Protein AF-A0A3M0XLS9-F1 (afdb_monomer_lite)

Sequence (620 aa):
MNSKSGDIHDFLNKINYTSFYQKHLSTFKPNGKQVSCYCPFHDDHHPSLSINTKNGLWKCFAGCGEGNAIQFYQKLYNLGFKEAVKRISEEEGIDNPFEKRRNGNRKKNKKASYLTTEEIEAIHQALVNNNAVLKHFQDRYGLTLNTIKKYRLGYKDGKYAIPIEVSPDKWQIKLHKGYQTKGAKATIYPPDIIRDDLPFIIITEGEFKALLLIQYGFYAVTGTAGALTWKQVWNSLFNGLNVIIAYDNDEAGRRGSKKVADILKGRAKSVKVIRWPSYMNNRDRKDVTDFFITLGNTKEDFQRLIDDAKEIGYETKKIDGIEFIEPHDYIVEEQCIKHVTLVKDNVVEKVISYSPVIITSRAIDIDTGEEDIEIAFRRDWKWKKLWVTRRTLCDSRKIIELSDQGLFVNSSNSKMMIDYLFAFESSNIPIIKKTYITKGLGWKTLNDKKIFLLHRDESLCNSENAINFIPEVGFERYVKALKREGSYEKWKSVIEEAIKYPLANFAFYASFSAPLLNILKAPNFIIDFWGTTSLGKTTILELAASVWGNPHKESGGLVFSWDSTKVYLERMANFFCDIPIFPDDSQVVDDKTLTKILYMVANGVGRGRGSTTGIRHTAT

Secondary structure (DSSP, 8-state):
--HHHHHHHHHHHTS-HHHHHHHH-TT----SSEEEE--TTS--SS--EEEETTT--EEETTTTEEE-HHHHHHHHHT--HHHHHHHHHHHHT---TTS----S---------PBPHHHHHHHHHHHHT-HHHHHHHHHHH---HHHHHHTT-EEETTEEEEEEEEETTEEEEEETTS-B-TTPPP-EESGGG--TT-S-EEEESSHHHHHHHHHTT--EEEETT-TT---GGGGGGGTTSEEEEE--SSHHHHHHHHHHHHHHTTTSSEEEE----GGG-BTTB-SHHIIIIIT---HHHHHHHHHTPPB----EEEETTEEEEPPTTEEE-SS-EEEEEEETTEEEEEEEESS-EEEEEEEEETTT--EEEEEEEEETTEEEEEEEEHHHHT-TTGGGGGGGGT----TTTHHHHHHHHHHHHHHHTTTSEEEEEESS-EEEEETTEEEEE-S--TTSTTSTT-EEE-PPTT-HHHHHHSS--S-HHHHHHHHHHHTTSHHHHHHHHHHHHHHHHHHHTPPP-------STTSSHHHHHHHHHTTTS---GGGT-SEEES-S-HHHHHHHHHHTTTS--EEE-GGGS-HHHHHHHHHHHHHT-----SSS-PPP----

pLDDT: mean 84.41, std 13.83, range [25.98, 97.25]

Radius of gyration: 35.94 Å; chains: 1; bounding box: 84×57×99 Å

Structure (mmCIF, N/CA/C/O backbone):
data_AF-A0A3M0XLS9-F1
#
_entry.id   AF-A0A3M0XLS9-F1
#
loop_
_atom_site.group_PDB
_atom_site.id
_atom_site.type_symbol
_atom_site.label_atom_id
_atom_site.label_alt_id
_atom_site.label_comp_id
_atom_site.label_asym_id
_atom_site.label_entity_id
_atom_site.label_seq_id
_atom_site.pdbx_PDB_ins_code
_atom_site.Cartn_x
_atom_site.Cartn_y
_atom_site.Cartn_z
_atom_site.occupancy
_atom_site.B_iso_or_equiv
_atom_site.auth_seq_id
_atom_site.auth_comp_id
_atom_site.auth_asym_id
_atom_site.auth_atom_id
_atom_site.pdbx_PDB_model_num
ATOM 1 N N . MET A 1 1 ? -0.571 33.179 -24.015 1.00 25.98 1 MET A N 1
ATOM 2 C CA . MET A 1 1 ? -1.180 32.994 -25.357 1.00 25.98 1 MET A CA 1
ATOM 3 C C . MET A 1 1 ? -1.634 31.533 -25.493 1.00 25.98 1 MET A C 1
ATOM 5 O O . MET A 1 1 ? -0.820 30.676 -25.795 1.00 25.98 1 MET A O 1
ATOM 9 N N . ASN A 1 2 ? -2.800 31.127 -24.978 1.00 32.38 2 ASN A N 1
ATOM 10 C CA . ASN A 1 2 ? -4.180 31.298 -25.492 1.00 32.38 2 ASN A CA 1
ATOM 11 C C . ASN A 1 2 ? -4.542 30.595 -26.822 1.00 32.38 2 ASN A C 1
ATOM 13 O O . ASN A 1 2 ? -5.581 30.904 -27.387 1.00 32.38 2 ASN A O 1
ATOM 17 N N . SER A 1 3 ? -3.775 29.611 -27.315 1.00 35.91 3 SER A N 1
ATOM 18 C CA . SER A 1 3 ? -4.160 28.950 -28.581 1.00 35.91 3 SER A CA 1
ATOM 19 C C . SER A 1 3 ? -5.327 27.952 -28.454 1.00 35.91 3 SER A C 1
ATOM 21 O O . SER A 1 3 ? -6.125 27.849 -29.369 1.00 35.91 3 SER A O 1
ATOM 23 N N . LYS A 1 4 ? -5.480 27.229 -27.330 1.00 48.31 4 LYS A N 1
ATOM 24 C CA . LYS A 1 4 ? -6.510 26.167 -27.214 1.00 48.31 4 LYS A CA 1
ATOM 25 C C . LYS A 1 4 ? -7.928 26.667 -26.909 1.00 48.31 4 LYS A C 1
ATOM 27 O O . LYS A 1 4 ? -8.882 25.955 -27.200 1.00 48.31 4 LYS A O 1
ATOM 32 N N . SER A 1 5 ? -8.074 27.842 -26.295 1.00 53.59 5 SER A N 1
ATOM 33 C CA . SER A 1 5 ? -9.388 28.426 -25.993 1.00 53.59 5 SER A CA 1
ATOM 34 C C . SER A 1 5 ? -10.021 29.098 -27.216 1.00 53.59 5 SER A C 1
ATOM 36 O O . SER A 1 5 ? -11.239 29.046 -27.352 1.00 53.59 5 SER A O 1
ATOM 38 N N . GLY A 1 6 ? -9.208 29.656 -28.123 1.00 57.38 6 GLY A N 1
ATOM 39 C CA . GLY A 1 6 ? -9.675 30.250 -29.382 1.00 57.38 6 GLY A CA 1
ATOM 40 C C . GLY A 1 6 ? -10.273 29.220 -30.345 1.00 57.38 6 GLY A C 1
ATOM 41 O O . GLY A 1 6 ? -11.392 29.402 -30.808 1.00 57.38 6 GLY A O 1
ATOM 42 N N . ASP A 1 7 ? -9.596 28.085 -30.550 1.00 76.38 7 ASP A N 1
ATOM 43 C CA . ASP A 1 7 ? -10.040 27.059 -31.510 1.00 76.38 7 ASP A CA 1
ATOM 44 C C . ASP A 1 7 ? -11.396 26.424 -31.135 1.00 76.38 7 ASP A C 1
ATOM 46 O O . ASP A 1 7 ? -12.200 26.088 -32.002 1.00 76.38 7 ASP A O 1
ATOM 50 N N . ILE A 1 8 ? -11.677 26.275 -29.834 1.00 83.38 8 ILE A N 1
ATOM 51 C CA . ILE A 1 8 ? -12.959 25.739 -29.345 1.00 83.38 8 ILE A CA 1
ATOM 52 C C . ILE A 1 8 ? -14.067 26.786 -29.404 1.00 83.38 8 ILE A C 1
ATOM 54 O O . ILE A 1 8 ? -15.210 26.450 -29.706 1.00 83.38 8 ILE A O 1
ATOM 58 N N . HIS A 1 9 ? -13.737 28.048 -29.142 1.00 82.69 9 HIS A N 1
ATOM 59 C CA . HIS A 1 9 ? -14.679 29.147 -29.304 1.00 82.69 9 HIS A CA 1
ATOM 60 C C . HIS A 1 9 ? -15.115 29.285 -30.773 1.00 82.69 9 HIS A C 1
ATOM 62 O O . HIS A 1 9 ? -16.307 29.382 -31.057 1.00 82.69 9 HIS A O 1
ATOM 68 N N . ASP A 1 10 ? -14.172 29.184 -31.712 1.00 83.00 10 ASP A N 1
ATOM 69 C CA . ASP A 1 10 ? -14.459 29.209 -33.149 1.00 83.00 10 ASP A CA 1
ATOM 70 C C . ASP A 1 10 ? -15.248 27.982 -33.613 1.00 83.00 10 ASP A C 1
ATOM 72 O O . ASP A 1 10 ? -16.127 28.104 -34.464 1.00 83.00 10 ASP A O 1
ATOM 76 N N . PHE A 1 11 ? -14.977 26.805 -33.044 1.00 88.44 11 PHE A N 1
ATOM 77 C CA . PHE A 1 11 ? -15.762 25.596 -33.298 1.00 88.44 11 PHE A CA 1
ATOM 78 C C . PHE A 1 11 ? -17.218 25.753 -32.849 1.00 88.44 11 PHE A C 1
ATOM 80 O O . PHE A 1 11 ? -18.131 25.500 -33.631 1.00 88.44 11 PHE A O 1
ATOM 87 N N . LEU A 1 12 ? -17.442 26.228 -31.620 1.00 88.50 12 LEU A N 1
ATOM 88 C CA . LEU A 1 12 ? -18.781 26.476 -31.085 1.00 88.50 12 LEU A CA 1
ATOM 89 C C . LEU A 1 12 ? -19.544 27.507 -31.934 1.00 88.50 12 LEU A C 1
ATOM 91 O O . LEU A 1 12 ? -20.715 27.307 -32.233 1.00 88.50 12 LEU A O 1
ATOM 95 N N . ASN A 1 13 ? -18.881 28.564 -32.411 1.00 88.31 13 ASN A N 1
ATOM 96 C CA . ASN A 1 13 ? -19.520 29.576 -33.263 1.00 88.31 13 ASN A CA 1
ATOM 97 C C . ASN A 1 13 ? -19.951 29.065 -34.647 1.00 88.31 13 ASN A C 1
ATOM 99 O O . ASN A 1 13 ? -20.744 29.731 -35.310 1.00 88.31 13 ASN A O 1
ATOM 103 N N . LYS A 1 14 ? -19.441 27.912 -35.097 1.00 89.69 14 LYS A N 1
ATOM 104 C CA . LYS A 1 14 ? -19.836 27.291 -36.370 1.00 89.69 14 LYS A CA 1
ATOM 105 C C . LYS A 1 14 ? -21.037 26.351 -36.241 1.00 89.69 14 LYS A C 1
ATOM 107 O O . LYS A 1 14 ? -21.583 25.955 -37.265 1.00 89.69 14 LYS A O 1
ATOM 112 N N . ILE A 1 15 ? -21.447 25.987 -35.024 1.00 90.69 15 ILE A N 1
ATOM 113 C CA . ILE A 1 15 ? -22.598 25.104 -34.803 1.00 90.69 15 ILE A CA 1
ATOM 114 C C . ILE A 1 15 ? -23.889 25.893 -35.034 1.00 90.69 15 ILE A C 1
ATOM 116 O O . ILE A 1 15 ? -24.114 26.937 -34.418 1.00 90.69 15 ILE A O 1
ATOM 120 N N . ASN A 1 16 ? -24.784 25.362 -35.867 1.00 91.19 16 ASN A N 1
ATOM 121 C CA . ASN A 1 16 ? -26.150 25.865 -35.938 1.00 91.19 16 ASN A CA 1
ATOM 122 C C . ASN A 1 16 ? -26.961 25.261 -34.785 1.00 91.19 16 ASN A C 1
ATOM 124 O O . ASN A 1 16 ? -27.507 24.164 -34.882 1.00 91.19 16 ASN A O 1
ATOM 128 N N . TYR A 1 17 ? -27.028 25.983 -33.666 1.00 92.81 17 TYR A N 1
ATOM 129 C CA . TYR A 1 17 ? -27.638 25.467 -32.439 1.00 92.81 17 TYR A CA 1
ATOM 130 C C . TYR A 1 17 ? -29.111 25.090 -32.594 1.00 92.81 17 TYR A C 1
ATOM 132 O O . TYR A 1 17 ? -29.559 24.140 -31.958 1.00 92.81 17 TYR A O 1
ATOM 140 N N . THR A 1 18 ? -29.864 25.783 -33.449 1.00 89.00 18 THR A N 1
ATOM 141 C CA . THR A 1 18 ? -31.268 25.442 -33.696 1.00 89.00 18 THR A CA 1
ATOM 142 C C . THR A 1 18 ? -31.389 24.053 -34.315 1.00 89.00 18 THR A C 1
ATOM 144 O O . THR A 1 18 ? -32.120 23.224 -33.780 1.00 89.00 18 THR A O 1
ATOM 147 N N . SER A 1 19 ? -30.645 23.766 -35.390 1.00 88.44 19 SER A N 1
ATOM 148 C CA . SER A 1 19 ? -30.673 22.437 -36.017 1.00 88.44 19 SER A CA 1
ATOM 149 C C . SER A 1 19 ? -30.045 21.368 -35.130 1.00 88.44 19 SER A C 1
ATOM 151 O O . SER A 1 19 ? -30.578 20.267 -35.041 1.00 88.44 19 SER A O 1
ATOM 153 N N . PHE A 1 20 ? -28.953 21.700 -34.441 1.00 93.38 20 PHE A N 1
ATOM 154 C CA . PHE A 1 20 ? -28.258 20.793 -33.535 1.00 93.38 20 PHE A CA 1
ATOM 155 C C . PHE A 1 20 ? -29.184 20.298 -32.414 1.00 93.38 20 PHE A C 1
ATOM 157 O O . PHE A 1 20 ? -29.422 19.101 -32.286 1.00 93.38 20 PHE A O 1
ATOM 164 N N . TYR A 1 21 ? -29.787 21.201 -31.633 1.00 91.75 21 TYR A N 1
ATOM 165 C CA . TYR A 1 21 ? -30.656 20.791 -30.527 1.00 91.75 21 TYR A CA 1
ATOM 166 C C . TYR A 1 21 ? -31.953 20.134 -31.012 1.00 91.75 21 TYR A C 1
ATOM 168 O O . TYR A 1 21 ? -32.417 19.191 -30.376 1.00 91.75 21 TYR A O 1
ATOM 176 N N . GLN A 1 22 ? -32.499 20.551 -32.159 1.00 89.81 22 GLN A N 1
ATOM 177 C CA . GLN A 1 22 ? -33.693 19.931 -32.740 1.00 89.81 22 GLN A CA 1
ATOM 178 C C . GLN A 1 22 ? -33.477 18.461 -33.140 1.00 89.81 22 GLN A C 1
ATOM 180 O O . GLN A 1 22 ? -34.405 17.665 -33.022 1.00 89.81 22 GLN A O 1
ATOM 185 N N . LYS A 1 23 ? -32.266 18.076 -33.570 1.00 88.81 23 LYS A N 1
ATOM 186 C CA . LYS A 1 23 ? -31.926 16.671 -33.870 1.00 88.81 23 LYS A CA 1
ATOM 187 C C . LYS A 1 23 ? -31.918 15.785 -32.620 1.00 88.81 23 LYS A C 1
ATOM 189 O O . LYS A 1 23 ? -32.262 14.611 -32.706 1.00 88.81 23 LYS A O 1
ATOM 194 N N . HIS A 1 24 ? -31.517 16.334 -31.474 1.00 89.12 24 HIS A N 1
ATOM 195 C CA . HIS A 1 24 ? -31.292 15.563 -30.245 1.00 89.12 24 HIS A CA 1
ATOM 196 C C . HIS A 1 24 ? -32.444 15.644 -29.236 1.00 89.12 24 HIS A C 1
ATOM 198 O O . HIS A 1 24 ? -32.484 14.862 -28.288 1.00 89.12 24 HIS A O 1
ATOM 204 N N . LEU A 1 25 ? -33.376 16.580 -29.420 1.00 87.94 25 LEU A N 1
ATOM 205 C CA . LEU A 1 25 ? -34.495 16.822 -28.515 1.00 87.94 25 LEU A CA 1
ATOM 206 C C . LEU A 1 25 ? -35.807 16.837 -29.298 1.00 87.94 25 LEU A C 1
ATOM 208 O O . LEU A 1 25 ? -36.140 17.810 -29.969 1.00 87.94 25 LEU A O 1
ATOM 212 N N . SER A 1 26 ? -36.601 15.779 -29.148 1.00 79.06 26 SER A N 1
ATOM 213 C CA . SER A 1 26 ? -37.892 15.624 -29.835 1.00 79.06 26 SER A CA 1
ATOM 214 C C . SER A 1 26 ? -38.919 16.711 -29.488 1.00 79.06 26 SER A C 1
ATOM 216 O O . SER A 1 26 ? -39.822 16.984 -30.276 1.00 79.06 26 SER A O 1
ATOM 218 N N . THR A 1 27 ? -38.785 17.359 -28.326 1.00 83.88 27 THR A N 1
ATOM 219 C CA . THR A 1 27 ? -39.699 18.416 -27.857 1.00 83.88 27 THR A CA 1
ATOM 220 C C . THR A 1 27 ? -39.173 19.831 -28.086 1.00 83.88 27 THR A C 1
ATOM 222 O O . THR A 1 27 ? -39.814 20.807 -27.692 1.00 83.88 27 THR A O 1
ATOM 225 N N . PHE A 1 28 ? -38.031 19.967 -28.759 1.00 86.81 28 PHE A N 1
ATOM 226 C CA . PHE A 1 28 ? -37.465 21.260 -29.107 1.00 86.81 28 PHE A CA 1
ATOM 227 C C . PHE A 1 28 ? -38.264 21.912 -30.244 1.00 86.81 28 PHE A C 1
ATOM 229 O O . PHE A 1 28 ? -38.250 21.451 -31.386 1.00 86.81 28 PHE A O 1
ATOM 236 N N . LYS A 1 29 ? -38.956 23.013 -29.932 1.00 82.44 29 LYS A N 1
ATOM 237 C CA . LYS A 1 29 ? -39.680 23.842 -30.907 1.00 82.44 29 LYS A CA 1
ATOM 238 C C . LYS A 1 29 ? -39.105 25.260 -30.890 1.00 82.44 29 LYS A C 1
ATOM 240 O O . LYS A 1 29 ? -39.319 25.975 -29.910 1.00 82.44 29 LYS A O 1
ATOM 245 N N . PRO A 1 30 ? -38.370 25.687 -31.929 1.00 78.31 30 PRO A N 1
ATOM 246 C CA . PRO A 1 30 ? -37.741 26.999 -31.924 1.00 78.31 30 PRO A CA 1
ATOM 247 C C . PRO A 1 30 ? -38.790 28.117 -31.977 1.00 78.31 30 PRO A C 1
ATOM 249 O O . PRO A 1 30 ? -39.475 28.284 -32.980 1.00 78.31 30 PRO A O 1
ATOM 252 N N . ASN A 1 31 ? -38.898 28.896 -30.897 1.00 74.62 31 ASN A N 1
ATOM 253 C CA . ASN A 1 31 ? -39.743 30.088 -30.814 1.00 74.62 31 ASN A CA 1
ATOM 254 C C . ASN A 1 31 ? -38.941 31.258 -30.217 1.00 74.62 31 ASN A C 1
ATOM 256 O O . ASN A 1 31 ? -39.038 31.574 -29.034 1.00 74.62 31 ASN A O 1
ATOM 260 N N . GLY A 1 32 ? -38.081 31.867 -31.037 1.00 76.25 32 GLY A N 1
ATOM 261 C CA . GLY A 1 32 ? -37.220 32.980 -30.632 1.00 76.25 32 GLY A CA 1
ATOM 262 C C . GLY A 1 32 ? -35.831 32.566 -30.128 1.00 76.25 32 GLY A C 1
ATOM 263 O O . GLY A 1 32 ? -35.316 31.492 -30.438 1.00 76.25 32 GLY A O 1
ATOM 264 N N . LYS A 1 33 ? -35.179 33.473 -29.387 1.00 82.12 33 LYS A N 1
ATOM 265 C CA . LYS A 1 33 ? -33.772 33.335 -28.949 1.00 82.12 33 LYS A CA 1
ATOM 266 C C . LYS A 1 33 ? -33.575 32.333 -27.807 1.00 82.12 33 LYS A C 1
ATOM 268 O O . LYS A 1 33 ? -32.443 31.939 -27.535 1.00 82.12 33 LYS A O 1
ATOM 273 N N . GLN A 1 34 ? -34.653 31.963 -27.126 1.00 90.38 34 GLN A N 1
ATOM 274 C CA . GLN A 1 34 ? -34.636 31.062 -25.985 1.00 90.38 34 GLN A CA 1
ATOM 275 C C . GLN A 1 34 ? -35.765 30.051 -26.150 1.00 90.38 34 GLN A C 1
ATOM 277 O O . GLN A 1 34 ? -36.904 30.428 -26.409 1.00 90.38 34 GLN A O 1
ATOM 282 N N . VAL A 1 35 ? -35.431 28.771 -26.039 1.00 91.75 35 VAL A N 1
ATOM 283 C CA . VAL A 1 35 ? -36.352 27.655 -26.247 1.00 91.75 35 VAL A CA 1
ATOM 284 C C . VAL A 1 35 ? -36.426 26.858 -24.959 1.00 91.75 35 VAL A C 1
ATOM 286 O O . VAL A 1 35 ? -35.392 26.456 -24.429 1.00 91.75 35 VAL A O 1
ATOM 289 N N . SER A 1 36 ? -37.641 26.635 -24.466 1.00 91.12 36 SER A N 1
ATOM 290 C CA . SER A 1 36 ? -37.900 25.770 -23.315 1.00 91.12 36 SER A CA 1
ATOM 291 C C . SER A 1 36 ? -38.469 24.435 -23.792 1.00 91.12 36 SER A C 1
ATOM 293 O O . SER A 1 36 ? -39.392 24.414 -24.605 1.00 91.12 36 SER A O 1
ATOM 295 N N . CYS A 1 37 ? -37.915 23.327 -23.306 1.00 91.19 37 CYS A N 1
ATOM 296 C CA . CYS A 1 37 ? -38.306 21.963 -23.673 1.00 91.19 37 CYS A CA 1
ATOM 297 C C . CYS A 1 37 ? -38.085 20.990 -22.503 1.00 91.19 37 CYS A C 1
ATOM 299 O O . CYS A 1 37 ? -37.580 21.388 -21.449 1.00 91.19 37 CYS A O 1
ATOM 301 N N . TYR A 1 38 ? -38.495 19.731 -22.667 1.00 92.50 38 TYR A N 1
ATOM 302 C CA . TYR A 1 38 ? -38.271 18.707 -21.646 1.00 92.50 38 TYR A CA 1
ATOM 303 C C . TYR A 1 38 ? -36.798 18.304 -21.593 1.00 92.50 38 TYR A C 1
ATOM 305 O O . TYR A 1 38 ? -36.152 18.104 -22.626 1.00 92.50 38 TYR A O 1
ATOM 313 N N . CYS A 1 39 ? -36.258 18.195 -20.382 1.00 91.88 39 CYS A N 1
ATOM 314 C CA . CYS A 1 39 ? -34.884 17.776 -20.175 1.00 91.88 39 CYS A CA 1
ATOM 315 C C . CYS A 1 39 ? -34.742 16.264 -20.413 1.00 91.88 39 CYS A C 1
ATOM 317 O O . CYS A 1 39 ? -35.469 15.491 -19.804 1.00 91.88 39 CYS A O 1
ATOM 319 N N . PRO A 1 40 ? -33.769 15.806 -21.220 1.00 91.19 40 PRO A N 1
ATOM 320 C CA . PRO A 1 40 ? -33.531 14.377 -21.432 1.00 91.19 40 PRO A CA 1
ATOM 321 C C . PRO A 1 40 ? -32.718 13.729 -20.295 1.00 91.19 40 PRO A C 1
ATOM 323 O O . PRO A 1 40 ? -32.377 12.553 -20.375 1.00 91.19 40 PRO A O 1
ATOM 326 N N . PHE A 1 41 ? -32.324 14.497 -19.271 1.00 92.06 41 PHE A N 1
ATOM 327 C CA . PHE A 1 41 ? -31.432 14.040 -18.197 1.00 92.06 41 PHE A CA 1
ATOM 328 C C . PHE A 1 41 ? -32.170 13.595 -16.928 1.00 92.06 41 PHE A C 1
ATOM 330 O O . PHE A 1 41 ? -31.521 13.153 -15.979 1.00 92.06 41 PHE A O 1
ATOM 337 N N . HIS A 1 42 ? -33.496 13.712 -16.909 1.00 89.31 42 HIS A N 1
ATOM 338 C CA . HIS A 1 42 ? -34.397 13.188 -15.887 1.00 89.31 42 HIS A CA 1
ATOM 339 C C . HIS A 1 42 ? -35.772 12.935 -16.514 1.00 89.31 42 HIS A C 1
ATOM 341 O O . HIS A 1 42 ? -36.008 13.312 -17.660 1.00 89.31 42 HIS A O 1
ATOM 347 N N . ASP A 1 43 ? -36.668 12.288 -15.773 1.00 88.00 43 ASP A N 1
ATOM 348 C CA . ASP A 1 43 ? -38.058 12.116 -16.202 1.00 88.00 43 ASP A CA 1
ATOM 349 C C . ASP A 1 43 ? -38.813 13.443 -16.030 1.00 88.00 43 ASP A C 1
ATOM 351 O O . ASP A 1 43 ? -39.196 13.821 -14.920 1.00 88.00 43 ASP A O 1
ATOM 355 N N . ASP A 1 44 ? -38.891 14.220 -17.113 1.00 88.31 44 ASP A N 1
ATOM 356 C CA . ASP A 1 44 ? -39.344 15.609 -17.085 1.00 88.31 44 ASP A CA 1
ATOM 357 C C . ASP A 1 44 ? -40.779 15.767 -17.598 1.00 88.31 44 ASP A C 1
ATOM 359 O O . ASP A 1 44 ? -41.061 15.585 -18.783 1.00 88.31 44 ASP A O 1
ATOM 363 N N . HIS A 1 45 ? -41.692 16.172 -16.713 1.00 86.50 45 HIS A N 1
ATOM 364 C CA . HIS A 1 45 ? -43.104 16.400 -17.048 1.00 86.50 45 HIS A CA 1
ATOM 365 C C . HIS A 1 45 ? -43.453 17.884 -17.266 1.00 86.50 45 HIS A C 1
ATOM 367 O O . HIS A 1 45 ? -44.540 18.203 -17.755 1.00 86.50 45 HIS A O 1
ATOM 373 N N . HIS A 1 46 ? -42.525 18.804 -16.975 1.00 87.62 46 HIS A N 1
ATOM 374 C CA . HIS A 1 46 ? -42.669 20.244 -17.223 1.00 87.62 46 HIS A CA 1
ATOM 375 C C . HIS A 1 46 ? -41.429 20.783 -17.942 1.00 87.62 46 HIS A C 1
ATOM 377 O O . HIS A 1 46 ? -40.341 20.451 -17.508 1.00 87.62 46 HIS A O 1
ATOM 383 N N . PRO A 1 47 ? -41.531 21.623 -18.994 1.00 89.06 47 PRO A N 1
ATOM 384 C CA . PRO A 1 47 ? -40.357 22.073 -19.750 1.00 89.06 47 PRO A CA 1
ATOM 385 C C . PRO A 1 47 ? -39.318 22.803 -18.879 1.00 89.06 47 PRO A C 1
ATOM 387 O O . PRO A 1 47 ? -39.418 24.010 -18.653 1.00 89.06 47 PRO A O 1
ATOM 390 N N . SER A 1 48 ? -38.322 22.070 -18.380 1.00 91.50 48 SER A N 1
ATOM 391 C CA . SER A 1 48 ? -37.337 22.570 -17.413 1.00 91.50 48 SER A CA 1
ATOM 392 C C . SER A 1 48 ? -35.983 22.894 -18.049 1.00 91.50 48 SER A C 1
ATOM 394 O O . SER A 1 48 ? -35.154 23.573 -17.434 1.00 91.50 48 SER A O 1
ATOM 396 N N . LEU A 1 49 ? -35.755 22.446 -19.289 1.00 94.75 49 LEU A N 1
ATOM 397 C CA . LEU A 1 49 ? -34.541 22.706 -20.053 1.00 94.75 49 LEU A CA 1
ATOM 398 C C . LEU A 1 49 ? -34.713 23.961 -20.908 1.00 94.75 49 LEU A C 1
ATOM 400 O O . LEU A 1 49 ? -35.509 23.981 -21.845 1.00 94.75 49 LEU A O 1
ATOM 404 N N . SER A 1 50 ? -33.920 24.990 -20.620 1.00 94.31 50 SER A N 1
ATOM 405 C CA . SER A 1 50 ? -33.846 26.209 -21.421 1.00 94.31 50 SER A CA 1
ATOM 406 C C . SER A 1 50 ? -32.567 26.236 -22.248 1.00 94.31 50 SER A C 1
ATOM 408 O O . SER A 1 50 ? -31.475 26.037 -21.716 1.00 94.31 50 SER A O 1
ATOM 410 N N . ILE A 1 51 ? -32.703 26.493 -23.547 1.00 95.25 51 ILE A N 1
ATOM 411 C CA . ILE A 1 51 ? -31.613 26.551 -24.523 1.00 95.25 51 ILE A CA 1
ATOM 412 C C . ILE A 1 51 ? -31.630 27.912 -25.208 1.00 95.25 51 ILE A C 1
ATOM 414 O O . ILE A 1 51 ? -32.657 28.351 -25.725 1.00 95.25 51 ILE A O 1
ATOM 418 N N . ASN A 1 52 ? -30.479 28.571 -25.259 1.00 93.69 52 ASN A N 1
ATOM 419 C CA . ASN A 1 52 ? -30.298 29.798 -26.018 1.00 93.69 52 ASN A CA 1
ATOM 420 C C . ASN A 1 52 ? -29.793 29.468 -27.429 1.00 93.69 52 ASN A C 1
ATOM 422 O O . ASN A 1 52 ? -28.663 29.018 -27.615 1.00 93.69 52 ASN A O 1
ATOM 426 N N . THR A 1 53 ? -30.621 29.717 -28.440 1.00 90.06 53 THR A N 1
ATOM 427 C CA . THR A 1 53 ? -30.331 29.367 -29.842 1.00 90.06 53 THR A CA 1
ATOM 428 C C . THR A 1 53 ? -29.269 30.258 -30.484 1.00 90.06 53 THR A C 1
ATOM 430 O O . THR A 1 53 ? -28.748 29.918 -31.542 1.00 90.06 53 THR A O 1
ATOM 433 N N . LYS A 1 54 ? -28.900 31.378 -29.845 1.00 88.25 54 LYS A N 1
ATOM 434 C CA . LYS A 1 54 ? -27.862 32.294 -30.336 1.00 88.25 54 LYS A CA 1
ATOM 435 C C . LYS A 1 54 ? -26.454 31.874 -29.913 1.00 88.25 54 LYS A C 1
ATOM 437 O O . LYS A 1 54 ? -25.528 32.028 -30.698 1.00 88.25 54 LYS A O 1
ATOM 442 N N . ASN A 1 55 ? -26.272 31.410 -28.677 1.00 88.50 55 ASN A N 1
ATOM 443 C CA . ASN A 1 55 ? -24.946 31.076 -28.132 1.00 88.50 55 ASN A CA 1
ATOM 444 C C . ASN A 1 55 ? -24.793 29.602 -27.722 1.00 88.50 55 ASN A C 1
ATOM 446 O O . ASN A 1 55 ? -23.723 29.210 -27.260 1.00 88.50 55 ASN A O 1
ATOM 450 N N . GLY A 1 56 ? -25.846 28.797 -27.875 1.00 90.25 56 GLY A N 1
ATOM 451 C CA . GLY A 1 56 ? -25.819 27.356 -27.655 1.00 90.25 56 GLY A CA 1
ATOM 452 C C . GLY A 1 56 ? -25.739 26.925 -26.199 1.00 90.25 56 GLY A C 1
ATOM 453 O O . GLY A 1 56 ? -25.529 25.738 -25.941 1.00 90.25 56 GLY A O 1
ATOM 454 N N . LEU A 1 57 ? -25.877 27.858 -25.255 1.00 95.19 57 LEU A N 1
ATOM 455 C CA . LEU A 1 57 ? -25.896 27.544 -23.833 1.00 95.19 57 LEU A CA 1
ATOM 456 C C . LEU A 1 57 ? -27.225 26.898 -23.451 1.00 95.19 57 LEU A C 1
ATOM 458 O O . LEU A 1 57 ? -28.289 27.333 -23.895 1.00 95.19 57 LEU A O 1
ATOM 462 N N . TRP A 1 58 ? -27.153 25.894 -22.586 1.00 95.62 58 TRP A N 1
ATOM 463 C CA . TRP A 1 58 ? -28.311 25.227 -22.012 1.00 95.62 58 TRP A CA 1
ATOM 464 C C . TRP A 1 58 ? -28.251 25.268 -20.488 1.00 95.62 58 TRP A C 1
ATOM 466 O O . TRP A 1 58 ? -27.172 25.269 -19.888 1.00 95.62 58 TRP A O 1
ATOM 476 N N . LYS A 1 59 ? -29.423 25.271 -19.859 1.00 94.69 59 LYS A N 1
ATOM 477 C CA . LYS A 1 59 ? -29.585 25.144 -18.412 1.00 94.69 59 LYS A CA 1
ATOM 478 C C . LYS A 1 59 ? -30.860 24.383 -18.098 1.00 94.69 59 LYS A C 1
ATOM 480 O O . LYS A 1 59 ? -31.926 24.727 -18.603 1.00 94.69 59 LYS A O 1
ATOM 485 N N . CYS A 1 60 ? -30.748 23.371 -17.248 1.00 95.06 60 CYS A N 1
ATOM 486 C CA . CYS A 1 60 ? -31.898 22.694 -16.666 1.00 95.06 60 CYS A CA 1
ATOM 487 C C . CYS A 1 60 ? -32.214 23.307 -15.297 1.00 95.06 60 CYS A C 1
ATOM 489 O O . CYS A 1 60 ? -31.404 23.225 -14.370 1.00 95.06 60 CYS A O 1
ATOM 491 N N . PHE A 1 61 ? -33.398 23.902 -15.157 1.00 91.19 61 PHE A N 1
ATOM 492 C CA . PHE A 1 61 ? -33.842 24.539 -13.913 1.00 91.19 61 PHE A CA 1
ATOM 493 C C . PHE A 1 61 ? -34.273 23.538 -12.829 1.00 91.19 61 PHE A C 1
ATOM 495 O O . PHE A 1 61 ? -34.403 23.930 -11.675 1.00 91.19 61 PHE A O 1
ATOM 502 N N . ALA A 1 62 ? -34.402 22.249 -13.165 1.00 86.06 62 ALA A N 1
ATOM 503 C CA . ALA A 1 62 ? -34.617 21.164 -12.203 1.00 86.06 62 ALA A CA 1
ATOM 504 C C . ALA A 1 62 ? -33.313 20.644 -11.553 1.00 86.06 62 ALA A C 1
ATOM 506 O O . ALA A 1 62 ? -33.353 19.745 -10.719 1.00 86.06 62 ALA A O 1
ATOM 507 N N . GLY A 1 63 ? -32.146 21.200 -11.913 1.00 87.25 63 GLY A N 1
ATOM 508 C CA . GLY A 1 63 ? -30.868 20.894 -11.256 1.00 87.25 63 GLY A CA 1
ATOM 509 C C . GLY A 1 63 ? -29.966 19.893 -11.984 1.00 87.25 63 GLY A C 1
ATOM 510 O O . GLY A 1 63 ? -28.904 19.547 -11.471 1.00 87.25 63 GLY A O 1
ATOM 511 N N . CYS A 1 64 ? -30.304 19.466 -13.208 1.00 87.56 64 CYS A N 1
ATOM 512 C CA . CYS A 1 64 ? -29.435 18.578 -13.993 1.00 87.56 64 CYS A CA 1
ATOM 513 C C . CYS A 1 64 ? -28.151 19.264 -14.492 1.00 87.56 64 CYS A C 1
ATOM 515 O O . CYS A 1 64 ? -27.250 18.581 -14.976 1.00 87.56 64 CYS A O 1
ATOM 517 N N . GLY A 1 65 ? -28.041 20.586 -14.392 1.00 92.50 65 GLY A N 1
ATOM 518 C CA . GLY A 1 65 ? -26.828 21.337 -14.715 1.00 92.50 65 GLY A CA 1
ATOM 519 C C . GLY A 1 65 ? -27.007 22.340 -15.849 1.00 92.50 65 GLY A C 1
ATOM 520 O O . GLY A 1 65 ? -28.121 22.626 -16.290 1.00 92.50 65 GLY A O 1
ATOM 521 N N . GLU A 1 66 ? -25.881 22.887 -16.288 1.00 95.25 66 GLU A N 1
ATOM 522 C CA . GLU A 1 66 ? -25.775 23.912 -17.323 1.00 95.25 66 GLU A CA 1
ATOM 523 C C . GLU A 1 66 ? -24.459 23.750 -18.093 1.00 95.25 66 GLU A C 1
ATOM 525 O O . GLU A 1 66 ? -23.507 23.142 -17.593 1.00 95.25 66 GLU A O 1
ATOM 530 N N . GLY A 1 67 ? -24.400 24.273 -19.317 1.00 93.19 67 GLY A N 1
ATOM 531 C CA . GLY A 1 67 ? -23.187 24.213 -20.128 1.00 93.19 67 GLY A CA 1
ATOM 532 C C . GLY A 1 67 ? -23.370 24.668 -21.571 1.00 93.19 67 GLY A C 1
ATOM 533 O O . GLY A 1 67 ? -24.417 25.183 -21.958 1.00 93.19 67 GLY A O 1
ATOM 534 N N . ASN A 1 68 ? -22.332 24.473 -22.382 1.00 94.44 68 ASN A N 1
ATOM 535 C CA . ASN A 1 68 ? -22.380 24.671 -23.833 1.00 94.44 68 ASN A CA 1
ATOM 536 C C . ASN A 1 68 ? -22.833 23.398 -24.576 1.00 94.44 68 ASN A C 1
ATOM 538 O O . ASN A 1 68 ? -22.990 22.331 -23.976 1.00 94.44 68 ASN A O 1
ATOM 542 N N . ALA A 1 69 ? -23.008 23.501 -25.896 1.00 92.81 69 ALA A N 1
ATOM 543 C CA . ALA A 1 69 ? -23.452 22.396 -26.749 1.00 92.81 69 ALA A CA 1
ATOM 544 C C . ALA A 1 69 ? -22.555 21.145 -26.680 1.00 92.81 69 ALA A C 1
ATOM 546 O O . ALA A 1 69 ? -23.065 20.027 -26.715 1.00 92.81 69 ALA A O 1
ATOM 547 N N . ILE A 1 70 ? -21.236 21.301 -26.501 1.00 94.62 70 ILE A N 1
ATOM 548 C CA . ILE A 1 70 ? -20.333 20.152 -26.326 1.00 94.62 70 ILE A CA 1
ATOM 549 C C . ILE A 1 70 ? -20.651 19.441 -25.010 1.00 94.62 70 ILE A C 1
ATOM 551 O O . ILE A 1 70 ? -20.813 18.225 -24.991 1.00 94.62 70 ILE A O 1
ATOM 555 N N . GLN A 1 71 ? -20.788 20.189 -23.913 1.00 94.56 71 GLN A N 1
ATOM 556 C CA . GLN A 1 71 ? -21.116 19.625 -22.600 1.00 94.56 71 GLN A CA 1
ATOM 557 C C . GLN A 1 71 ? -22.505 18.973 -22.582 1.00 94.56 71 GLN A C 1
ATOM 559 O O . GLN A 1 71 ? -22.681 17.945 -21.931 1.00 94.56 71 GLN A O 1
ATOM 564 N N . PHE A 1 72 ? -23.470 19.527 -23.326 1.00 94.69 72 PHE A N 1
ATOM 565 C CA . PHE A 1 72 ? -24.774 18.898 -23.543 1.00 94.69 72 PHE A CA 1
ATOM 566 C C . PHE A 1 72 ? -24.623 17.524 -24.203 1.00 94.69 72 PHE A C 1
ATOM 568 O O . PHE A 1 72 ? -25.101 16.524 -23.674 1.00 94.69 72 PHE A O 1
ATOM 575 N N . TYR A 1 73 ? -23.904 17.468 -25.325 1.00 93.62 73 TYR A N 1
ATOM 576 C CA . TYR A 1 73 ? -23.705 16.254 -26.116 1.00 93.62 73 TYR A CA 1
ATOM 577 C C . TYR A 1 73 ? -22.910 15.187 -25.353 1.00 93.62 73 TYR A C 1
ATOM 579 O O . TYR A 1 73 ? -23.253 14.006 -25.375 1.00 93.62 73 TYR A O 1
ATOM 587 N N . GLN A 1 74 ? -21.879 15.605 -24.608 1.00 94.62 74 GLN A N 1
ATOM 588 C CA . GLN A 1 74 ? -21.133 14.733 -23.700 1.00 94.62 74 GLN A CA 1
ATOM 589 C C . GLN A 1 74 ? -22.048 14.077 -22.671 1.00 94.62 74 GLN A C 1
ATOM 591 O O . GLN A 1 74 ? -21.896 12.890 -22.393 1.00 94.62 74 GLN A O 1
ATOM 596 N N . LYS A 1 75 ? -22.983 14.849 -22.110 1.00 92.25 75 LYS A N 1
ATOM 597 C CA . LYS A 1 75 ? -23.913 14.361 -21.097 1.00 92.25 75 LYS A CA 1
ATOM 598 C C . LYS A 1 75 ? -24.996 13.462 -21.692 1.00 92.25 75 LYS A C 1
ATOM 600 O O . LYS A 1 75 ? -25.321 12.451 -21.084 1.00 92.25 75 LYS A O 1
ATOM 605 N N . LEU A 1 76 ? -25.504 13.793 -22.877 1.00 93.00 76 LEU A N 1
ATOM 606 C CA . LEU A 1 76 ? -26.541 13.020 -23.562 1.00 93.00 76 LEU A CA 1
ATOM 607 C C . LEU A 1 76 ? -26.051 11.638 -24.013 1.00 93.00 76 LEU A C 1
ATOM 609 O O . LEU A 1 76 ? -26.772 10.659 -23.864 1.00 93.00 76 LEU A O 1
ATOM 613 N N . TYR A 1 77 ? -24.817 11.551 -24.516 1.00 90.12 77 TYR A N 1
ATOM 614 C CA . TYR A 1 77 ? -24.256 10.316 -25.078 1.00 90.12 77 TYR A CA 1
ATOM 615 C C . TYR A 1 77 ? -23.184 9.650 -24.202 1.00 90.12 77 TYR A C 1
ATOM 617 O O . TYR A 1 77 ? -22.570 8.672 -24.625 1.00 90.12 77 TYR A O 1
ATOM 625 N N . ASN A 1 78 ? -22.944 10.172 -22.995 1.00 89.31 78 ASN A N 1
ATOM 626 C CA . ASN A 1 78 ? -21.901 9.719 -22.067 1.00 89.31 78 ASN A CA 1
ATOM 627 C C . ASN A 1 78 ? -20.498 9.643 -22.716 1.00 89.31 78 ASN A C 1
ATOM 629 O O . ASN A 1 78 ? -19.822 8.614 -22.685 1.00 89.31 78 ASN A O 1
ATOM 633 N N . LEU A 1 79 ? -20.067 10.745 -23.343 1.00 88.75 79 LEU A N 1
ATOM 634 C CA . LEU A 1 79 ? -18.823 10.821 -24.119 1.00 88.75 79 LEU A CA 1
ATOM 635 C C . LEU A 1 79 ? -17.750 11.701 -23.462 1.00 88.75 79 LEU A C 1
ATOM 637 O O . LEU A 1 79 ? -18.014 12.750 -22.865 1.00 88.75 79 LEU A O 1
ATOM 641 N N . GLY A 1 80 ? -16.487 11.318 -23.668 1.00 87.56 80 GLY A N 1
ATOM 642 C CA . GLY A 1 80 ? -15.338 12.174 -23.375 1.00 87.56 80 GLY A CA 1
ATOM 643 C C . GLY A 1 80 ? -15.265 13.388 -24.313 1.00 87.56 80 GLY A C 1
ATOM 644 O O . GLY A 1 80 ? -15.713 13.339 -25.454 1.00 87.56 80 GLY A O 1
ATOM 645 N N . PHE A 1 81 ? -14.643 14.479 -23.856 1.00 88.44 81 PHE A N 1
ATOM 646 C CA . PHE A 1 81 ? -14.652 15.781 -24.544 1.00 88.44 81 PHE A CA 1
ATOM 647 C C . PHE A 1 81 ? -14.172 15.737 -26.005 1.00 88.44 81 PHE A C 1
ATOM 649 O O . PHE A 1 81 ? -14.823 16.286 -26.887 1.00 88.44 81 PHE A O 1
ATOM 656 N N . LYS A 1 82 ? -13.057 15.049 -26.287 1.00 88.88 82 LYS A N 1
ATOM 657 C CA . LYS A 1 82 ? -12.519 14.944 -27.657 1.00 88.88 82 LYS A CA 1
ATOM 658 C C . LYS A 1 82 ? -13.415 14.129 -28.589 1.00 88.88 82 LYS A C 1
ATOM 660 O O . LYS A 1 82 ? -13.513 14.458 -29.765 1.00 88.88 82 LYS A O 1
ATOM 665 N N . GLU A 1 83 ? -14.043 13.082 -28.059 1.00 87.38 83 GLU A N 1
ATOM 666 C CA . GLU A 1 83 ? -14.947 12.222 -28.824 1.00 87.38 83 GLU A CA 1
ATOM 667 C C . GLU A 1 83 ? -16.253 12.960 -29.137 1.00 87.38 83 GLU A C 1
ATOM 669 O O . GLU A 1 83 ? -16.710 12.933 -30.274 1.00 87.38 83 GLU A O 1
ATOM 674 N N . ALA A 1 84 ? -16.791 13.717 -28.175 1.00 89.06 84 ALA A N 1
ATOM 675 C CA . ALA A 1 84 ? -17.946 14.582 -28.408 1.00 89.06 84 ALA A CA 1
ATOM 676 C C . ALA A 1 84 ? -17.663 15.640 -29.486 1.00 89.06 84 ALA A C 1
ATOM 678 O O . ALA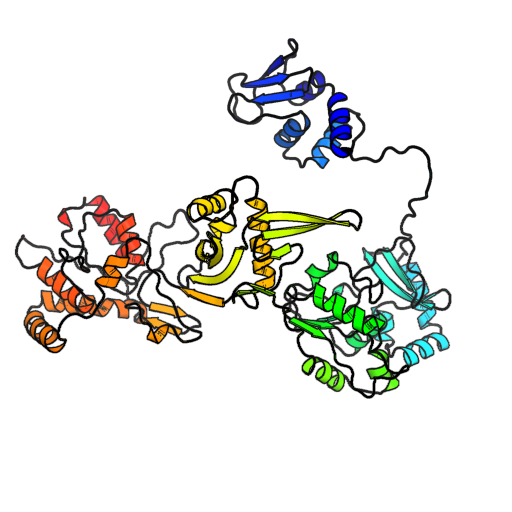 A 1 84 ? -18.451 15.792 -30.410 1.00 89.06 84 ALA A O 1
ATOM 679 N N . VAL A 1 85 ? -16.512 16.321 -29.435 1.00 91.50 85 VAL A N 1
ATOM 680 C CA . VAL A 1 85 ? -16.137 17.308 -30.467 1.00 91.50 85 VAL A CA 1
ATOM 681 C C . VAL A 1 85 ? -15.973 16.665 -31.846 1.00 91.50 85 VAL A C 1
ATOM 683 O O . VAL A 1 85 ? -16.374 17.261 -32.842 1.00 91.50 85 VAL A O 1
ATOM 686 N N . LYS A 1 86 ? -15.430 15.443 -31.917 1.00 90.44 86 LYS A N 1
ATOM 687 C CA . LYS A 1 86 ? -15.310 14.699 -33.175 1.00 90.44 86 LYS A CA 1
ATOM 688 C C . LYS A 1 86 ? -16.679 14.353 -33.771 1.00 90.44 86 LYS A C 1
ATOM 690 O O . LYS A 1 86 ? -16.892 14.622 -34.945 1.00 90.44 86 LYS A O 1
ATOM 695 N N . ARG A 1 87 ? -17.610 13.823 -32.975 1.00 89.25 87 ARG A N 1
ATOM 696 C CA . ARG A 1 87 ? -18.947 13.462 -33.475 1.00 89.25 87 ARG A CA 1
ATOM 697 C C . ARG A 1 87 ? -19.776 14.677 -33.869 1.00 89.25 87 ARG A C 1
ATOM 699 O O . ARG A 1 87 ? -20.365 14.671 -34.939 1.00 89.25 87 ARG A O 1
ATOM 706 N N . ILE A 1 88 ? -19.736 15.748 -33.074 1.00 90.56 88 ILE A N 1
ATOM 707 C CA . ILE A 1 88 ? -20.390 17.018 -33.432 1.00 90.56 88 ILE A CA 1
ATOM 708 C C . ILE A 1 88 ? -19.808 17.566 -34.745 1.00 90.56 88 ILE A C 1
ATOM 710 O O . ILE A 1 88 ? -20.550 18.038 -35.597 1.00 90.56 88 ILE A O 1
ATOM 714 N N . SER A 1 89 ? -18.486 17.482 -34.931 1.00 90.38 89 SER A N 1
ATOM 715 C CA . SER A 1 89 ? -17.818 17.881 -36.177 1.00 90.38 89 SER A CA 1
ATOM 716 C C . SER A 1 89 ? -18.317 17.091 -37.391 1.00 90.38 89 SER A C 1
ATOM 718 O O . SER A 1 89 ? -18.591 17.691 -38.429 1.00 90.38 89 SER A O 1
ATOM 720 N N . GLU A 1 90 ? -18.475 15.774 -37.256 1.00 88.25 90 GLU A N 1
ATOM 721 C CA . GLU A 1 90 ? -18.974 14.889 -38.315 1.00 88.25 90 GLU A CA 1
ATOM 722 C C . GLU A 1 90 ? -20.472 15.116 -38.606 1.00 88.25 90 GLU A C 1
ATOM 724 O O . GLU A 1 90 ? -20.861 15.184 -39.770 1.00 88.25 90 GLU A O 1
ATOM 729 N N . GLU A 1 91 ? -21.304 15.290 -37.574 1.00 86.25 91 GLU A N 1
ATOM 730 C CA . GLU A 1 91 ? -22.763 15.464 -37.694 1.00 86.25 91 GLU A CA 1
ATOM 731 C C . GLU A 1 91 ? -23.186 16.850 -38.203 1.00 86.25 91 GLU A C 1
ATOM 733 O O . GLU A 1 91 ? -24.197 16.976 -38.903 1.00 86.25 91 GLU A O 1
ATOM 738 N N . GLU A 1 92 ? -22.429 17.889 -37.849 1.00 85.94 92 GLU A N 1
ATOM 739 C CA . GLU A 1 92 ? -22.680 19.270 -38.274 1.00 85.94 92 GLU A CA 1
ATOM 740 C C . GLU A 1 92 ? -21.823 19.673 -39.487 1.00 85.94 92 GLU A C 1
ATOM 742 O O . GLU A 1 92 ? -22.007 20.757 -40.037 1.00 85.94 92 GLU A O 1
ATOM 747 N N . GLY A 1 93 ? -20.897 18.812 -39.932 1.00 84.38 93 GLY A N 1
ATOM 748 C CA . GLY A 1 93 ? -20.034 19.064 -41.091 1.00 84.38 93 GLY A CA 1
ATOM 749 C C . GLY A 1 93 ? -19.048 20.223 -40.894 1.00 84.38 93 GLY A C 1
ATOM 750 O O . GLY A 1 93 ? -18.714 20.920 -41.853 1.00 84.38 93 GLY A O 1
ATOM 751 N N . ILE A 1 94 ? -18.595 20.460 -39.659 1.00 86.62 94 ILE A N 1
ATOM 752 C CA . ILE A 1 94 ? -17.715 21.582 -39.285 1.00 86.62 94 ILE A CA 1
ATOM 753 C C . ILE A 1 94 ? -16.306 21.096 -38.928 1.00 86.62 94 ILE A C 1
ATOM 755 O O . ILE A 1 94 ? -16.148 20.017 -38.373 1.00 86.62 94 ILE A O 1
ATOM 759 N N . ASP A 1 95 ? -15.273 21.900 -39.209 1.00 84.50 95 ASP A N 1
ATOM 760 C CA . ASP A 1 95 ? -13.866 21.550 -38.934 1.00 84.50 95 ASP A CA 1
ATOM 761 C C . ASP A 1 95 ? -13.646 21.100 -37.479 1.00 84.50 95 ASP A C 1
ATOM 763 O O . ASP A 1 95 ? -13.878 21.878 -36.551 1.00 84.50 95 ASP A O 1
ATOM 767 N N . ASN A 1 96 ? -13.099 19.901 -37.268 1.00 84.00 96 ASN A N 1
ATOM 768 C CA . ASN A 1 96 ? -12.693 19.464 -35.937 1.00 84.00 96 ASN A CA 1
ATOM 769 C C . ASN A 1 96 ? -11.453 20.263 -35.473 1.00 84.00 96 ASN A C 1
ATOM 771 O O . ASN A 1 96 ? -10.390 20.137 -36.086 1.00 84.00 96 ASN A O 1
ATOM 775 N N . PRO A 1 97 ? -11.514 21.027 -34.364 1.00 79.06 97 PRO A N 1
ATOM 776 C CA . PRO A 1 97 ? -10.388 21.825 -33.866 1.00 79.06 97 PRO A CA 1
ATOM 777 C C . PRO A 1 97 ? -9.214 20.962 -33.378 1.00 79.06 97 PRO A C 1
ATOM 779 O O . PRO A 1 97 ? -8.104 21.456 -33.180 1.00 79.06 97 PRO A O 1
ATOM 782 N N . PHE A 1 98 ? -9.431 19.657 -33.190 1.00 75.19 98 PHE A N 1
ATOM 783 C CA . PHE A 1 98 ? -8.389 18.686 -32.868 1.00 75.19 98 PHE A CA 1
ATOM 784 C C . PHE A 1 98 ? -7.819 17.969 -34.097 1.00 75.19 98 PHE A C 1
ATOM 786 O O . PHE A 1 98 ? -6.800 17.281 -33.967 1.00 75.19 98 PHE A O 1
ATOM 793 N N . GLU A 1 99 ? -8.406 18.150 -35.283 1.00 68.06 99 GLU A N 1
ATOM 794 C CA . GLU A 1 99 ? -7.807 17.721 -36.543 1.00 68.06 99 GLU A CA 1
ATOM 795 C C . GLU A 1 99 ? -6.910 18.821 -37.119 1.00 68.06 99 GLU A C 1
ATOM 797 O O . GLU A 1 99 ? -7.267 19.992 -37.231 1.00 68.06 99 GLU A O 1
ATOM 802 N N . LYS A 1 100 ? -5.682 18.454 -37.498 1.00 50.78 100 LYS A N 1
ATOM 803 C CA . LYS A 1 100 ? -4.738 19.416 -38.076 1.00 50.78 100 LYS A CA 1
ATOM 804 C C . LYS A 1 100 ? -5.204 19.826 -39.476 1.00 50.78 100 LYS A C 1
ATOM 806 O O . LYS A 1 100 ? -5.133 19.008 -40.394 1.00 50.78 100 LYS A O 1
ATOM 811 N N . ARG A 1 101 ? -5.556 21.107 -39.657 1.00 41.50 101 ARG A N 1
ATOM 812 C CA . ARG A 1 101 ? -5.744 21.746 -40.974 1.00 41.50 101 ARG A CA 1
ATOM 813 C C . ARG A 1 101 ? -4.566 21.419 -41.898 1.00 41.50 101 ARG A C 1
ATOM 815 O O . ARG A 1 101 ? -3.424 21.811 -41.648 1.00 41.50 101 ARG A O 1
ATOM 822 N N . ARG A 1 102 ? -4.845 20.683 -42.975 1.00 42.25 102 ARG A N 1
ATOM 823 C CA . ARG A 1 102 ? -3.897 20.399 -44.058 1.00 42.25 102 ARG A CA 1
ATOM 824 C C . ARG A 1 102 ? -3.808 21.614 -44.983 1.00 42.25 102 ARG A C 1
ATOM 826 O O . ARG A 1 102 ? -4.443 21.624 -46.025 1.00 42.25 102 ARG A O 1
ATOM 833 N N . ASN A 1 103 ? -2.982 22.597 -44.629 1.00 33.03 103 ASN A N 1
ATOM 834 C CA . ASN A 1 103 ? -2.501 23.589 -45.594 1.00 33.03 103 ASN A CA 1
ATOM 835 C C . ASN A 1 103 ? -1.029 23.337 -45.934 1.00 33.03 103 ASN A C 1
ATOM 837 O O . ASN A 1 103 ? -0.229 22.926 -45.093 1.00 33.03 103 ASN A O 1
ATOM 841 N N . GLY A 1 104 ? -0.726 23.491 -47.222 1.00 38.59 104 GLY A N 1
ATOM 842 C CA . GLY A 1 104 ? 0.463 23.007 -47.907 1.00 38.59 104 GLY A CA 1
ATOM 843 C C . GLY A 1 104 ? 1.788 23.345 -47.235 1.00 38.59 104 GLY A C 1
ATOM 844 O O . GLY A 1 104 ? 2.261 24.470 -47.271 1.00 38.59 104 GLY A O 1
ATOM 845 N N . ASN A 1 105 ? 2.447 22.314 -46.718 1.00 29.08 105 ASN A N 1
ATOM 846 C CA . ASN A 1 105 ? 3.852 22.076 -47.016 1.00 29.08 105 ASN A CA 1
ATOM 847 C C . ASN A 1 105 ? 4.153 20.611 -46.723 1.00 29.08 105 ASN A C 1
ATOM 849 O O . ASN A 1 105 ? 4.125 20.149 -45.581 1.00 29.08 105 ASN A O 1
ATOM 853 N N . ARG A 1 106 ? 4.387 19.845 -47.788 1.00 35.62 106 ARG A N 1
ATOM 854 C CA . ARG A 1 106 ? 4.594 18.396 -47.756 1.00 35.62 106 ARG A CA 1
ATOM 855 C C . ARG A 1 106 ? 5.980 18.077 -47.179 1.00 35.62 106 ARG A C 1
ATOM 857 O O . ARG A 1 106 ? 6.814 17.483 -47.853 1.00 35.62 106 ARG A O 1
ATOM 864 N N . LYS A 1 107 ? 6.230 18.384 -45.900 1.00 35.41 107 LYS A N 1
ATOM 865 C CA . LYS A 1 107 ? 7.209 17.614 -45.121 1.00 35.41 107 LYS A CA 1
ATOM 866 C C . LYS A 1 107 ? 6.583 16.239 -44.920 1.00 35.41 107 LYS A C 1
ATOM 868 O O . LYS A 1 107 ? 5.730 16.064 -44.057 1.00 35.41 107 LYS A O 1
ATOM 873 N N . LYS A 1 108 ? 6.950 15.290 -45.793 1.00 33.59 108 LYS A N 1
ATOM 874 C CA . LYS A 1 108 ? 6.613 13.861 -45.693 1.00 33.59 108 LYS A CA 1
ATOM 875 C C . LYS A 1 108 ? 6.665 13.438 -44.218 1.00 33.59 108 LYS A C 1
ATOM 877 O O . LYS A 1 108 ? 7.755 13.239 -43.684 1.00 33.59 108 LYS A O 1
ATOM 882 N N . ASN A 1 109 ? 5.505 13.248 -43.586 1.00 34.75 109 ASN A N 1
ATOM 883 C CA . ASN A 1 109 ? 5.404 12.347 -42.446 1.00 34.75 109 ASN A CA 1
ATOM 884 C C . ASN A 1 109 ? 5.800 10.976 -42.994 1.00 34.75 109 ASN A C 1
ATOM 886 O O . ASN A 1 109 ? 5.050 10.340 -43.734 1.00 34.75 109 ASN A O 1
ATOM 890 N N . LYS A 1 110 ? 7.056 10.602 -42.748 1.00 41.66 110 LYS A N 1
ATOM 891 C CA . LYS A 1 110 ? 7.649 9.336 -43.167 1.00 41.66 110 LYS A CA 1
ATOM 892 C C . LYS A 1 110 ? 6.851 8.227 -42.465 1.00 41.66 110 LYS A C 1
ATOM 894 O O . LYS A 1 110 ? 7.033 8.040 -41.268 1.00 41.66 110 LYS A O 1
ATOM 899 N N . LYS A 1 111 ? 5.942 7.542 -43.180 1.00 43.28 111 LYS A N 1
ATOM 900 C CA . LYS A 1 111 ? 5.352 6.270 -42.719 1.00 43.28 111 LYS A CA 1
ATOM 901 C C . LYS A 1 111 ? 6.501 5.367 -42.255 1.00 43.28 111 LYS A C 1
ATOM 903 O O . LYS A 1 111 ? 7.519 5.301 -42.948 1.00 43.28 111 LYS A O 1
ATOM 908 N N . ALA A 1 112 ? 6.353 4.725 -41.096 1.00 53.78 112 ALA A N 1
ATOM 909 C CA . ALA A 1 112 ? 7.304 3.709 -40.674 1.00 53.78 112 ALA A CA 1
ATOM 910 C C . ALA A 1 112 ? 7.259 2.553 -41.685 1.00 53.78 112 ALA A C 1
ATOM 912 O O . ALA A 1 112 ? 6.172 2.057 -41.980 1.00 53.78 112 ALA A O 1
ATOM 913 N N . SER A 1 113 ? 8.399 2.189 -42.276 1.00 71.50 113 SER A N 1
ATOM 914 C CA . SER A 1 113 ? 8.474 1.069 -43.222 1.00 71.50 113 SER A CA 1
ATOM 915 C C . SER A 1 113 ? 8.649 -0.227 -42.434 1.00 71.50 113 SER A C 1
ATOM 917 O O . SER A 1 113 ? 9.773 -0.588 -42.097 1.00 71.50 113 SER A O 1
ATOM 919 N N . TYR A 1 114 ? 7.550 -0.876 -42.064 1.00 84.81 114 TYR A N 1
ATOM 920 C CA . TYR A 1 114 ? 7.619 -2.210 -41.467 1.00 84.81 114 TYR A CA 1
ATOM 921 C C . TYR A 1 114 ? 8.076 -3.228 -42.515 1.00 84.81 114 TYR A C 1
ATOM 923 O O . TYR A 1 114 ? 7.769 -3.052 -43.693 1.00 84.81 114 TYR A O 1
ATOM 931 N N . LEU A 1 115 ? 8.823 -4.238 -42.072 1.00 88.56 115 LEU A N 1
ATOM 932 C CA . LEU A 1 115 ? 9.209 -5.393 -42.875 1.00 88.56 115 LEU A CA 1
ATOM 933 C C . LEU A 1 115 ? 8.234 -6.545 -42.598 1.00 88.56 115 LEU A C 1
ATOM 935 O O . LEU A 1 115 ? 7.730 -6.672 -41.478 1.00 88.56 115 LEU A O 1
ATOM 939 N N . THR A 1 116 ? 7.991 -7.354 -43.619 1.00 91.50 116 THR A N 1
ATOM 940 C CA . THR A 1 116 ? 7.236 -8.615 -43.565 1.00 91.50 116 THR A CA 1
ATOM 941 C C . THR A 1 116 ? 8.078 -9.733 -42.959 1.00 91.50 116 THR A C 1
ATOM 943 O O . THR A 1 116 ? 9.306 -9.622 -42.836 1.00 91.50 116 THR A O 1
ATOM 946 N N . THR A 1 117 ? 7.428 -10.824 -42.571 1.00 92.19 117 THR A N 1
ATOM 947 C CA . THR A 1 117 ? 8.117 -12.007 -42.048 1.00 92.19 117 THR A CA 1
ATOM 948 C C . THR A 1 117 ? 9.059 -12.621 -43.082 1.00 92.19 117 THR A C 1
ATOM 950 O O . THR A 1 117 ? 10.174 -12.997 -42.722 1.00 92.19 117 THR A O 1
ATOM 953 N N . GLU A 1 118 ? 8.685 -12.646 -44.363 1.00 92.94 118 GLU A N 1
ATOM 954 C CA . GLU A 1 118 ? 9.537 -13.149 -45.446 1.00 92.94 118 GLU A CA 1
ATOM 955 C C . GLU A 1 118 ? 10.805 -12.300 -45.617 1.00 92.94 118 GLU A C 1
ATOM 957 O O . GLU A 1 118 ? 11.899 -12.834 -45.804 1.00 92.94 118 GLU A O 1
ATOM 962 N N . GLU A 1 119 ? 10.693 -10.973 -45.504 1.00 92.69 119 GLU A N 1
ATOM 963 C CA . GLU A 1 119 ? 11.855 -10.080 -45.566 1.00 92.69 119 GLU A CA 1
ATOM 964 C C . GLU A 1 119 ? 12.803 -10.284 -44.376 1.00 92.69 119 GLU A C 1
ATOM 966 O O . GLU A 1 119 ? 14.025 -10.220 -44.544 1.00 92.69 119 GLU A O 1
ATOM 971 N N . ILE A 1 120 ? 12.269 -10.534 -43.174 1.00 94.88 120 ILE A N 1
ATOM 972 C CA . ILE A 1 120 ? 13.087 -10.887 -42.005 1.00 94.88 120 ILE A CA 1
ATOM 973 C C . ILE A 1 120 ? 13.754 -12.244 -42.195 1.00 94.88 120 ILE A C 1
ATOM 975 O O . ILE A 1 120 ? 14.933 -12.373 -41.866 1.00 94.88 120 ILE A O 1
ATOM 979 N N . GLU A 1 121 ? 13.053 -13.220 -42.766 1.00 95.06 121 GLU A N 1
ATOM 980 C CA . GLU A 1 121 ? 13.622 -14.535 -43.051 1.00 95.06 121 GLU A CA 1
ATOM 981 C C . GLU A 1 121 ? 14.780 -14.428 -44.049 1.00 95.06 121 GLU A C 1
ATOM 983 O O . GLU A 1 121 ? 15.852 -14.975 -43.806 1.00 95.06 121 GLU A O 1
ATOM 988 N N . ALA A 1 122 ? 14.647 -13.624 -45.107 1.00 94.50 122 ALA A N 1
ATOM 989 C CA . ALA A 1 122 ? 15.750 -13.367 -46.034 1.00 94.50 122 ALA A CA 1
ATOM 990 C C . ALA A 1 122 ? 16.978 -12.749 -45.329 1.00 94.50 122 ALA A C 1
ATOM 992 O O . ALA A 1 122 ? 18.117 -13.149 -45.583 1.00 94.50 122 ALA A O 1
ATOM 993 N N . ILE A 1 123 ? 16.759 -11.805 -44.405 1.00 95.12 123 ILE A N 1
ATOM 994 C CA . ILE A 1 123 ? 17.825 -11.183 -43.600 1.00 95.12 123 ILE A CA 1
ATOM 995 C C . ILE A 1 123 ? 18.455 -12.193 -42.626 1.00 95.12 123 ILE A C 1
ATOM 997 O O . ILE A 1 123 ? 19.669 -12.161 -42.407 1.00 95.12 123 ILE A O 1
ATOM 1001 N N . HIS A 1 124 ? 17.659 -13.093 -42.049 1.00 97.25 124 HIS A N 1
ATOM 1002 C CA . HIS A 1 124 ? 18.126 -14.168 -41.176 1.00 97.25 124 HIS A CA 1
ATOM 1003 C C . HIS A 1 124 ? 18.997 -15.172 -41.944 1.00 97.25 124 HIS A C 1
ATOM 1005 O O . HIS A 1 124 ? 20.131 -15.452 -41.544 1.00 97.25 124 HIS A O 1
ATOM 1011 N N . GLN A 1 125 ? 18.520 -15.637 -43.100 1.00 95.38 125 GLN A N 1
ATOM 1012 C CA . GLN A 1 125 ? 19.241 -16.560 -43.977 1.00 95.38 125 GLN A CA 1
ATOM 1013 C C . GLN A 1 125 ? 20.562 -15.966 -44.482 1.00 95.38 125 GLN A C 1
ATOM 1015 O O . GLN A 1 125 ? 21.551 -16.689 -44.595 1.00 95.38 125 GLN A O 1
ATOM 1020 N N . ALA A 1 126 ? 20.629 -14.649 -44.704 1.00 94.81 126 ALA A N 1
ATOM 1021 C CA . ALA A 1 126 ? 21.873 -13.966 -45.064 1.00 94.81 126 ALA A CA 1
ATOM 1022 C C . ALA A 1 126 ? 22.966 -14.058 -43.977 1.00 94.81 126 ALA A C 1
ATOM 1024 O O . ALA A 1 126 ? 24.152 -14.011 -44.310 1.00 94.81 126 ALA A O 1
ATOM 1025 N N . LEU A 1 127 ? 22.594 -14.206 -42.697 1.00 95.00 127 LEU A N 1
ATOM 1026 C CA . LEU A 1 127 ? 23.543 -14.500 -41.617 1.00 95.00 127 LEU A CA 1
ATOM 1027 C C . LEU A 1 127 ? 23.864 -15.995 -41.554 1.00 95.00 127 LEU A C 1
ATOM 1029 O O . LEU A 1 127 ? 25.034 -16.357 -41.507 1.00 95.00 127 LEU A O 1
ATOM 1033 N N . VAL A 1 128 ? 22.842 -16.855 -41.548 1.00 95.19 128 VAL A N 1
ATOM 1034 C CA . VAL A 1 128 ? 23.002 -18.295 -41.281 1.00 95.19 128 VAL A CA 1
ATOM 1035 C C . VAL A 1 128 ? 23.714 -19.033 -42.418 1.00 95.19 128 VAL A C 1
ATOM 1037 O O . VAL A 1 128 ? 24.545 -19.893 -42.144 1.00 95.19 128 VAL A O 1
ATOM 1040 N N . ASN A 1 129 ? 23.447 -18.680 -43.678 1.00 93.56 129 ASN A N 1
ATOM 1041 C CA . ASN A 1 129 ? 24.033 -19.366 -44.837 1.00 93.56 129 ASN A CA 1
ATOM 1042 C C . ASN A 1 129 ? 25.436 -18.856 -45.194 1.00 93.56 129 ASN A C 1
ATOM 1044 O O . ASN A 1 129 ? 26.117 -19.441 -46.035 1.00 93.56 129 ASN A O 1
ATOM 1048 N N . ASN A 1 130 ? 25.892 -17.772 -44.562 1.00 93.62 130 ASN A N 1
ATOM 1049 C CA . ASN A 1 130 ? 27.236 -17.247 -44.749 1.00 93.62 130 ASN A CA 1
ATOM 1050 C C . ASN A 1 130 ? 28.144 -17.707 -43.602 1.00 93.62 130 ASN A C 1
ATOM 1052 O O . ASN A 1 130 ? 28.280 -17.021 -42.592 1.00 93.62 130 ASN A O 1
ATOM 1056 N N . ASN A 1 131 ? 28.803 -18.855 -43.784 1.00 92.94 131 ASN A N 1
ATOM 1057 C CA . ASN A 1 131 ? 29.655 -19.471 -42.758 1.00 92.94 131 ASN A CA 1
ATOM 1058 C C . ASN A 1 131 ? 30.733 -18.528 -42.200 1.00 92.94 131 ASN A C 1
ATOM 1060 O O . ASN A 1 131 ? 31.008 -18.562 -41.003 1.00 92.94 131 ASN A O 1
ATOM 1064 N N . ALA A 1 132 ? 31.334 -17.675 -43.036 1.00 93.56 132 ALA A N 1
ATOM 1065 C CA . ALA A 1 132 ? 32.364 -16.739 -42.590 1.00 93.56 132 ALA A CA 1
ATOM 1066 C C . ALA A 1 132 ? 31.781 -15.648 -41.676 1.00 93.56 132 ALA A C 1
ATOM 1068 O O . ALA A 1 132 ? 32.330 -15.370 -40.609 1.00 93.56 132 ALA A O 1
ATOM 1069 N N . VAL A 1 133 ? 30.645 -15.060 -42.068 1.00 93.38 133 VAL A N 1
ATOM 1070 C CA . VAL A 1 133 ? 29.957 -14.022 -41.283 1.00 93.38 133 VAL A CA 1
ATOM 1071 C C . VAL A 1 133 ? 29.354 -14.608 -40.008 1.00 93.38 133 VAL A C 1
ATOM 1073 O O . VAL A 1 133 ? 29.484 -14.001 -38.945 1.00 93.38 133 VAL A O 1
ATOM 1076 N N . LEU A 1 134 ? 28.747 -15.795 -40.090 1.00 94.25 134 LEU A N 1
ATOM 1077 C CA . LEU A 1 134 ? 28.203 -16.511 -38.940 1.00 94.25 134 LEU A CA 1
ATOM 1078 C C . LEU A 1 134 ? 29.301 -16.823 -37.926 1.00 94.25 134 LEU A C 1
ATOM 1080 O O . LEU A 1 134 ? 29.166 -16.447 -36.766 1.00 94.25 134 LEU A O 1
ATOM 1084 N N . LYS A 1 135 ? 30.407 -17.442 -38.359 1.00 93.56 135 LYS A N 1
ATOM 1085 C CA . LYS A 1 135 ? 31.522 -17.776 -37.468 1.00 93.56 135 LYS A CA 1
ATOM 1086 C C . LYS A 1 135 ? 32.084 -16.526 -36.796 1.00 93.56 135 LYS A C 1
ATOM 1088 O O . LYS A 1 135 ? 32.177 -16.484 -35.578 1.00 93.56 135 LYS A O 1
ATOM 1093 N N . HIS A 1 136 ? 32.339 -15.465 -37.561 1.00 94.12 136 HIS A N 1
ATOM 1094 C CA . HIS A 1 136 ? 32.807 -14.202 -36.990 1.00 94.12 136 HIS A CA 1
ATOM 1095 C C . HIS A 1 136 ? 31.795 -13.589 -35.998 1.00 94.12 136 HIS A C 1
ATOM 1097 O O . HIS A 1 136 ? 32.190 -13.003 -34.991 1.00 94.12 136 HIS A O 1
ATOM 1103 N N . PHE A 1 137 ? 30.486 -13.701 -36.248 1.00 93.62 137 PHE A N 1
ATOM 1104 C CA . PHE A 1 137 ? 29.460 -13.250 -35.304 1.00 93.62 137 PHE A CA 1
ATOM 1105 C C . PHE A 1 137 ? 29.485 -14.053 -33.998 1.00 93.62 137 PHE A C 1
ATOM 1107 O O . PHE A 1 137 ? 29.431 -13.464 -32.917 1.00 93.62 137 PHE A O 1
ATOM 1114 N N . GLN A 1 138 ? 29.589 -15.378 -34.097 1.00 94.44 138 GLN A N 1
ATOM 1115 C CA . GLN A 1 138 ? 29.645 -16.279 -32.947 1.00 94.44 138 GLN A CA 1
ATOM 1116 C C . GLN A 1 138 ? 30.919 -16.066 -32.128 1.00 94.44 138 GLN A C 1
ATOM 1118 O O . GLN A 1 138 ? 30.822 -15.903 -30.916 1.00 94.44 138 GLN A O 1
ATOM 1123 N N . ASP A 1 139 ? 32.075 -15.960 -32.783 1.00 91.69 139 ASP A N 1
ATOM 1124 C CA . ASP A 1 139 ? 33.363 -15.709 -32.128 1.00 91.69 139 ASP A CA 1
ATOM 1125 C C . ASP A 1 139 ? 33.363 -14.356 -31.400 1.00 91.69 139 ASP A C 1
ATOM 1127 O O . ASP A 1 139 ? 33.943 -14.211 -30.328 1.00 91.69 139 ASP A O 1
ATOM 1131 N N . ARG A 1 140 ? 32.675 -13.352 -31.961 1.00 89.75 140 ARG A N 1
ATOM 1132 C CA . ARG A 1 140 ? 32.636 -11.998 -31.398 1.00 89.75 140 ARG A CA 1
ATOM 1133 C C . ARG A 1 140 ? 31.619 -11.809 -30.274 1.00 89.75 140 ARG A C 1
ATOM 1135 O O . ARG A 1 140 ? 31.888 -11.036 -29.360 1.00 89.75 140 ARG A O 1
ATOM 1142 N N . TYR A 1 141 ? 30.432 -12.408 -30.378 1.00 92.19 141 TYR A N 1
ATOM 1143 C CA . TYR A 1 141 ? 29.312 -12.141 -29.461 1.00 92.19 141 TYR A CA 1
ATOM 1144 C C . TYR A 1 141 ? 28.873 -13.355 -28.638 1.00 92.19 141 TYR A C 1
ATOM 1146 O O . TYR A 1 141 ? 28.020 -13.213 -27.765 1.00 92.19 141 TYR A O 1
ATOM 1154 N N . GLY A 1 142 ? 29.407 -14.546 -28.918 1.00 93.44 142 GLY A N 1
ATOM 1155 C CA . GLY A 1 142 ? 29.135 -15.763 -28.151 1.00 93.44 142 GLY A CA 1
ATOM 1156 C C . GLY A 1 142 ? 27.738 -16.358 -28.317 1.00 93.44 142 GLY A C 1
ATOM 1157 O O . GLY A 1 142 ? 27.361 -17.267 -27.577 1.00 93.44 142 GLY A O 1
ATOM 1158 N N . LEU A 1 143 ? 26.928 -15.849 -29.249 1.00 96.00 143 LEU A N 1
ATOM 1159 C CA . LEU A 1 143 ? 25.555 -16.316 -29.435 1.00 96.00 143 LEU A CA 1
ATOM 1160 C C . LEU A 1 143 ? 25.536 -17.629 -30.226 1.00 96.00 143 LEU A C 1
ATOM 1162 O O . LEU A 1 143 ? 26.013 -17.713 -31.355 1.00 96.00 143 LEU A O 1
ATOM 1166 N N . THR A 1 144 ? 24.948 -18.666 -29.639 1.00 96.06 144 THR A N 1
ATOM 1167 C CA . THR A 1 144 ? 24.780 -19.975 -30.279 1.00 96.06 144 THR A CA 1
ATOM 1168 C C . THR A 1 144 ? 23.815 -19.893 -31.458 1.00 96.06 144 THR A C 1
ATOM 1170 O O . THR A 1 144 ? 22.943 -19.022 -31.521 1.00 96.06 144 THR A O 1
ATOM 1173 N N . LEU A 1 145 ? 23.911 -20.862 -32.373 1.00 95.12 145 LEU A N 1
ATOM 1174 C CA . LEU A 1 145 ? 22.987 -20.960 -33.504 1.00 95.12 145 LEU A CA 1
ATOM 1175 C C . LEU A 1 145 ? 21.521 -21.068 -33.049 1.00 95.12 145 LEU A C 1
ATOM 1177 O O . LEU A 1 145 ? 20.637 -20.535 -33.713 1.00 95.12 145 LEU A O 1
ATOM 1181 N N . ASN A 1 146 ? 21.263 -21.705 -31.902 1.00 96.19 146 ASN A N 1
ATOM 1182 C CA . ASN A 1 146 ? 19.920 -21.790 -31.330 1.00 96.19 146 ASN A CA 1
ATOM 1183 C C . ASN A 1 146 ? 19.381 -20.402 -30.946 1.00 96.19 146 ASN A C 1
ATOM 1185 O O . ASN A 1 146 ? 18.274 -20.040 -31.334 1.00 96.19 146 ASN A O 1
ATOM 1189 N N . THR A 1 147 ? 20.186 -19.586 -30.259 1.00 95.81 147 THR A N 1
ATOM 1190 C CA . THR A 1 147 ? 19.820 -18.201 -29.916 1.00 95.81 147 THR A CA 1
ATOM 1191 C C . THR A 1 147 ? 19.636 -17.344 -31.169 1.00 95.81 147 THR A C 1
ATOM 1193 O O . THR A 1 147 ? 18.657 -16.608 -31.276 1.00 95.81 147 THR A O 1
ATOM 1196 N N . ILE A 1 148 ? 20.535 -17.478 -32.149 1.00 96.56 148 ILE A N 1
ATOM 1197 C CA . ILE A 1 148 ? 20.466 -16.766 -33.434 1.00 96.56 148 ILE A CA 1
ATOM 1198 C C . ILE A 1 148 ? 19.151 -17.068 -34.161 1.00 96.56 148 ILE A C 1
ATOM 1200 O O . ILE A 1 148 ? 18.475 -16.137 -34.595 1.00 96.56 148 ILE A O 1
ATOM 1204 N N . LYS A 1 149 ? 18.760 -18.347 -34.241 1.00 95.88 149 LYS A N 1
ATOM 1205 C CA . LYS A 1 149 ? 17.491 -18.788 -34.843 1.00 95.88 149 LYS A CA 1
ATOM 1206 C C . LYS A 1 149 ? 16.280 -18.317 -34.043 1.00 95.88 149 LYS A C 1
ATOM 1208 O O . LYS A 1 149 ? 15.362 -17.741 -34.619 1.00 95.88 149 LYS A O 1
ATOM 1213 N N . LYS A 1 150 ? 16.295 -18.493 -32.717 1.00 94.75 150 LYS A N 1
ATOM 1214 C CA . LYS A 1 150 ? 15.189 -18.108 -31.824 1.00 94.75 150 LYS A CA 1
ATOM 1215 C C . LYS A 1 150 ? 14.807 -16.635 -31.975 1.00 94.75 150 LYS A C 1
ATOM 1217 O O . LYS A 1 150 ? 13.625 -16.321 -32.030 1.00 94.75 150 LYS A O 1
ATOM 1222 N N . TYR A 1 151 ? 15.797 -15.748 -32.060 1.00 94.25 151 TYR A N 1
ATOM 1223 C CA . TYR A 1 151 ? 15.581 -14.302 -32.182 1.00 94.25 151 TYR A CA 1
ATOM 1224 C C . TYR A 1 151 ? 15.688 -13.783 -33.625 1.00 94.25 151 TYR A C 1
ATOM 1226 O O . TYR A 1 151 ? 15.740 -12.572 -33.836 1.00 94.25 151 TYR A O 1
ATOM 1234 N N . ARG A 1 152 ? 15.742 -14.686 -34.616 1.00 95.38 152 ARG A N 1
ATOM 1235 C CA . ARG A 1 152 ? 15.840 -14.380 -36.055 1.00 95.38 152 ARG A CA 1
ATOM 1236 C C . ARG A 1 152 ? 16.950 -13.379 -36.399 1.00 95.38 152 ARG A C 1
ATOM 1238 O O . ARG A 1 152 ? 16.809 -12.577 -37.317 1.00 95.38 152 ARG A O 1
ATOM 1245 N N . LEU A 1 153 ? 18.066 -13.398 -35.665 1.00 96.56 153 LEU A N 1
ATOM 1246 C CA . LEU A 1 153 ? 19.172 -12.465 -35.904 1.00 96.56 153 LEU A CA 1
ATOM 1247 C C . LEU A 1 153 ? 19.685 -12.627 -37.332 1.00 96.56 153 LEU A C 1
ATOM 1249 O O . LEU A 1 153 ? 19.778 -13.748 -37.830 1.00 96.56 153 LEU A O 1
ATOM 1253 N N . GLY A 1 154 ? 20.022 -11.524 -37.989 1.00 95.69 154 GLY A N 1
ATOM 1254 C CA . GLY A 1 154 ? 20.356 -11.561 -39.407 1.00 95.69 154 GLY A CA 1
ATOM 1255 C C . GLY A 1 154 ? 21.511 -10.660 -39.803 1.00 95.69 154 GLY A C 1
ATOM 1256 O O . GLY A 1 154 ? 22.196 -10.080 -38.958 1.00 95.69 154 GLY A O 1
ATOM 1257 N N . TYR A 1 155 ? 21.738 -10.549 -41.107 1.00 94.81 155 TYR A N 1
ATOM 1258 C CA . TYR A 1 155 ? 22.816 -9.750 -41.677 1.00 94.81 155 TYR A CA 1
ATOM 1259 C C . TYR A 1 155 ? 22.311 -8.960 -42.881 1.00 94.81 155 TYR A C 1
ATOM 1261 O O . TYR A 1 155 ? 21.728 -9.517 -43.808 1.00 94.81 155 TYR A O 1
ATOM 1269 N N . LYS A 1 156 ? 22.505 -7.641 -42.855 1.00 91.94 156 LYS A N 1
ATOM 1270 C CA . LYS A 1 156 ? 22.056 -6.731 -43.912 1.00 91.94 156 LYS A CA 1
ATOM 1271 C C . LYS A 1 156 ? 22.979 -5.521 -44.000 1.00 91.94 156 LYS A C 1
ATOM 1273 O O . LYS A 1 156 ? 23.401 -4.987 -42.976 1.00 91.94 156 LYS A O 1
ATOM 1278 N N . ASP A 1 157 ? 23.281 -5.084 -45.220 1.00 88.44 157 ASP A N 1
ATOM 1279 C CA . ASP A 1 157 ? 24.109 -3.901 -45.505 1.00 88.44 157 ASP A CA 1
ATOM 1280 C C . ASP A 1 157 ? 25.464 -3.913 -44.765 1.00 88.44 157 ASP A C 1
ATOM 1282 O O . ASP A 1 157 ? 25.916 -2.900 -44.226 1.00 88.44 157 ASP A O 1
ATOM 1286 N N . GLY A 1 158 ? 26.097 -5.087 -44.669 1.00 88.88 158 GLY A N 1
ATOM 1287 C CA . GLY A 1 158 ? 27.379 -5.254 -43.980 1.00 88.88 158 GLY A CA 1
ATOM 1288 C C . GLY A 1 158 ? 27.301 -5.258 -42.444 1.00 88.88 158 GLY A C 1
ATOM 1289 O O . GLY A 1 158 ? 28.339 -5.261 -41.779 1.00 88.88 158 GLY A O 1
ATOM 1290 N N . LYS A 1 159 ? 26.097 -5.240 -41.853 1.00 92.81 159 LYS A N 1
ATOM 1291 C CA . LYS A 1 159 ? 25.873 -5.152 -40.400 1.00 92.81 159 LYS A CA 1
ATOM 1292 C C . LYS A 1 159 ? 24.947 -6.251 -39.889 1.00 92.81 159 LYS A C 1
ATOM 1294 O O . LYS A 1 159 ? 24.047 -6.708 -40.587 1.00 92.81 159 LYS A O 1
ATOM 1299 N N . TYR A 1 160 ? 25.124 -6.619 -38.621 1.00 94.81 160 TYR A N 1
ATOM 1300 C CA . TYR A 1 160 ? 24.198 -7.519 -37.933 1.00 94.81 160 TYR A CA 1
ATOM 1301 C C . TYR A 1 160 ? 22.866 -6.819 -37.678 1.00 94.81 160 TYR A C 1
ATOM 1303 O O . TYR A 1 160 ? 22.837 -5.692 -37.180 1.00 94.81 160 TYR A O 1
ATOM 1311 N N . ALA A 1 161 ? 21.775 -7.488 -38.020 1.00 93.62 161 ALA A N 1
ATOM 1312 C CA . ALA A 1 161 ? 20.416 -7.005 -37.875 1.00 93.62 161 ALA A CA 1
ATOM 1313 C C . ALA A 1 161 ? 19.744 -7.674 -36.673 1.00 93.62 161 ALA A C 1
ATOM 1315 O O . ALA A 1 161 ? 19.821 -8.890 -36.501 1.00 93.62 161 ALA A O 1
ATOM 1316 N N . ILE A 1 162 ? 19.066 -6.860 -35.868 1.00 93.75 162 ILE A N 1
ATOM 1317 C CA . ILE A 1 162 ? 18.232 -7.284 -34.746 1.00 93.75 162 ILE A CA 1
ATOM 1318 C C . ILE A 1 162 ? 16.776 -7.016 -35.139 1.00 93.75 162 ILE A C 1
ATOM 1320 O O . ILE A 1 162 ? 16.367 -5.845 -35.158 1.00 93.75 162 ILE A O 1
ATOM 1324 N N . PRO A 1 163 ? 16.006 -8.050 -35.509 1.00 92.69 163 PRO A N 1
ATOM 1325 C CA . PRO A 1 163 ? 14.581 -7.902 -35.752 1.00 92.69 163 PRO A CA 1
ATOM 1326 C C . PRO A 1 163 ? 13.812 -7.702 -34.449 1.00 92.69 163 PRO A C 1
ATOM 1328 O O . PRO A 1 163 ? 14.127 -8.284 -33.415 1.00 92.69 163 PRO A O 1
ATOM 1331 N N . ILE A 1 164 ? 12.783 -6.869 -34.514 1.00 90.12 164 ILE A N 1
ATOM 1332 C CA . ILE A 1 164 ? 11.874 -6.567 -33.414 1.00 90.12 164 ILE A CA 1
ATOM 1333 C C . ILE A 1 164 ? 10.463 -6.672 -33.979 1.00 90.12 164 ILE A C 1
ATOM 1335 O O . ILE A 1 164 ? 10.074 -5.862 -34.828 1.00 90.12 164 ILE A O 1
ATOM 1339 N N . GLU A 1 165 ? 9.707 -7.662 -33.521 1.00 88.69 165 GLU A N 1
ATOM 1340 C CA . GLU A 1 165 ? 8.301 -7.800 -33.887 1.00 88.69 165 GLU A CA 1
ATOM 1341 C C . GLU A 1 165 ? 7.476 -6.767 -33.119 1.00 88.69 165 GLU A C 1
ATOM 1343 O O . GLU A 1 165 ? 7.555 -6.668 -31.896 1.00 88.69 165 GLU A O 1
ATOM 1348 N N . VAL A 1 166 ? 6.719 -5.943 -33.841 1.00 84.44 166 VAL A N 1
ATOM 1349 C CA . VAL A 1 166 ? 5.859 -4.909 -33.239 1.00 84.44 166 VAL A CA 1
ATOM 1350 C C . VAL A 1 166 ? 4.413 -5.390 -33.152 1.00 84.44 166 VAL A C 1
ATOM 1352 O O . VAL A 1 166 ? 3.675 -5.006 -32.249 1.00 84.44 166 VAL A O 1
ATOM 1355 N N . SER A 1 167 ? 4.000 -6.203 -34.117 1.00 84.00 167 SER A N 1
ATOM 1356 C CA . SER A 1 167 ? 2.741 -6.943 -34.157 1.00 84.00 167 SER A CA 1
ATOM 1357 C C . SER A 1 167 ? 2.920 -8.114 -35.126 1.00 84.00 167 SER A C 1
ATOM 1359 O O . SER A 1 167 ? 3.869 -8.055 -35.914 1.00 84.00 167 SER A O 1
ATOM 1361 N N . PRO A 1 168 ? 1.998 -9.093 -35.162 1.00 85.88 168 PRO A N 1
ATOM 1362 C CA . PRO A 1 168 ? 2.068 -10.187 -36.124 1.00 85.88 168 PRO A CA 1
ATOM 1363 C C . PRO A 1 168 ? 2.331 -9.671 -37.542 1.00 85.88 168 PRO A C 1
ATOM 1365 O O . PRO A 1 168 ? 1.644 -8.753 -38.007 1.00 85.88 168 PRO A O 1
ATOM 1368 N N . ASP A 1 169 ? 3.376 -10.214 -38.164 1.00 84.94 169 ASP A N 1
ATOM 1369 C CA . ASP A 1 169 ? 3.850 -9.882 -39.514 1.00 84.94 169 ASP A CA 1
ATOM 1370 C C . ASP A 1 169 ? 4.280 -8.411 -39.739 1.00 84.94 169 ASP A C 1
ATOM 1372 O O . ASP A 1 169 ? 4.358 -7.913 -40.861 1.00 84.94 169 ASP A O 1
ATOM 1376 N N . LYS A 1 170 ? 4.586 -7.670 -38.665 1.00 88.38 170 LYS A N 1
ATOM 1377 C CA . LYS A 1 170 ? 5.137 -6.306 -38.751 1.00 88.38 170 LYS A CA 1
ATOM 1378 C C . LYS A 1 170 ? 6.410 -6.183 -37.945 1.00 88.38 170 LYS A C 1
ATOM 1380 O O . LYS A 1 170 ? 6.396 -5.981 -36.727 1.00 88.38 170 LYS A O 1
ATOM 1385 N N . TRP A 1 171 ? 7.515 -6.170 -38.672 1.00 89.69 171 TRP A N 1
ATOM 1386 C CA . TRP A 1 171 ? 8.848 -6.146 -38.107 1.00 89.69 171 TRP A CA 1
ATOM 1387 C C . TRP A 1 171 ? 9.522 -4.792 -38.276 1.00 89.69 171 TRP A C 1
ATOM 1389 O O . TRP A 1 171 ? 9.335 -4.062 -39.254 1.00 89.69 171 TRP A O 1
ATOM 1399 N N . GLN A 1 172 ? 10.352 -4.455 -37.300 1.00 89.94 172 GLN A N 1
ATOM 1400 C CA . GLN A 1 172 ? 11.368 -3.421 -37.408 1.00 89.94 172 GLN A CA 1
ATOM 1401 C C . GLN A 1 172 ? 12.733 -4.086 -37.320 1.00 89.94 172 GLN A C 1
ATOM 1403 O O . GLN A 1 172 ? 12.891 -5.094 -36.643 1.00 89.94 172 GLN A O 1
ATOM 1408 N N . ILE A 1 173 ? 13.731 -3.504 -37.976 1.00 89.19 173 ILE A N 1
ATOM 1409 C CA . ILE A 1 173 ? 15.116 -3.939 -37.839 1.00 89.19 173 ILE A CA 1
ATOM 1410 C C . ILE A 1 173 ? 15.938 -2.818 -37.221 1.00 89.19 173 ILE A C 1
ATOM 1412 O O . ILE A 1 173 ? 15.804 -1.638 -37.568 1.00 89.19 173 ILE A O 1
ATOM 1416 N N . LYS A 1 174 ? 16.816 -3.191 -36.299 1.00 89.44 174 LYS A N 1
ATOM 1417 C CA . LYS A 1 174 ? 17.900 -2.338 -35.826 1.00 89.44 174 LYS A CA 1
ATOM 1418 C C . LYS A 1 174 ? 19.215 -2.940 -36.293 1.00 89.44 174 LYS A C 1
ATOM 1420 O O . LYS A 1 174 ? 19.537 -4.067 -35.930 1.00 89.44 174 LYS A O 1
ATOM 1425 N N . LEU A 1 175 ? 19.981 -2.197 -37.090 1.00 89.06 175 LEU A N 1
ATOM 1426 C CA . LEU A 1 175 ? 21.337 -2.615 -37.432 1.00 89.06 175 LEU A CA 1
ATOM 1427 C C . LEU A 1 175 ? 22.276 -2.277 -36.270 1.00 89.06 175 LEU A C 1
ATOM 1429 O O . LEU A 1 175 ? 22.291 -1.146 -35.776 1.00 89.06 175 LEU A O 1
ATOM 1433 N N . HIS A 1 176 ? 23.073 -3.247 -35.833 1.00 85.38 176 HIS A N 1
ATOM 1434 C CA . HIS A 1 176 ? 24.050 -3.065 -34.766 1.00 85.38 176 HIS A CA 1
ATOM 1435 C C . HIS A 1 176 ? 25.056 -1.966 -35.145 1.00 85.38 176 HIS A C 1
ATOM 1437 O O . HIS A 1 176 ? 25.646 -2.003 -36.227 1.00 85.38 176 HIS A O 1
ATOM 1443 N N . LYS A 1 177 ? 25.228 -0.961 -34.268 1.00 79.44 177 LYS A N 1
ATOM 1444 C CA . LYS A 1 177 ? 26.020 0.261 -34.542 1.00 79.44 177 LYS A CA 1
ATOM 1445 C C . LYS A 1 177 ? 25.634 0.924 -35.878 1.00 79.44 177 LYS A C 1
ATOM 1447 O O . LYS A 1 177 ? 26.474 1.388 -36.655 1.00 79.44 177 LYS A O 1
ATOM 1452 N N . GLY A 1 178 ? 24.348 0.899 -36.206 1.00 73.56 178 GLY A N 1
ATOM 1453 C CA . GLY A 1 178 ? 23.810 1.368 -37.474 1.00 73.56 178 GLY A CA 1
ATOM 1454 C C . GLY A 1 178 ? 22.459 2.045 -37.320 1.00 73.56 178 GLY A C 1
ATOM 1455 O O . GLY A 1 178 ? 22.031 2.396 -36.222 1.00 73.56 178 GLY A O 1
ATOM 1456 N N . TYR A 1 179 ? 21.810 2.271 -38.458 1.00 70.38 179 TYR A N 1
ATOM 1457 C CA . TYR A 1 179 ? 20.496 2.890 -38.485 1.00 70.38 179 TYR A CA 1
ATOM 1458 C C . TYR A 1 179 ? 19.417 1.884 -38.061 1.00 70.38 179 TYR A C 1
ATOM 1460 O O . TYR A 1 179 ? 19.546 0.673 -38.248 1.00 70.38 179 TYR A O 1
ATOM 1468 N N . GLN A 1 180 ? 18.335 2.405 -37.490 1.00 77.81 180 GLN A N 1
ATOM 1469 C CA . GLN A 1 180 ? 17.111 1.649 -37.246 1.00 77.81 180 GLN A CA 1
ATOM 1470 C C . GLN A 1 180 ? 16.110 1.933 -38.370 1.00 77.81 180 GLN A C 1
ATOM 1472 O O . GLN A 1 180 ? 16.164 3.001 -38.992 1.00 77.81 180 GLN A O 1
ATOM 1477 N N . THR A 1 181 ? 15.181 1.003 -38.616 1.00 74.94 181 THR A N 1
ATOM 1478 C CA . THR A 1 181 ? 14.042 1.203 -39.517 1.00 74.94 181 THR A CA 1
ATOM 1479 C C . THR A 1 181 ? 13.453 2.604 -39.359 1.00 74.94 181 THR A C 1
ATOM 1481 O O . THR A 1 181 ? 13.150 3.076 -38.262 1.00 74.94 181 THR A O 1
ATOM 1484 N N . LYS A 1 182 ? 13.291 3.299 -40.481 1.00 69.31 182 LYS A N 1
ATOM 1485 C CA . LYS A 1 182 ? 12.819 4.682 -40.516 1.00 69.31 182 LYS A CA 1
ATOM 1486 C C . LYS A 1 182 ? 11.435 4.779 -39.873 1.00 69.31 182 LYS A C 1
ATOM 1488 O O . LYS A 1 182 ? 10.506 4.145 -40.351 1.00 69.31 182 LYS A O 1
ATOM 1493 N N . GLY A 1 183 ? 11.302 5.582 -38.815 1.00 63.62 183 GLY A N 1
ATOM 1494 C CA . GLY A 1 183 ? 10.054 5.722 -38.049 1.00 63.62 183 GLY A CA 1
ATOM 1495 C C . GLY A 1 183 ? 9.876 4.707 -36.911 1.00 63.62 183 GLY A C 1
ATOM 1496 O O . GLY A 1 183 ? 8.842 4.741 -36.244 1.00 63.62 183 GLY A O 1
ATOM 1497 N N . ALA A 1 184 ? 10.864 3.841 -36.664 1.00 70.12 184 ALA A N 1
ATOM 1498 C CA . ALA A 1 184 ? 10.872 2.950 -35.514 1.00 70.12 184 ALA A CA 1
ATOM 1499 C C . ALA A 1 184 ? 10.872 3.737 -34.199 1.00 70.12 184 ALA A C 1
ATOM 1501 O O . ALA A 1 184 ? 11.558 4.752 -34.047 1.00 70.12 184 ALA A O 1
ATOM 1502 N N . LYS A 1 185 ? 10.082 3.262 -33.235 1.00 71.94 185 LYS A N 1
ATOM 1503 C CA . LYS A 1 185 ? 10.069 3.806 -31.879 1.00 71.94 185 LYS A CA 1
ATOM 1504 C C . LYS A 1 185 ? 11.013 2.963 -31.041 1.00 71.94 185 LYS A C 1
ATOM 1506 O O . LYS A 1 185 ? 10.915 1.744 -31.066 1.00 71.94 185 LYS A O 1
ATOM 1511 N N . ALA A 1 186 ? 11.877 3.607 -30.257 1.00 80.12 186 ALA A N 1
ATOM 1512 C CA . ALA A 1 186 ? 12.635 2.858 -29.263 1.00 80.12 186 ALA A CA 1
ATOM 1513 C C . ALA A 1 186 ? 11.683 2.115 -28.319 1.00 80.12 186 ALA A C 1
ATOM 1515 O O . ALA A 1 186 ? 10.706 2.731 -27.864 1.00 80.12 186 ALA A O 1
ATOM 1516 N N . THR A 1 187 ? 12.012 0.863 -28.021 1.00 86.38 187 THR A N 1
ATOM 1517 C CA . THR A 1 187 ? 11.255 -0.071 -27.181 1.00 86.38 187 THR A CA 1
ATOM 1518 C C . THR A 1 187 ? 12.201 -0.823 -26.235 1.00 86.38 187 THR A C 1
ATOM 1520 O O . THR A 1 187 ? 13.413 -0.605 -26.286 1.00 86.38 187 THR A O 1
ATOM 1523 N N . ILE A 1 188 ? 11.652 -1.687 -25.382 1.00 90.44 188 ILE A N 1
ATOM 1524 C CA . ILE A 1 188 ? 12.408 -2.694 -24.634 1.00 90.44 188 ILE A CA 1
ATOM 1525 C C . ILE A 1 188 ? 12.544 -3.964 -25.484 1.00 90.44 188 ILE A C 1
ATOM 1527 O O . ILE A 1 188 ? 11.606 -4.342 -26.187 1.00 90.44 188 ILE A O 1
ATOM 1531 N N . TYR A 1 189 ? 13.716 -4.598 -25.436 1.00 91.31 189 TYR A N 1
ATOM 1532 C CA . TYR A 1 189 ? 14.019 -5.832 -26.154 1.00 91.31 189 TYR A CA 1
ATOM 1533 C C . TYR A 1 189 ? 14.799 -6.829 -25.275 1.00 91.31 189 TYR A C 1
ATOM 1535 O O . TYR A 1 189 ? 15.764 -6.415 -24.630 1.00 91.31 189 TYR A O 1
ATOM 1543 N N . PRO A 1 190 ? 14.470 -8.133 -25.312 1.00 92.25 190 PRO A N 1
ATOM 1544 C CA . PRO A 1 190 ? 13.275 -8.706 -25.939 1.00 92.25 190 PRO A CA 1
ATOM 1545 C C . PRO A 1 190 ? 12.005 -8.382 -25.124 1.00 92.25 190 PRO A C 1
ATOM 1547 O O . PRO A 1 190 ? 12.082 -8.328 -23.897 1.00 92.25 190 PRO A O 1
ATOM 1550 N N . PRO A 1 191 ? 10.848 -8.145 -25.770 1.00 80.25 191 PRO A N 1
ATOM 1551 C CA . PRO A 1 191 ? 9.632 -7.721 -25.068 1.00 80.25 191 PRO A CA 1
ATOM 1552 C C . PRO A 1 191 ? 9.048 -8.804 -24.145 1.00 80.25 191 PRO A C 1
ATOM 1554 O O . PRO A 1 191 ? 8.520 -8.473 -23.089 1.00 80.25 191 PRO A O 1
ATOM 1557 N N . ASP A 1 192 ? 9.210 -10.083 -24.488 1.00 85.88 192 ASP A N 1
ATOM 1558 C CA . ASP A 1 192 ? 8.507 -11.199 -23.828 1.00 85.88 192 ASP A CA 1
ATOM 1559 C C . ASP A 1 192 ? 9.191 -11.710 -22.548 1.00 85.88 192 ASP A C 1
ATOM 1561 O O . ASP A 1 192 ? 8.782 -12.710 -21.960 1.00 85.88 192 ASP A O 1
ATOM 1565 N N . ILE A 1 193 ? 10.281 -11.064 -22.125 1.00 91.50 193 ILE A N 1
ATOM 1566 C CA . ILE A 1 193 ? 11.054 -11.499 -20.956 1.00 91.50 193 ILE A CA 1
ATOM 1567 C C . ILE A 1 193 ? 10.423 -11.014 -19.649 1.00 91.50 193 ILE A C 1
ATOM 1569 O O . ILE A 1 193 ? 10.485 -11.736 -18.654 1.00 91.50 193 ILE A O 1
ATOM 1573 N N . ILE A 1 194 ? 9.838 -9.812 -19.645 1.00 88.62 194 ILE A N 1
ATOM 1574 C CA . ILE A 1 194 ? 9.336 -9.139 -18.439 1.00 88.62 194 ILE A CA 1
ATOM 1575 C C . ILE A 1 194 ? 8.056 -9.822 -17.951 1.00 88.62 194 ILE A C 1
ATOM 1577 O O . ILE A 1 194 ? 7.078 -9.905 -18.692 1.00 88.62 194 ILE A O 1
ATOM 1581 N N . ARG A 1 195 ? 8.068 -10.286 -16.698 1.00 87.50 195 ARG A N 1
ATOM 1582 C CA . ARG A 1 195 ? 6.945 -10.930 -16.002 1.00 87.50 195 ARG A CA 1
ATOM 1583 C C . ARG A 1 195 ? 6.968 -10.540 -14.523 1.00 87.50 195 ARG A C 1
ATOM 1585 O O . ARG A 1 195 ? 8.043 -10.270 -13.989 1.00 87.50 195 ARG A O 1
ATOM 1592 N N . ASP A 1 196 ? 5.808 -10.536 -13.874 1.00 79.38 196 ASP A N 1
ATOM 1593 C CA . ASP A 1 196 ? 5.660 -10.068 -12.485 1.00 79.38 196 ASP A CA 1
ATOM 1594 C C . ASP A 1 196 ? 6.244 -11.044 -11.442 1.00 79.38 196 ASP A C 1
ATOM 1596 O O . ASP A 1 196 ? 6.531 -10.653 -10.314 1.00 79.38 196 ASP A O 1
ATOM 1600 N N . ASP A 1 197 ? 6.448 -12.313 -11.811 1.00 85.69 197 ASP A N 1
ATOM 1601 C CA . ASP A 1 197 ? 6.894 -13.407 -10.936 1.00 85.69 197 ASP A CA 1
ATOM 1602 C C . ASP A 1 197 ? 8.418 -13.637 -10.942 1.00 85.69 197 ASP A C 1
ATOM 1604 O O . ASP A 1 197 ? 8.917 -14.587 -10.332 1.00 85.69 197 ASP A O 1
ATOM 1608 N N . LEU A 1 198 ? 9.182 -12.785 -11.631 1.00 88.38 198 LEU A N 1
ATOM 1609 C CA . LEU A 1 198 ? 10.622 -12.976 -11.773 1.00 88.38 198 LEU A CA 1
ATOM 1610 C C . LEU A 1 198 ? 11.371 -12.730 -10.453 1.00 88.38 198 LEU A C 1
ATOM 1612 O O . LEU A 1 198 ? 11.119 -11.732 -9.773 1.00 88.38 198 LEU A O 1
ATOM 1616 N N . PRO A 1 199 ? 12.389 -13.553 -10.126 1.00 89.00 199 PRO A N 1
ATOM 1617 C CA . PRO A 1 199 ? 13.237 -13.299 -8.964 1.00 89.00 199 PRO A CA 1
ATOM 1618 C C . PRO A 1 199 ? 14.003 -11.978 -9.113 1.00 89.00 199 PRO A C 1
ATOM 1620 O O . PRO A 1 199 ? 14.155 -11.235 -8.143 1.00 89.00 199 PRO A O 1
ATOM 1623 N N . PHE A 1 200 ? 14.457 -11.676 -10.331 1.00 93.94 200 PHE A N 1
ATOM 1624 C CA . PHE A 1 200 ? 15.045 -10.405 -10.736 1.00 93.94 200 PHE A CA 1
ATOM 1625 C C . PHE A 1 200 ? 15.037 -10.267 -12.263 1.00 93.94 200 PHE A C 1
ATOM 1627 O O . PHE A 1 200 ? 14.855 -11.247 -12.988 1.00 93.94 200 PHE A O 1
ATOM 1634 N N . ILE A 1 201 ? 15.308 -9.056 -12.747 1.00 96.31 201 ILE A N 1
ATOM 1635 C CA . ILE A 1 201 ? 15.535 -8.758 -14.160 1.00 96.31 201 ILE A CA 1
ATOM 1636 C C . ILE A 1 201 ? 16.787 -7.901 -14.349 1.00 96.31 201 ILE A C 1
ATOM 1638 O O . ILE A 1 201 ? 17.031 -6.956 -13.598 1.00 96.31 201 ILE A O 1
ATOM 1642 N N . ILE A 1 202 ? 17.585 -8.230 -15.365 1.00 96.88 202 ILE A N 1
ATOM 1643 C CA . ILE A 1 202 ? 18.823 -7.528 -15.699 1.00 96.88 202 ILE A CA 1
ATOM 1644 C C . ILE A 1 202 ? 18.577 -6.546 -16.846 1.00 96.88 202 ILE A C 1
ATOM 1646 O O . ILE A 1 202 ? 17.999 -6.907 -17.868 1.00 96.88 202 ILE A O 1
ATOM 1650 N N . ILE A 1 203 ? 19.064 -5.316 -16.716 1.00 95.38 203 ILE A N 1
ATOM 1651 C CA . ILE A 1 203 ? 19.038 -4.307 -17.774 1.00 95.38 203 ILE A CA 1
ATOM 1652 C C . ILE A 1 203 ? 20.461 -4.107 -18.300 1.00 95.38 203 ILE A C 1
ATOM 1654 O O . ILE A 1 203 ? 21.353 -3.688 -17.559 1.00 95.38 203 ILE A O 1
ATOM 1658 N N . THR A 1 204 ? 20.674 -4.384 -19.586 1.00 93.62 204 THR A N 1
ATOM 1659 C CA . THR A 1 204 ? 21.959 -4.196 -20.277 1.00 93.62 204 THR A CA 1
ATOM 1660 C C . THR A 1 204 ? 21.927 -2.994 -21.218 1.00 93.62 204 THR A C 1
ATOM 1662 O O . THR A 1 204 ? 20.868 -2.512 -21.627 1.00 93.62 204 THR A O 1
ATOM 1665 N N . GLU A 1 205 ? 23.106 -2.531 -21.631 1.00 87.88 205 GLU A N 1
ATOM 1666 C CA . GLU A 1 205 ? 23.247 -1.402 -22.559 1.00 87.88 205 GLU A CA 1
ATOM 1667 C C . GLU A 1 205 ? 22.908 -1.750 -24.025 1.00 87.88 205 GLU A C 1
ATOM 1669 O O . GLU A 1 205 ? 22.542 -0.868 -24.805 1.00 87.88 205 GLU A O 1
ATOM 1674 N N . GLY A 1 206 ? 23.011 -3.028 -24.412 1.00 89.38 206 GLY A N 1
ATOM 1675 C CA . GLY A 1 206 ? 22.808 -3.458 -25.798 1.00 89.38 206 GLY A CA 1
ATOM 1676 C C . GLY A 1 206 ? 22.152 -4.826 -25.959 1.00 89.38 206 GLY A C 1
ATOM 1677 O O . GLY A 1 206 ? 22.178 -5.667 -25.057 1.00 89.38 206 GLY A O 1
ATOM 1678 N N . GLU A 1 207 ? 21.593 -5.053 -27.151 1.00 92.69 207 GLU A N 1
ATOM 1679 C CA . GLU A 1 207 ? 20.724 -6.198 -27.448 1.00 92.69 207 GLU A CA 1
ATOM 1680 C C . GLU A 1 207 ? 21.468 -7.527 -27.391 1.00 92.69 207 GLU A C 1
ATOM 1682 O O . GLU A 1 207 ? 20.993 -8.468 -26.765 1.00 92.69 207 GLU A O 1
ATOM 1687 N N . PHE A 1 208 ? 22.664 -7.611 -27.978 1.00 93.88 208 PHE A N 1
ATOM 1688 C CA . PHE A 1 208 ? 23.440 -8.854 -27.953 1.00 93.88 208 PHE A CA 1
ATOM 1689 C C . PHE A 1 208 ? 23.873 -9.247 -26.537 1.00 93.88 208 PHE A C 1
ATOM 1691 O O . PHE A 1 208 ? 23.929 -10.434 -26.241 1.00 93.88 208 PHE A O 1
ATOM 1698 N N . LYS A 1 209 ? 24.076 -8.274 -25.640 1.00 94.19 209 LYS A N 1
ATOM 1699 C CA . LYS A 1 209 ? 24.399 -8.519 -24.224 1.00 94.19 209 LYS A CA 1
ATOM 1700 C C . LYS A 1 209 ? 23.201 -9.108 -23.483 1.00 94.19 209 LYS A C 1
ATOM 1702 O O . LYS A 1 209 ? 23.359 -10.077 -22.750 1.00 94.19 209 LYS A O 1
ATOM 1707 N N . ALA A 1 210 ? 22.002 -8.567 -23.728 1.00 95.56 210 ALA A N 1
ATOM 1708 C CA . ALA A 1 210 ? 20.765 -9.126 -23.184 1.00 95.56 210 ALA A CA 1
ATOM 1709 C C . ALA A 1 210 ? 20.553 -10.566 -23.679 1.00 95.56 210 ALA A C 1
ATOM 1711 O O . ALA A 1 210 ? 20.308 -11.464 -22.879 1.00 95.56 210 ALA A O 1
ATOM 1712 N N . LEU A 1 211 ? 20.721 -10.811 -24.984 1.00 96.56 211 LEU A N 1
ATOM 1713 C CA . LEU A 1 211 ? 20.583 -12.154 -25.558 1.00 96.56 211 LEU A CA 1
ATOM 1714 C C . LEU A 1 211 ? 21.629 -13.139 -25.029 1.00 96.56 211 LEU A C 1
ATOM 1716 O O . LEU A 1 211 ? 21.297 -14.302 -24.803 1.00 96.56 211 LEU A O 1
ATOM 1720 N N . LEU A 1 212 ? 22.864 -12.685 -24.803 1.00 96.50 212 LEU A N 1
ATOM 1721 C CA . LEU A 1 212 ? 23.920 -13.510 -24.226 1.00 96.50 212 LEU A CA 1
ATOM 1722 C C . LEU A 1 212 ? 23.564 -13.921 -22.793 1.00 96.50 212 LEU A C 1
ATOM 1724 O O . LEU A 1 212 ? 23.603 -15.105 -22.478 1.00 96.50 212 LEU A O 1
ATOM 1728 N N . LEU A 1 213 ? 23.111 -12.988 -21.951 1.00 96.94 213 LEU A N 1
ATOM 1729 C CA . LEU A 1 213 ? 22.636 -13.315 -20.600 1.00 96.94 213 LEU A CA 1
ATOM 1730 C C . LEU A 1 213 ? 21.451 -14.285 -20.615 1.00 96.94 213 LEU A C 1
ATOM 1732 O O . LEU A 1 213 ? 21.429 -15.230 -19.826 1.00 96.94 213 LEU A O 1
ATOM 1736 N N . ILE A 1 214 ? 20.503 -14.107 -21.541 1.00 96.62 214 ILE A N 1
ATOM 1737 C CA . ILE A 1 214 ? 19.385 -15.045 -21.713 1.00 96.62 214 ILE A CA 1
ATOM 1738 C C . ILE A 1 214 ? 19.886 -16.440 -22.095 1.00 96.62 214 ILE A C 1
ATOM 1740 O O . ILE A 1 214 ? 19.370 -17.433 -21.584 1.00 96.62 214 ILE A O 1
ATOM 1744 N N . GLN A 1 215 ? 20.910 -16.538 -22.945 1.00 96.12 215 GLN A N 1
ATOM 1745 C CA . GLN A 1 215 ? 21.524 -17.817 -23.303 1.00 96.12 215 GLN A CA 1
ATOM 1746 C C . GLN A 1 215 ? 22.158 -18.522 -22.095 1.00 96.12 215 GLN A C 1
ATOM 1748 O O . GLN A 1 215 ? 22.048 -19.740 -21.987 1.00 96.12 215 GLN A O 1
ATOM 1753 N N . TYR A 1 216 ? 22.755 -17.776 -21.162 1.00 95.31 216 TYR A N 1
ATOM 1754 C CA . TYR A 1 216 ? 23.244 -18.317 -19.885 1.00 95.31 216 TYR A CA 1
ATOM 1755 C C . TYR A 1 216 ? 22.118 -18.561 -18.854 1.00 95.31 216 TYR A C 1
ATOM 1757 O O . TYR A 1 216 ? 22.366 -19.033 -17.743 1.00 95.31 216 TYR A O 1
ATOM 1765 N N . GLY A 1 217 ? 20.857 -18.310 -19.217 1.00 94.62 217 GLY A N 1
ATOM 1766 C CA . GLY A 1 217 ? 19.680 -18.610 -18.402 1.00 94.62 217 GLY A CA 1
ATOM 1767 C C . GLY A 1 217 ? 19.286 -17.507 -17.420 1.00 94.62 217 GLY A C 1
ATOM 1768 O O . GLY A 1 217 ? 18.622 -17.805 -16.431 1.00 94.62 217 GLY A O 1
ATOM 1769 N N . PHE A 1 218 ? 19.694 -16.262 -17.665 1.00 96.75 218 PHE A N 1
ATOM 1770 C CA . PHE A 1 218 ? 19.230 -15.096 -16.913 1.00 96.75 218 PHE A CA 1
ATOM 1771 C C . PHE A 1 218 ? 18.045 -14.402 -17.598 1.00 96.75 218 PHE A C 1
ATOM 1773 O O . PHE A 1 218 ? 17.842 -14.510 -18.806 1.00 96.75 218 PHE A O 1
ATOM 1780 N N . TYR A 1 219 ? 17.288 -13.614 -16.836 1.00 96.44 219 TYR A N 1
ATOM 1781 C CA . TYR A 1 219 ? 16.267 -12.723 -17.384 1.00 96.44 219 TYR A CA 1
ATOM 1782 C C . TYR A 1 219 ? 16.897 -11.365 -17.676 1.00 96.44 219 TYR A C 1
ATOM 1784 O O . TYR A 1 219 ? 17.255 -10.648 -16.744 1.00 96.44 219 TYR A O 1
ATOM 1792 N N . ALA A 1 220 ? 17.064 -11.017 -18.953 1.00 96.75 220 ALA A N 1
ATOM 1793 C CA . ALA A 1 220 ? 17.727 -9.778 -19.344 1.00 96.75 220 ALA A CA 1
ATOM 1794 C C . ALA A 1 220 ? 16.994 -9.035 -20.463 1.00 96.75 220 ALA A C 1
ATOM 1796 O O . ALA A 1 220 ? 16.448 -9.641 -21.382 1.00 96.75 220 ALA A O 1
ATOM 1797 N N . VAL A 1 221 ? 17.025 -7.708 -20.394 1.00 95.56 221 VAL A N 1
ATOM 1798 C CA . VAL A 1 221 ? 16.437 -6.799 -21.379 1.00 95.56 221 VAL A CA 1
ATOM 1799 C C . VAL A 1 221 ? 17.347 -5.601 -21.626 1.00 95.56 221 VAL A C 1
ATOM 1801 O O . VAL A 1 221 ? 18.264 -5.312 -20.863 1.00 95.56 221 VAL A O 1
ATOM 1804 N N . THR A 1 222 ? 17.075 -4.863 -22.694 1.00 92.81 222 THR A N 1
ATOM 1805 C CA . THR A 1 222 ? 17.740 -3.600 -23.009 1.00 92.81 222 THR A CA 1
ATOM 1806 C C . THR A 1 222 ? 16.766 -2.606 -23.639 1.00 92.81 222 THR A C 1
ATOM 1808 O O . THR A 1 222 ? 15.744 -2.991 -24.211 1.00 92.81 222 THR A O 1
ATOM 1811 N N . GLY A 1 223 ? 17.089 -1.315 -23.570 1.00 88.38 223 GLY A N 1
ATOM 1812 C CA . GLY A 1 223 ? 16.408 -0.284 -24.347 1.00 88.38 223 GLY A CA 1
ATOM 1813 C C . GLY A 1 223 ? 17.020 -0.153 -25.741 1.00 88.38 223 GLY A C 1
ATOM 1814 O O . GLY A 1 223 ? 18.217 0.084 -25.890 1.00 88.38 223 GLY A O 1
ATOM 1815 N N . THR A 1 224 ? 16.205 -0.187 -26.796 1.00 81.19 224 THR A N 1
ATOM 1816 C CA . THR A 1 224 ? 16.719 -0.201 -28.178 1.00 81.19 224 THR A CA 1
ATOM 1817 C C . THR A 1 224 ? 17.301 1.140 -28.656 1.00 81.19 224 THR A C 1
ATOM 1819 O O . THR A 1 224 ? 17.683 1.250 -29.821 1.00 81.19 224 THR A O 1
ATOM 1822 N N . ALA A 1 225 ? 17.397 2.167 -27.803 1.00 68.38 225 ALA A N 1
ATOM 1823 C CA . ALA A 1 225 ? 17.944 3.490 -28.138 1.00 68.38 225 ALA A CA 1
ATOM 1824 C C . ALA A 1 225 ? 19.308 3.820 -27.497 1.00 68.38 225 ALA A C 1
ATOM 1826 O O . ALA A 1 225 ? 19.755 4.957 -27.602 1.00 68.38 225 ALA A O 1
ATOM 1827 N N . GLY A 1 226 ? 20.003 2.836 -26.916 1.00 62.06 226 GLY A N 1
ATOM 1828 C CA . GLY A 1 226 ? 21.335 3.024 -26.322 1.00 62.06 226 GLY A CA 1
ATOM 1829 C C . GLY A 1 226 ? 21.302 3.571 -24.887 1.00 62.06 226 GLY A C 1
ATOM 1830 O O . GLY A 1 226 ? 20.253 3.996 -24.397 1.00 62.06 226 GLY A O 1
ATOM 1831 N N . ALA A 1 227 ? 22.460 3.565 -24.210 1.00 56.03 227 ALA A N 1
ATOM 1832 C CA . ALA A 1 227 ? 22.582 3.738 -22.752 1.00 56.03 227 ALA A CA 1
ATOM 1833 C C . ALA A 1 227 ? 21.943 5.009 -22.163 1.00 56.03 227 ALA A C 1
ATOM 1835 O O . ALA A 1 227 ? 21.435 4.979 -21.043 1.00 56.03 227 ALA A O 1
ATOM 1836 N N . LEU A 1 228 ? 21.956 6.135 -22.885 1.00 59.44 228 LEU A N 1
ATOM 1837 C CA . LEU A 1 228 ? 21.478 7.425 -22.360 1.00 59.44 228 LEU A CA 1
ATOM 1838 C C . LEU A 1 228 ? 20.003 7.717 -22.672 1.00 59.44 228 LEU A C 1
ATOM 1840 O O . LEU A 1 228 ? 19.455 8.717 -22.190 1.00 59.44 228 LEU A O 1
ATOM 1844 N N . THR A 1 229 ? 19.344 6.860 -23.453 1.00 70.19 229 THR A N 1
ATOM 1845 C CA . THR A 1 229 ? 18.023 7.117 -24.048 1.00 70.19 229 THR A CA 1
ATOM 1846 C C . THR A 1 229 ? 16.928 6.262 -23.406 1.00 70.19 229 THR A C 1
ATOM 1848 O O . THR A 1 229 ? 16.026 5.757 -24.077 1.00 70.19 229 THR A O 1
ATOM 1851 N N . TRP A 1 230 ? 16.996 6.108 -22.081 1.00 78.81 230 TRP A N 1
ATOM 1852 C CA . TRP A 1 230 ? 15.915 5.518 -21.293 1.00 78.81 230 TRP A CA 1
ATOM 1853 C C . TRP A 1 230 ? 14.647 6.372 -21.384 1.00 78.81 230 TRP A C 1
ATOM 1855 O O . TRP A 1 230 ? 14.706 7.592 -21.203 1.00 78.81 230 TRP A O 1
ATOM 1865 N N . LYS A 1 231 ? 13.495 5.750 -21.657 1.00 76.00 231 LYS A N 1
ATOM 1866 C CA . LYS A 1 231 ? 12.207 6.449 -21.732 1.00 76.00 231 LYS A CA 1
ATOM 1867 C C . LYS A 1 231 ? 11.384 6.210 -20.473 1.00 76.00 231 LYS A C 1
ATOM 1869 O O . LYS A 1 231 ? 11.152 5.069 -20.099 1.00 76.00 231 LYS A O 1
ATOM 1874 N N . GLN A 1 232 ? 10.836 7.285 -19.904 1.00 71.94 232 GLN A N 1
ATOM 1875 C CA . GLN A 1 232 ? 9.992 7.224 -18.702 1.00 71.94 232 GLN A CA 1
ATOM 1876 C C . GLN A 1 232 ? 8.780 6.289 -18.845 1.00 71.94 232 GLN A C 1
ATOM 1878 O O . GLN A 1 232 ? 8.386 5.642 -17.882 1.00 71.94 232 GLN A O 1
ATOM 1883 N N . VAL A 1 233 ? 8.218 6.164 -20.054 1.00 73.25 233 VAL A N 1
ATOM 1884 C CA . VAL A 1 233 ? 7.079 5.265 -20.321 1.00 73.25 233 VAL A CA 1
ATOM 1885 C C . VAL A 1 233 ? 7.388 3.783 -20.074 1.00 73.25 233 VAL A C 1
ATOM 1887 O O . VAL A 1 233 ? 6.464 2.984 -20.025 1.00 73.25 233 VAL A O 1
ATOM 1890 N N . TRP A 1 234 ? 8.662 3.398 -19.943 1.00 82.62 234 TRP A N 1
ATOM 1891 C CA . TRP A 1 234 ? 9.060 2.022 -19.638 1.00 82.62 234 TRP A CA 1
ATOM 1892 C C . TRP A 1 234 ? 9.092 1.722 -18.142 1.00 82.62 234 TRP A C 1
ATOM 1894 O O . TRP A 1 234 ? 9.120 0.557 -17.771 1.00 82.62 234 TRP A O 1
ATOM 1904 N N . ASN A 1 235 ? 9.087 2.740 -17.280 1.00 81.31 235 ASN A N 1
ATOM 1905 C CA . ASN A 1 235 ? 9.324 2.565 -15.847 1.00 81.31 235 ASN A CA 1
ATOM 1906 C C . ASN A 1 235 ? 8.299 1.631 -15.194 1.00 81.31 235 ASN A C 1
ATOM 1908 O O . ASN A 1 235 ? 8.670 0.810 -14.364 1.00 81.31 235 ASN A O 1
ATOM 1912 N N . SER A 1 236 ? 7.034 1.717 -15.617 1.00 79.25 236 SER A N 1
ATOM 1913 C CA . SER A 1 236 ? 5.951 0.886 -15.084 1.00 79.25 236 SER A CA 1
ATOM 1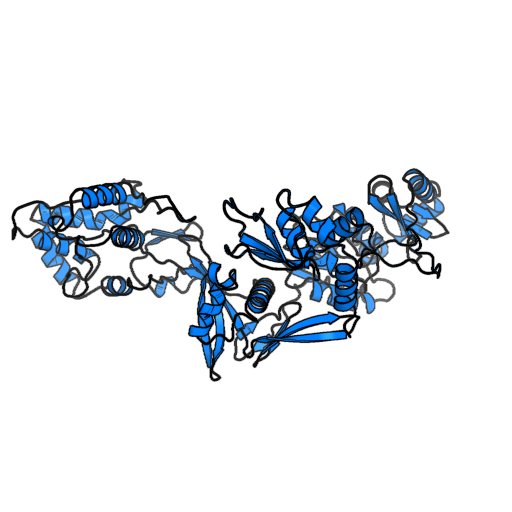914 C C . SER A 1 236 ? 6.145 -0.608 -15.338 1.00 79.25 236 SER A C 1
ATOM 1916 O O . SER A 1 236 ? 5.573 -1.408 -14.610 1.00 79.25 236 SER A O 1
ATOM 1918 N N . LEU A 1 237 ? 6.952 -0.991 -16.336 1.00 83.50 237 LEU A N 1
ATOM 1919 C CA . LEU A 1 237 ? 7.265 -2.394 -16.630 1.00 83.50 237 LEU A CA 1
ATOM 1920 C C . LEU A 1 237 ? 8.144 -3.045 -15.553 1.00 83.50 237 LEU A C 1
ATOM 1922 O O . LEU A 1 237 ? 8.279 -4.261 -15.534 1.00 83.50 237 LEU A O 1
ATOM 1926 N N . PHE A 1 238 ? 8.771 -2.246 -14.688 1.00 87.69 238 PHE A N 1
ATOM 1927 C CA . PHE A 1 238 ? 9.695 -2.719 -13.657 1.00 87.69 238 PHE A CA 1
ATOM 1928 C C . PHE A 1 238 ? 9.131 -2.563 -12.239 1.00 87.69 238 PHE A C 1
ATOM 1930 O O . PHE A 1 238 ? 9.850 -2.789 -11.265 1.00 87.69 238 PHE A O 1
ATOM 1937 N N . ASN A 1 239 ? 7.862 -2.166 -12.107 1.00 81.31 239 ASN A N 1
ATOM 1938 C CA . ASN A 1 239 ? 7.222 -1.973 -10.810 1.00 81.31 239 ASN A CA 1
ATOM 1939 C C . ASN A 1 239 ? 7.199 -3.287 -10.017 1.00 81.31 239 ASN A C 1
ATOM 1941 O O . ASN A 1 239 ? 6.782 -4.317 -10.533 1.00 81.31 239 ASN A O 1
ATOM 1945 N N . GLY A 1 240 ? 7.652 -3.256 -8.762 1.00 77.81 240 GLY A N 1
ATOM 1946 C CA . GLY A 1 240 ? 7.656 -4.440 -7.889 1.00 77.81 240 GLY A CA 1
ATOM 1947 C C . GLY A 1 240 ? 8.709 -5.514 -8.215 1.00 77.81 240 GLY A C 1
ATOM 1948 O O . GLY A 1 240 ? 8.846 -6.465 -7.446 1.00 77.81 240 GLY A O 1
ATOM 1949 N N . LEU A 1 241 ? 9.503 -5.352 -9.279 1.00 88.75 241 LEU A N 1
ATOM 1950 C CA . LEU A 1 241 ? 10.582 -6.280 -9.643 1.00 88.75 241 LEU A CA 1
ATOM 1951 C C . LEU A 1 241 ? 11.904 -5.925 -8.955 1.00 88.75 241 LEU A C 1
ATOM 1953 O O . LEU A 1 241 ? 12.172 -4.761 -8.663 1.00 88.75 241 LEU A O 1
ATOM 1957 N N . ASN A 1 242 ? 12.767 -6.920 -8.735 1.00 92.44 242 ASN A N 1
ATOM 1958 C CA . ASN A 1 242 ? 14.167 -6.674 -8.381 1.00 92.44 242 ASN A CA 1
ATOM 1959 C C . ASN A 1 242 ? 14.965 -6.406 -9.663 1.00 92.44 242 ASN A C 1
ATOM 1961 O O . ASN A 1 242 ? 15.049 -7.271 -10.534 1.00 92.44 242 ASN A O 1
ATOM 1965 N N . VAL A 1 243 ? 15.546 -5.217 -9.795 1.00 94.62 243 VAL A N 1
ATOM 1966 C CA . VAL A 1 243 ? 16.246 -4.786 -11.010 1.00 94.62 243 VAL A CA 1
ATOM 1967 C C . VAL A 1 243 ? 17.752 -4.784 -10.784 1.00 94.62 243 VAL A C 1
ATOM 1969 O O . VAL A 1 243 ? 18.247 -4.215 -9.813 1.00 94.62 243 VAL A O 1
ATOM 1972 N N . ILE A 1 244 ? 18.495 -5.370 -11.719 1.00 96.12 244 ILE A N 1
ATOM 1973 C CA . ILE A 1 244 ? 19.959 -5.345 -11.750 1.00 96.12 244 ILE A CA 1
ATOM 1974 C C . ILE A 1 244 ? 20.404 -4.642 -13.027 1.00 96.12 244 ILE A C 1
ATOM 1976 O O . ILE A 1 244 ? 19.996 -5.010 -14.121 1.00 96.12 244 ILE A O 1
ATOM 1980 N N . ILE A 1 245 ? 21.264 -3.639 -12.924 1.00 94.25 245 ILE A N 1
ATOM 1981 C CA . ILE A 1 245 ? 21.774 -2.907 -14.082 1.00 94.25 245 ILE A CA 1
ATOM 1982 C C . ILE A 1 245 ? 23.209 -3.355 -14.357 1.00 94.25 245 ILE A C 1
ATOM 1984 O O . ILE A 1 245 ? 24.084 -3.256 -13.495 1.00 94.25 245 ILE A O 1
ATOM 1988 N N . ALA A 1 246 ? 23.436 -3.836 -15.577 1.00 93.94 246 ALA A N 1
ATOM 1989 C CA . ALA A 1 246 ? 24.699 -4.383 -16.064 1.00 93.94 246 ALA A CA 1
ATOM 1990 C C . ALA A 1 246 ? 25.135 -3.646 -17.344 1.00 93.94 246 ALA A C 1
ATOM 1992 O O . ALA A 1 246 ? 25.213 -4.234 -18.426 1.00 93.94 246 ALA A O 1
ATOM 1993 N N . TYR A 1 247 ? 25.333 -2.328 -17.242 1.00 91.81 247 TYR A N 1
ATOM 1994 C CA . TYR A 1 247 ? 25.864 -1.524 -18.352 1.00 91.81 247 TYR A CA 1
ATOM 1995 C C . TYR A 1 247 ? 27.385 -1.606 -18.410 1.00 91.81 247 TYR A C 1
ATOM 1997 O O . TYR A 1 247 ? 28.036 -2.136 -17.505 1.00 91.81 247 TYR A O 1
ATOM 2005 N N . ASP A 1 248 ? 27.940 -1.046 -19.476 1.00 89.62 248 ASP A N 1
ATOM 2006 C CA . ASP A 1 248 ? 29.354 -1.124 -19.785 1.00 89.62 248 ASP A CA 1
ATOM 2007 C C . ASP A 1 248 ? 30.196 -0.393 -18.733 1.00 89.62 248 ASP A C 1
ATOM 2009 O O . ASP A 1 248 ? 29.826 0.654 -18.189 1.00 89.62 248 ASP A O 1
ATOM 2013 N N . ASN A 1 249 ? 31.374 -0.941 -18.458 1.00 86.44 249 ASN A N 1
ATOM 2014 C CA . ASN A 1 249 ? 32.362 -0.397 -17.539 1.00 86.44 249 ASN A CA 1
ATOM 2015 C C . ASN A 1 249 ? 33.166 0.752 -18.173 1.00 86.44 249 ASN A C 1
ATOM 2017 O O . ASN A 1 249 ? 34.398 0.782 -18.146 1.00 86.44 249 ASN A O 1
ATOM 2021 N N . ASP A 1 250 ? 32.475 1.706 -18.786 1.00 84.19 250 ASP A N 1
ATOM 2022 C CA . ASP A 1 250 ? 33.063 2.938 -19.291 1.00 84.19 250 ASP A CA 1
ATOM 2023 C C . ASP A 1 250 ? 32.343 4.170 -18.725 1.00 84.19 250 ASP A C 1
ATOM 2025 O O . ASP A 1 250 ? 31.534 4.091 -17.799 1.00 84.19 250 ASP A O 1
ATOM 2029 N N . GLU A 1 251 ? 32.732 5.363 -19.163 1.00 79.81 251 GLU A N 1
ATOM 2030 C CA . GLU A 1 251 ? 32.128 6.597 -18.659 1.00 79.81 251 GLU A CA 1
ATOM 2031 C C . GLU A 1 251 ? 30.659 6.764 -19.092 1.00 79.81 251 GLU A C 1
ATOM 2033 O O . GLU A 1 251 ? 29.849 7.320 -18.345 1.00 79.81 251 GLU A O 1
ATOM 2038 N N . ALA A 1 252 ? 30.292 6.294 -20.286 1.00 81.00 252 ALA A N 1
ATOM 2039 C CA . ALA A 1 252 ? 28.927 6.394 -20.791 1.00 81.00 252 ALA A CA 1
ATOM 2040 C C . ALA A 1 252 ? 28.014 5.378 -20.094 1.00 81.00 252 ALA A C 1
ATOM 2042 O O . ALA A 1 252 ? 26.948 5.768 -19.607 1.00 81.00 252 ALA A O 1
ATOM 2043 N N . GLY A 1 253 ? 28.467 4.132 -19.956 1.00 82.56 253 GLY A N 1
ATOM 2044 C CA . GLY A 1 253 ? 27.766 3.063 -19.256 1.00 82.56 253 GLY A CA 1
ATOM 2045 C C . GLY A 1 253 ? 27.575 3.375 -17.773 1.00 82.56 253 GLY A C 1
ATOM 2046 O O . GLY A 1 253 ? 26.455 3.281 -17.277 1.00 82.56 253 GLY A O 1
ATOM 2047 N N . ARG A 1 254 ? 28.592 3.903 -17.071 1.00 81.69 254 ARG A N 1
ATOM 2048 C CA . ARG A 1 254 ? 28.445 4.344 -15.664 1.00 81.69 254 ARG A CA 1
ATOM 2049 C C . ARG A 1 254 ? 27.421 5.471 -15.495 1.00 81.69 254 ARG A C 1
ATOM 2051 O O . ARG A 1 254 ? 26.604 5.417 -14.574 1.00 81.69 254 ARG A O 1
ATOM 2058 N N . ARG A 1 255 ? 27.419 6.471 -16.385 1.00 78.31 255 ARG A N 1
ATOM 2059 C CA . ARG A 1 255 ? 26.402 7.542 -16.375 1.00 78.31 255 ARG A CA 1
ATOM 2060 C C . ARG A 1 255 ? 25.007 7.010 -16.709 1.00 78.31 255 ARG A C 1
ATOM 2062 O O . ARG A 1 255 ? 24.040 7.414 -16.068 1.00 78.31 255 ARG A O 1
ATOM 2069 N N . GLY A 1 256 ? 24.906 6.099 -17.677 1.00 80.62 256 GLY A N 1
ATOM 2070 C CA . GLY A 1 256 ? 23.665 5.417 -18.045 1.00 80.62 256 GLY A CA 1
ATOM 2071 C C . GLY A 1 256 ? 23.093 4.596 -16.890 1.00 80.62 256 GLY A C 1
ATOM 2072 O O . GLY A 1 256 ? 21.921 4.765 -16.562 1.00 80.62 256 GLY A O 1
ATOM 2073 N N . SER A 1 257 ? 23.931 3.802 -16.216 1.00 86.06 257 SER A N 1
ATOM 2074 C CA . SER A 1 257 ? 23.559 3.024 -15.031 1.00 86.06 257 SER A CA 1
ATOM 2075 C C . SER A 1 257 ? 23.004 3.903 -13.930 1.00 86.06 257 SER A C 1
ATOM 2077 O O . SER A 1 257 ? 21.924 3.616 -13.426 1.00 86.06 257 SER A O 1
ATOM 2079 N N . LYS A 1 258 ? 23.704 4.994 -13.586 1.00 82.38 258 LYS A N 1
ATOM 2080 C CA . LYS A 1 258 ? 23.230 5.930 -12.561 1.00 82.38 258 LYS A CA 1
ATOM 2081 C C . LYS A 1 258 ? 21.870 6.517 -12.945 1.00 82.38 258 LYS A C 1
ATOM 2083 O O . LYS A 1 258 ? 20.936 6.454 -12.159 1.00 82.38 258 LYS A O 1
ATOM 2088 N N . LYS A 1 259 ? 21.725 6.990 -14.186 1.00 82.00 259 LYS A N 1
ATOM 2089 C CA . LYS A 1 259 ? 20.467 7.563 -14.684 1.00 82.00 259 LYS A CA 1
ATOM 2090 C C . LYS A 1 259 ? 19.301 6.571 -14.625 1.00 82.00 259 LYS A C 1
ATOM 2092 O O . LYS A 1 259 ? 18.220 6.939 -14.183 1.00 82.00 259 LYS A O 1
ATOM 2097 N N . VAL A 1 260 ? 19.488 5.338 -15.099 1.00 84.88 260 VAL A N 1
ATOM 2098 C CA . VAL A 1 260 ? 18.428 4.313 -15.065 1.00 84.88 260 VAL A CA 1
ATOM 2099 C C . VAL A 1 260 ? 18.126 3.903 -13.630 1.00 84.88 260 VAL A C 1
ATOM 2101 O O . VAL A 1 260 ? 16.955 3.763 -13.283 1.00 84.88 260 VAL A O 1
ATOM 2104 N N . ALA A 1 261 ? 19.155 3.778 -12.790 1.00 85.81 261 ALA A N 1
ATOM 2105 C CA . ALA A 1 261 ? 18.977 3.475 -11.384 1.00 85.81 261 ALA A CA 1
ATOM 2106 C C . ALA A 1 261 ? 18.121 4.532 -10.689 1.00 85.81 261 ALA A C 1
ATOM 2108 O O . ALA A 1 261 ? 17.099 4.180 -10.117 1.00 85.81 261 ALA A O 1
ATOM 2109 N N . ASP A 1 262 ? 18.477 5.810 -10.815 1.00 77.25 262 ASP A N 1
ATOM 2110 C CA . ASP A 1 262 ? 17.749 6.925 -10.201 1.00 77.25 262 ASP A CA 1
ATOM 2111 C C . ASP A 1 262 ? 16.289 6.989 -10.679 1.00 77.25 262 ASP A C 1
ATOM 2113 O O . ASP A 1 262 ? 15.392 7.322 -9.911 1.00 77.25 262 ASP A O 1
ATOM 2117 N N . ILE A 1 263 ? 16.023 6.613 -11.936 1.00 79.12 263 ILE A N 1
ATOM 2118 C CA . ILE A 1 263 ? 14.665 6.572 -12.494 1.00 79.12 263 ILE A CA 1
ATOM 2119 C C . ILE A 1 263 ? 13.845 5.391 -11.948 1.00 79.12 263 ILE A C 1
ATOM 2121 O O . ILE A 1 263 ? 12.637 5.537 -11.745 1.00 79.12 263 ILE A O 1
ATOM 2125 N N . LEU A 1 264 ? 14.443 4.211 -11.775 1.00 83.38 264 LEU A N 1
ATOM 2126 C CA . LEU A 1 264 ? 13.728 3.003 -11.333 1.00 83.38 264 LEU A CA 1
ATOM 2127 C C . LEU A 1 264 ? 13.672 2.857 -9.807 1.00 83.38 264 LEU A C 1
ATOM 2129 O O . LEU A 1 264 ? 12.832 2.126 -9.281 1.00 83.38 264 LEU A O 1
ATOM 2133 N N . LYS A 1 265 ? 14.538 3.571 -9.096 1.00 75.81 265 LYS A N 1
ATOM 2134 C CA . LYS A 1 265 ? 14.580 3.662 -7.640 1.00 75.81 265 LYS A CA 1
ATOM 2135 C C . LYS A 1 265 ? 13.245 4.172 -7.085 1.00 75.81 265 LYS A C 1
ATOM 2137 O O . LYS A 1 265 ? 12.696 5.154 -7.574 1.00 75.81 265 LYS A O 1
ATOM 2142 N N . GLY A 1 266 ? 12.700 3.465 -6.092 1.00 67.25 266 GLY A N 1
ATOM 2143 C CA . GLY A 1 266 ? 11.371 3.740 -5.522 1.00 67.25 266 GLY A CA 1
ATOM 2144 C C . GLY A 1 266 ? 10.183 3.278 -6.383 1.00 67.25 266 GLY A C 1
ATOM 2145 O O . GLY A 1 266 ? 9.039 3.492 -5.996 1.00 67.25 266 GLY A O 1
ATOM 2146 N N . ARG A 1 267 ? 10.432 2.652 -7.543 1.00 75.38 267 ARG A N 1
ATOM 2147 C CA . ARG A 1 267 ? 9.407 2.016 -8.397 1.00 75.38 267 ARG A CA 1
ATOM 2148 C C . ARG A 1 267 ? 9.590 0.500 -8.443 1.00 75.38 267 ARG A C 1
ATOM 2150 O O . ARG A 1 267 ? 8.647 -0.262 -8.234 1.00 75.38 267 ARG A O 1
ATOM 2157 N N . ALA A 1 268 ? 10.822 0.073 -8.699 1.00 83.00 268 ALA A N 1
ATOM 2158 C CA . ALA A 1 268 ? 11.253 -1.307 -8.541 1.00 83.00 268 ALA A CA 1
ATOM 2159 C C . ALA A 1 268 ? 11.340 -1.676 -7.051 1.00 83.00 268 ALA A C 1
ATOM 2161 O O . ALA A 1 268 ? 11.574 -0.813 -6.203 1.00 83.00 268 ALA A O 1
ATOM 2162 N N . LYS A 1 269 ? 11.185 -2.966 -6.736 1.00 83.69 269 LYS A N 1
ATOM 2163 C CA . LYS A 1 269 ? 11.326 -3.500 -5.372 1.00 83.69 269 LYS A CA 1
ATOM 2164 C C . LYS A 1 269 ? 12.748 -3.329 -4.837 1.00 83.69 269 LYS A C 1
ATOM 2166 O O . LYS A 1 269 ? 12.918 -3.061 -3.655 1.00 83.69 269 LYS A O 1
ATOM 2171 N N . SER A 1 270 ? 13.742 -3.487 -5.706 1.00 87.94 270 SER A N 1
ATOM 2172 C CA . SER A 1 270 ? 15.141 -3.159 -5.431 1.00 87.94 270 SER A CA 1
ATOM 2173 C C . SER A 1 270 ? 15.841 -2.766 -6.728 1.00 87.94 270 SER A C 1
ATOM 2175 O O . SER A 1 270 ? 15.443 -3.199 -7.814 1.00 87.94 270 SER A O 1
ATOM 2177 N N . VAL A 1 271 ? 16.882 -1.939 -6.627 1.00 91.00 271 VAL A N 1
ATOM 2178 C CA . VAL A 1 271 ? 17.724 -1.565 -7.772 1.00 91.00 271 VAL A CA 1
ATOM 2179 C C . VAL A 1 271 ? 19.191 -1.735 -7.405 1.00 91.00 271 VAL A C 1
ATOM 2181 O O . VAL A 1 271 ? 19.715 -1.048 -6.530 1.00 91.00 271 VAL A O 1
ATOM 2184 N N . LYS A 1 272 ? 19.871 -2.638 -8.105 1.00 93.25 272 LYS A N 1
ATOM 2185 C CA . LYS A 1 272 ? 21.295 -2.941 -7.939 1.00 93.25 272 LYS A CA 1
ATOM 2186 C C . LYS A 1 272 ? 22.059 -2.589 -9.209 1.00 93.25 272 LYS A C 1
ATOM 2188 O O . LYS A 1 272 ? 21.536 -2.731 -10.310 1.00 93.25 272 LYS A O 1
ATOM 2193 N N . VAL A 1 273 ? 23.313 -2.168 -9.073 1.00 90.12 273 VAL A N 1
ATOM 2194 C CA . VAL A 1 273 ? 24.227 -1.980 -10.213 1.00 90.12 273 VAL A CA 1
ATOM 2195 C C . VAL A 1 273 ? 25.400 -2.930 -10.046 1.00 90.12 273 VAL A C 1
ATOM 2197 O O . VAL A 1 273 ? 26.037 -2.942 -8.988 1.00 90.12 273 VAL A O 1
ATOM 2200 N N . ILE A 1 274 ? 25.689 -3.715 -11.086 1.00 90.19 274 ILE A N 1
ATOM 2201 C CA . ILE A 1 274 ? 26.841 -4.617 -11.086 1.00 90.19 274 ILE A CA 1
ATOM 2202 C C . ILE A 1 274 ? 28.121 -3.799 -10.945 1.00 90.19 274 ILE A C 1
ATOM 2204 O O . ILE A 1 274 ? 28.340 -2.801 -11.636 1.00 90.19 274 ILE A O 1
ATOM 2208 N N . ARG A 1 275 ? 28.989 -4.257 -10.045 1.00 85.69 275 ARG A N 1
ATOM 2209 C CA . ARG A 1 275 ? 30.356 -3.761 -9.933 1.00 85.69 275 ARG A CA 1
ATOM 2210 C C . ARG A 1 275 ? 31.258 -4.705 -10.700 1.00 85.69 275 ARG A C 1
ATOM 2212 O O . ARG A 1 275 ? 31.511 -5.819 -10.256 1.00 85.69 275 ARG A O 1
ATOM 2219 N N . TRP A 1 276 ? 31.726 -4.252 -11.856 1.00 87.38 276 TRP A N 1
ATOM 2220 C CA . TRP A 1 276 ? 32.677 -5.023 -12.640 1.00 87.38 276 TRP A CA 1
ATOM 2221 C C . TRP A 1 276 ? 33.987 -5.219 -11.858 1.00 87.38 276 TRP A C 1
ATOM 2223 O O . TRP A 1 276 ? 34.451 -4.273 -11.208 1.00 87.38 276 TRP A O 1
ATOM 2233 N N . PRO A 1 277 ? 34.592 -6.419 -11.900 1.00 84.88 277 PRO A N 1
ATOM 2234 C CA . PRO A 1 277 ? 35.874 -6.678 -11.255 1.00 84.88 277 PRO A CA 1
ATOM 2235 C C . PRO A 1 277 ? 36.970 -5.716 -11.718 1.00 84.88 277 PRO A C 1
ATOM 2237 O O . PRO A 1 277 ? 36.993 -5.286 -12.870 1.00 84.88 277 PRO A O 1
ATOM 2240 N N . SER A 1 278 ? 37.935 -5.421 -10.846 1.00 82.12 278 SER A N 1
ATOM 2241 C CA . SER A 1 278 ? 39.011 -4.459 -11.134 1.00 82.12 278 SER A CA 1
ATOM 2242 C C . SER A 1 278 ? 39.838 -4.815 -12.376 1.00 82.12 278 SER A C 1
ATOM 2244 O O . SER A 1 278 ? 40.289 -3.917 -13.084 1.00 82.12 278 SER A O 1
ATOM 2246 N N . TYR A 1 279 ? 39.982 -6.103 -12.700 1.00 81.56 279 TYR A N 1
ATOM 2247 C CA . TYR A 1 279 ? 40.670 -6.572 -13.910 1.00 81.56 279 TYR A CA 1
ATOM 2248 C C . TYR A 1 279 ? 39.927 -6.241 -15.222 1.00 81.56 279 TYR A C 1
ATOM 2250 O O . TYR A 1 279 ? 40.493 -6.393 -16.306 1.00 81.56 279 TYR A O 1
ATOM 2258 N N . MET A 1 280 ? 38.673 -5.787 -15.137 1.00 82.38 280 MET A N 1
ATOM 2259 C CA . MET A 1 280 ? 37.873 -5.256 -16.248 1.00 82.38 280 MET A CA 1
ATOM 2260 C C . MET A 1 280 ? 37.921 -3.722 -16.328 1.00 82.38 280 MET A C 1
ATOM 2262 O O . MET A 1 280 ? 37.209 -3.110 -17.118 1.00 82.38 280 MET A O 1
ATOM 2266 N N . ASN A 1 281 ? 38.768 -3.050 -15.544 1.00 74.00 281 ASN A N 1
ATOM 2267 C CA . ASN A 1 281 ? 39.000 -1.608 -15.681 1.00 74.00 281 ASN A CA 1
ATOM 2268 C C . ASN A 1 281 ? 39.996 -1.310 -16.819 1.00 74.00 281 ASN A C 1
ATOM 2270 O O . ASN A 1 281 ? 41.001 -0.632 -16.612 1.00 74.00 281 ASN A O 1
ATOM 2274 N N . ASN A 1 282 ? 39.750 -1.832 -18.024 1.00 69.75 282 ASN A N 1
ATOM 2275 C CA . ASN A 1 282 ? 40.597 -1.603 -19.199 1.00 69.75 282 ASN A CA 1
ATOM 2276 C C . ASN A 1 282 ? 39.747 -1.306 -20.450 1.00 69.75 282 ASN A C 1
ATOM 2278 O O . ASN A 1 282 ? 38.573 -1.663 -20.527 1.00 69.75 282 ASN A O 1
ATOM 2282 N N . ARG A 1 283 ? 40.333 -0.633 -21.450 1.00 60.09 283 ARG A N 1
ATOM 2283 C CA . ARG A 1 283 ? 39.670 -0.229 -22.695 1.00 60.09 283 ARG A CA 1
ATOM 2284 C C . ARG A 1 283 ? 39.073 -1.395 -23.492 1.00 60.09 283 ARG A C 1
ATOM 2286 O O . ARG A 1 283 ? 38.082 -1.143 -24.178 1.00 60.09 283 ARG A O 1
ATOM 2293 N N . ASP A 1 284 ? 39.614 -2.601 -23.338 1.00 58.94 284 ASP A N 1
ATOM 2294 C CA . ASP A 1 284 ? 39.292 -3.782 -24.153 1.00 58.94 284 ASP A CA 1
ATOM 2295 C C . ASP A 1 284 ? 38.453 -4.850 -23.422 1.00 58.94 284 ASP A C 1
ATOM 2297 O O . ASP A 1 284 ? 38.244 -5.931 -23.961 1.00 58.94 284 ASP A O 1
ATOM 2301 N N . ARG A 1 285 ? 38.017 -4.593 -22.177 1.00 67.38 285 ARG A N 1
ATOM 2302 C CA . ARG A 1 285 ? 37.250 -5.549 -21.351 1.00 67.38 285 ARG A CA 1
ATOM 2303 C C . ARG A 1 285 ? 36.191 -4.816 -20.540 1.00 67.38 285 ARG A C 1
ATOM 2305 O O . ARG A 1 285 ? 36.405 -4.547 -19.364 1.00 67.38 285 ARG A O 1
ATOM 2312 N N . LYS A 1 286 ? 35.092 -4.420 -21.168 1.00 73.88 286 LYS A N 1
ATOM 2313 C CA . LYS A 1 286 ? 34.151 -3.447 -20.595 1.00 73.88 286 LYS A CA 1
ATOM 2314 C C . LYS A 1 286 ? 32.770 -3.998 -20.325 1.00 73.88 286 LYS A C 1
ATOM 2316 O O . LYS A 1 286 ? 32.022 -3.345 -19.607 1.00 73.88 286 LYS A O 1
ATOM 2321 N N . ASP A 1 287 ? 32.396 -5.127 -20.907 1.00 86.12 287 ASP A N 1
ATOM 2322 C CA . ASP A 1 287 ? 30.995 -5.525 -20.884 1.00 86.12 287 ASP A CA 1
ATOM 2323 C C . ASP A 1 287 ? 30.764 -7.024 -20.685 1.00 86.12 287 ASP A C 1
ATOM 2325 O O . ASP A 1 287 ? 31.689 -7.824 -20.552 1.00 86.12 287 ASP A O 1
ATOM 2329 N N . VAL A 1 288 ? 29.482 -7.387 -20.631 1.00 91.50 288 VAL A N 1
ATOM 2330 C CA . VAL A 1 288 ? 28.993 -8.765 -20.492 1.00 91.50 288 VAL A CA 1
ATOM 2331 C C . VAL A 1 288 ? 29.628 -9.706 -21.523 1.00 91.50 288 VAL A C 1
ATOM 2333 O O . VAL A 1 288 ? 29.968 -10.838 -21.194 1.00 91.50 288 VAL A O 1
ATOM 2336 N N . THR A 1 289 ? 29.801 -9.256 -22.764 1.00 91.12 289 THR A N 1
ATOM 2337 C CA . THR A 1 289 ? 30.404 -10.058 -23.838 1.00 91.12 289 THR A CA 1
ATOM 2338 C C . THR A 1 289 ? 31.852 -10.374 -23.504 1.00 91.12 289 THR A C 1
ATOM 2340 O O . THR A 1 289 ? 32.250 -11.531 -23.577 1.00 91.12 289 THR A O 1
ATOM 2343 N N . ASP A 1 290 ? 32.624 -9.377 -23.070 1.00 89.44 290 ASP A N 1
ATOM 2344 C CA . ASP A 1 290 ? 34.022 -9.581 -22.683 1.00 89.44 290 ASP A CA 1
ATOM 2345 C C . ASP A 1 290 ? 34.142 -10.501 -21.465 1.00 89.44 290 ASP A C 1
ATOM 2347 O O . ASP A 1 290 ? 35.040 -11.342 -21.407 1.00 89.44 290 ASP A O 1
ATOM 2351 N N . PHE A 1 291 ? 33.220 -10.368 -20.507 1.00 91.75 291 PHE A N 1
ATOM 2352 C CA . PHE A 1 291 ? 33.184 -11.195 -19.305 1.00 91.75 291 PHE A CA 1
ATOM 2353 C C . PHE A 1 291 ? 33.066 -12.688 -19.629 1.00 91.75 291 PHE A C 1
ATOM 2355 O O . PHE A 1 291 ? 33.805 -13.487 -19.057 1.00 91.75 291 PHE A O 1
ATOM 2362 N N . PHE A 1 292 ? 32.178 -13.065 -20.551 1.00 92.94 292 PHE A N 1
ATOM 2363 C CA . PHE A 1 292 ? 31.969 -14.470 -20.915 1.00 92.94 292 PHE A CA 1
ATOM 2364 C C . PHE A 1 292 ? 32.920 -14.952 -22.013 1.00 92.94 292 PHE A C 1
ATOM 2366 O O . PHE A 1 292 ? 33.470 -16.043 -21.911 1.00 92.94 292 PHE A O 1
ATOM 2373 N N . ILE A 1 293 ? 33.117 -14.160 -23.067 1.00 91.25 293 ILE A N 1
ATOM 2374 C CA . ILE A 1 293 ? 33.767 -14.621 -24.303 1.00 91.25 293 ILE A CA 1
ATOM 2375 C C . ILE A 1 293 ? 35.269 -14.375 -24.272 1.00 91.25 293 ILE A C 1
ATOM 2377 O O . ILE A 1 293 ? 36.047 -15.281 -24.550 1.00 91.25 293 ILE A O 1
ATOM 2381 N N . THR A 1 294 ? 35.689 -13.171 -23.887 1.00 87.56 294 THR A N 1
ATOM 2382 C CA . THR A 1 294 ? 37.115 -12.819 -23.843 1.00 87.56 294 THR A CA 1
ATOM 2383 C C . THR A 1 294 ? 37.806 -13.422 -22.619 1.00 87.56 294 THR A C 1
ATOM 2385 O O . THR A 1 294 ? 38.972 -13.804 -22.695 1.00 87.56 294 THR A O 1
ATOM 2388 N N . LEU A 1 295 ? 37.109 -13.488 -21.480 1.00 88.00 295 LEU A N 1
ATOM 2389 C CA . LEU A 1 295 ? 37.670 -13.952 -20.207 1.00 88.00 295 LEU A CA 1
ATOM 2390 C C . LEU A 1 295 ? 37.301 -15.394 -19.840 1.00 88.00 295 LEU A C 1
ATOM 2392 O O . LEU A 1 295 ? 37.923 -15.947 -18.938 1.00 88.00 295 LEU A O 1
ATOM 2396 N N . GLY A 1 296 ? 36.326 -16.004 -20.518 1.00 89.25 296 GLY A N 1
ATOM 2397 C CA . GLY A 1 296 ? 35.932 -17.393 -20.270 1.00 89.25 296 GLY A CA 1
ATOM 2398 C C . GLY A 1 296 ? 35.255 -17.635 -18.917 1.00 89.25 296 GLY A C 1
ATOM 2399 O O . GLY A 1 296 ? 35.248 -18.773 -18.451 1.00 89.25 296 GLY A O 1
ATOM 2400 N N . ASN A 1 297 ? 34.711 -16.596 -18.270 1.00 92.62 297 ASN A N 1
ATOM 2401 C CA . ASN A 1 297 ? 34.012 -16.759 -16.995 1.00 92.62 297 ASN A CA 1
ATOM 2402 C C . ASN A 1 297 ? 32.708 -17.551 -17.163 1.00 92.62 297 ASN A C 1
ATOM 2404 O O . ASN A 1 297 ? 32.096 -17.588 -18.234 1.00 92.62 297 ASN A O 1
ATOM 2408 N N . THR A 1 298 ? 32.261 -18.160 -16.071 1.00 94.62 298 THR A N 1
ATOM 2409 C CA . THR A 1 298 ? 31.079 -19.025 -16.034 1.00 94.62 298 THR A CA 1
ATOM 2410 C C . THR A 1 298 ? 29.809 -18.266 -15.644 1.00 94.62 298 THR A C 1
ATOM 2412 O O . THR A 1 298 ? 29.836 -17.104 -15.223 1.00 94.62 298 THR A O 1
ATOM 2415 N N . LYS A 1 299 ? 28.659 -18.941 -15.765 1.00 95.06 299 LYS A N 1
ATOM 2416 C CA . LYS A 1 299 ? 27.375 -18.428 -15.271 1.00 95.06 299 LYS A CA 1
ATOM 2417 C C . LYS A 1 299 ? 27.443 -18.150 -13.769 1.00 95.06 299 LYS A C 1
ATOM 2419 O O . LYS A 1 299 ? 26.920 -17.139 -13.307 1.00 95.06 299 LYS A O 1
ATOM 2424 N N . GLU A 1 300 ? 28.093 -19.038 -13.028 1.00 95.31 300 GLU A N 1
ATOM 2425 C CA . GLU A 1 300 ? 28.249 -18.978 -11.580 1.00 95.31 300 GLU A CA 1
ATOM 2426 C C . GLU A 1 300 ? 29.071 -17.751 -11.174 1.00 95.31 300 GLU A C 1
ATOM 2428 O O . GLU A 1 300 ? 28.720 -17.068 -10.216 1.00 95.31 300 GLU A O 1
ATOM 2433 N N . ASP A 1 301 ? 30.108 -17.407 -11.941 1.00 93.62 301 ASP A N 1
ATOM 2434 C CA . ASP A 1 301 ? 30.896 -16.194 -11.700 1.00 93.62 301 ASP A CA 1
ATOM 2435 C C . ASP A 1 301 ? 30.057 -14.926 -11.899 1.00 93.62 301 ASP A C 1
ATOM 2437 O O . ASP A 1 301 ? 30.147 -13.990 -11.105 1.00 93.62 301 ASP A O 1
ATOM 2441 N N . PHE A 1 302 ? 29.192 -14.898 -12.920 1.00 95.19 302 PHE A N 1
ATOM 2442 C CA . PHE A 1 302 ? 28.274 -13.775 -13.125 1.00 95.19 302 PHE A CA 1
ATOM 2443 C C . PHE A 1 302 ? 27.188 -13.708 -12.043 1.00 95.19 302 PHE A C 1
ATOM 2445 O O . PHE A 1 302 ? 26.818 -12.618 -11.612 1.00 95.19 302 PHE A O 1
ATOM 2452 N N . GLN A 1 303 ? 26.702 -14.857 -11.562 1.00 95.12 303 GLN A N 1
ATOM 2453 C CA . GLN A 1 303 ? 25.765 -14.908 -10.439 1.00 95.12 303 GLN A CA 1
ATOM 2454 C C . GLN A 1 303 ? 26.393 -14.314 -9.171 1.00 95.12 303 GLN A C 1
ATOM 2456 O O . GLN A 1 303 ? 25.750 -13.499 -8.518 1.00 95.12 303 GLN A O 1
ATOM 2461 N N . ARG A 1 304 ? 27.673 -14.596 -8.881 1.00 93.06 304 ARG A N 1
ATOM 2462 C CA . ARG A 1 304 ? 28.377 -13.943 -7.761 1.00 93.06 304 ARG A CA 1
ATOM 2463 C C . ARG A 1 304 ? 28.417 -12.419 -7.910 1.00 93.06 304 ARG A C 1
ATOM 2465 O O . ARG A 1 304 ? 28.192 -11.717 -6.934 1.00 93.06 304 ARG A O 1
ATOM 2472 N N . LEU A 1 305 ? 28.613 -11.891 -9.125 1.00 92.62 305 LEU A N 1
ATOM 2473 C CA . LEU A 1 305 ? 28.548 -10.439 -9.362 1.00 92.62 305 LEU A CA 1
ATOM 2474 C C . LEU A 1 305 ? 27.164 -9.845 -9.075 1.00 92.62 305 LEU A C 1
ATOM 2476 O O . LEU A 1 305 ? 27.075 -8.696 -8.641 1.00 92.62 305 LEU A O 1
ATOM 2480 N N . ILE A 1 306 ? 26.093 -10.596 -9.341 1.00 92.81 306 ILE A N 1
ATOM 2481 C CA . ILE A 1 306 ? 24.719 -10.203 -9.008 1.00 92.81 306 ILE A CA 1
ATOM 2482 C C . ILE A 1 306 ? 24.512 -10.209 -7.492 1.00 92.81 306 ILE A C 1
ATOM 2484 O O . ILE A 1 306 ? 23.936 -9.265 -6.944 1.00 92.81 306 ILE A O 1
ATOM 2488 N N . ASP A 1 307 ? 24.983 -11.257 -6.824 1.00 90.88 307 ASP A N 1
ATOM 2489 C CA . ASP A 1 307 ? 24.820 -11.438 -5.383 1.00 90.88 307 ASP A CA 1
ATOM 2490 C C . ASP A 1 307 ? 25.587 -10.349 -4.610 1.00 90.88 307 ASP A C 1
ATOM 2492 O O . ASP A 1 307 ? 25.030 -9.721 -3.706 1.00 90.88 307 ASP A O 1
ATOM 2496 N N . ASP A 1 308 ? 26.803 -10.027 -5.063 1.00 88.88 308 ASP A N 1
ATOM 2497 C CA . ASP A 1 308 ? 27.667 -8.969 -4.523 1.00 88.88 308 ASP A CA 1
ATOM 2498 C C . ASP A 1 308 ? 27.226 -7.549 -4.924 1.00 88.88 308 ASP A C 1
ATOM 2500 O O . ASP A 1 308 ? 27.724 -6.549 -4.382 1.00 88.88 308 ASP A O 1
ATOM 2504 N N . ALA A 1 309 ? 26.304 -7.417 -5.886 1.00 87.62 309 ALA A N 1
ATOM 2505 C CA . ALA A 1 309 ? 25.828 -6.116 -6.327 1.00 87.62 309 ALA A CA 1
ATOM 2506 C C . ALA A 1 309 ? 25.091 -5.415 -5.180 1.00 87.62 309 ALA A C 1
ATOM 2508 O O . ALA A 1 309 ? 24.076 -5.884 -4.651 1.00 87.62 309 ALA A O 1
ATOM 2509 N N . LYS A 1 310 ? 25.606 -4.242 -4.807 1.00 79.31 310 LYS A N 1
ATOM 2510 C CA . LYS A 1 310 ? 25.015 -3.425 -3.748 1.00 79.31 310 LYS A CA 1
ATOM 2511 C C . LYS A 1 310 ? 23.768 -2.726 -4.264 1.00 79.31 310 LYS A C 1
ATOM 2513 O O . LYS A 1 310 ? 23.774 -2.146 -5.353 1.00 79.31 310 LYS A O 1
ATOM 2518 N N . GLU A 1 311 ? 22.721 -2.765 -3.449 1.00 81.44 311 GLU A N 1
ATOM 2519 C CA . GLU A 1 311 ? 21.526 -1.969 -3.679 1.00 81.44 311 GLU A CA 1
ATOM 2520 C C . GLU A 1 311 ? 21.879 -0.485 -3.616 1.00 81.44 311 GLU A C 1
ATOM 2522 O O . GLU A 1 311 ? 22.664 -0.039 -2.771 1.00 81.44 311 GLU A O 1
ATOM 2527 N N . ILE A 1 312 ? 21.333 0.280 -4.555 1.00 77.00 312 ILE A N 1
ATOM 2528 C CA . ILE A 1 312 ? 21.473 1.726 -4.541 1.00 77.00 312 ILE A CA 1
ATOM 2529 C C . ILE A 1 312 ? 20.544 2.259 -3.458 1.00 77.00 312 ILE A C 1
ATOM 2531 O O . ILE A 1 312 ? 19.326 2.279 -3.618 1.00 77.00 312 ILE A O 1
ATOM 2535 N N . GLY A 1 313 ? 21.151 2.694 -2.354 1.00 63.41 313 GLY A N 1
ATOM 2536 C CA . GLY A 1 313 ? 20.438 3.297 -1.236 1.00 63.41 313 GLY A CA 1
ATOM 2537 C C . GLY A 1 313 ? 19.651 4.536 -1.653 1.00 63.41 313 GLY A C 1
ATOM 2538 O O . GLY A 1 313 ? 19.964 5.196 -2.648 1.00 63.41 313 GLY A O 1
ATOM 2539 N N . TYR A 1 314 ? 18.618 4.855 -0.884 1.00 65.69 314 TYR A N 1
ATOM 2540 C CA . TYR A 1 314 ? 17.784 6.025 -1.108 1.00 65.69 314 TYR A CA 1
ATOM 2541 C C . TYR A 1 314 ? 18.552 7.314 -0.810 1.00 65.69 314 TYR A C 1
ATOM 2543 O O . TYR A 1 314 ? 19.233 7.403 0.204 1.00 65.69 314 TYR A O 1
ATOM 2551 N N . GLU A 1 315 ? 18.478 8.301 -1.709 1.00 68.88 315 GLU A N 1
ATOM 2552 C CA . GLU A 1 315 ? 18.909 9.648 -1.333 1.00 68.88 315 GLU A CA 1
ATOM 2553 C C . GLU A 1 315 ? 17.746 10.215 -0.532 1.00 68.88 315 GLU A C 1
ATOM 2555 O O . GLU A 1 315 ? 16.673 10.469 -1.082 1.00 68.88 315 GLU A O 1
ATOM 2560 N N . THR A 1 316 ? 17.925 10.282 0.784 1.00 79.38 316 THR A N 1
ATOM 2561 C CA . THR A 1 316 ? 16.926 10.849 1.675 1.00 79.38 316 THR A CA 1
ATOM 2562 C C . THR A 1 316 ? 17.182 12.339 1.827 1.00 79.38 316 THR A C 1
ATOM 2564 O O . THR A 1 316 ? 18.311 12.807 1.979 1.00 79.38 316 THR A O 1
ATOM 2567 N N . LYS A 1 317 ? 16.100 13.100 1.780 1.00 86.94 317 LYS A N 1
ATOM 2568 C CA . LYS A 1 317 ? 16.045 14.470 2.250 1.00 86.94 317 LYS A CA 1
ATOM 2569 C C . LYS A 1 317 ? 15.611 14.456 3.704 1.00 86.94 317 LYS A C 1
ATOM 2571 O O . LYS A 1 317 ? 14.872 13.575 4.141 1.00 86.94 317 LYS A O 1
ATOM 2576 N N . LYS A 1 318 ? 16.073 15.447 4.454 1.00 90.75 318 LYS A N 1
ATOM 2577 C CA . LYS A 1 318 ? 15.739 15.606 5.862 1.00 90.75 318 LYS A CA 1
ATOM 2578 C C . LYS A 1 318 ? 15.219 17.010 6.092 1.00 90.75 318 LYS A C 1
ATOM 2580 O O . LYS A 1 318 ? 15.879 17.972 5.711 1.00 90.75 318 LYS A O 1
ATOM 2585 N N . ILE A 1 319 ? 14.053 17.113 6.715 1.00 90.19 319 ILE A N 1
ATOM 2586 C CA . ILE A 1 319 ? 13.510 18.379 7.212 1.00 90.19 319 ILE A CA 1
ATOM 2587 C C . ILE A 1 319 ? 13.252 18.185 8.703 1.00 90.19 319 ILE A C 1
ATOM 2589 O O . ILE A 1 319 ? 12.487 17.301 9.080 1.00 90.19 319 ILE A O 1
ATOM 2593 N N . ASP A 1 320 ? 13.922 18.975 9.547 1.00 86.69 320 ASP A N 1
ATOM 2594 C CA . ASP A 1 320 ? 13.748 18.975 11.010 1.00 86.69 320 ASP A CA 1
ATOM 2595 C C . ASP A 1 320 ? 13.766 17.576 11.664 1.00 86.69 320 ASP A C 1
ATOM 2597 O O . ASP A 1 320 ? 12.993 17.276 12.573 1.00 86.69 320 ASP A O 1
ATOM 2601 N N . GLY A 1 321 ? 14.634 16.679 11.190 1.00 86.19 321 GLY A N 1
ATOM 2602 C CA . GLY A 1 321 ? 14.732 15.319 11.732 1.00 86.19 321 GLY A CA 1
ATOM 2603 C C . GLY A 1 321 ? 13.880 14.268 11.018 1.00 86.19 321 GLY A C 1
ATOM 2604 O O . GLY A 1 321 ? 14.162 13.083 11.178 1.00 86.19 321 GLY A O 1
ATOM 2605 N N . ILE A 1 322 ? 12.899 14.671 10.207 1.00 89.31 322 ILE A N 1
ATOM 2606 C CA . ILE A 1 322 ? 12.050 13.756 9.437 1.00 89.31 322 ILE A CA 1
ATOM 2607 C C . ILE A 1 322 ? 12.737 13.444 8.108 1.00 89.31 322 ILE A C 1
ATOM 2609 O O . ILE A 1 322 ? 12.935 14.331 7.276 1.00 89.31 322 ILE A O 1
ATOM 2613 N N . GLU A 1 323 ? 13.119 12.182 7.930 1.00 90.12 323 GLU A N 1
ATOM 2614 C CA . GLU A 1 323 ? 13.767 11.687 6.716 1.00 90.12 323 GLU A CA 1
ATOM 2615 C C . GLU A 1 323 ? 12.736 11.153 5.724 1.00 90.12 323 GLU A C 1
ATOM 2617 O O . GLU A 1 323 ? 11.822 10.420 6.100 1.00 90.12 323 GLU A O 1
ATOM 2622 N N . PHE A 1 324 ? 12.887 11.531 4.456 1.00 89.62 324 PHE A N 1
ATOM 2623 C CA . PHE A 1 324 ? 12.029 11.078 3.372 1.00 89.62 324 PHE A CA 1
ATOM 2624 C C . PHE A 1 324 ? 12.746 11.027 2.026 1.00 89.62 324 PHE A C 1
ATOM 2626 O O . PHE A 1 324 ? 13.760 11.675 1.804 1.00 89.62 324 PHE A O 1
ATOM 2633 N N . ILE A 1 325 ? 12.195 10.255 1.106 1.00 84.19 325 ILE A N 1
ATOM 2634 C CA . ILE A 1 325 ? 12.560 10.180 -0.303 1.00 84.19 325 ILE A CA 1
ATOM 2635 C C . ILE A 1 325 ? 11.703 11.203 -1.042 1.00 84.19 325 ILE A C 1
ATOM 2637 O O . ILE A 1 325 ? 10.475 11.187 -0.937 1.00 84.19 325 ILE A O 1
ATOM 2641 N N . GLU A 1 326 ? 12.335 12.115 -1.774 1.00 83.81 326 GLU A N 1
ATOM 2642 C CA . GLU A 1 326 ? 11.601 13.138 -2.520 1.00 83.81 326 GLU A CA 1
ATOM 2643 C C . GLU A 1 326 ? 10.741 12.474 -3.622 1.00 83.81 326 GLU A C 1
ATOM 2645 O O . GLU A 1 326 ? 11.279 11.706 -4.429 1.00 83.81 326 GLU A O 1
ATOM 2650 N N . PRO A 1 327 ? 9.409 12.692 -3.644 1.00 82.38 327 PRO A N 1
ATOM 2651 C CA . PRO A 1 327 ? 8.544 12.042 -4.620 1.00 82.38 327 PRO A CA 1
ATOM 2652 C C . PRO A 1 327 ? 8.759 12.554 -6.041 1.00 82.38 327 PRO A C 1
ATOM 2654 O O . PRO A 1 327 ? 9.040 13.726 -6.272 1.00 82.38 327 PRO A O 1
ATOM 2657 N N . HIS A 1 328 ? 8.556 11.675 -7.021 1.00 68.25 328 HIS A N 1
ATOM 2658 C CA . HIS A 1 328 ? 8.713 12.024 -8.433 1.00 68.25 328 HIS A CA 1
ATOM 2659 C C . HIS A 1 328 ? 7.732 13.122 -8.867 1.00 68.25 328 HIS A C 1
ATOM 2661 O O . HIS A 1 328 ? 6.553 13.030 -8.555 1.00 68.25 328 HIS A O 1
ATOM 2667 N N . ASP A 1 329 ? 8.205 14.099 -9.646 1.00 79.88 329 ASP A N 1
ATOM 2668 C CA . ASP A 1 329 ? 7.456 15.301 -10.061 1.00 79.88 329 ASP A CA 1
ATOM 2669 C C . ASP A 1 329 ? 7.089 16.252 -8.911 1.00 79.88 329 ASP A C 1
ATOM 2671 O O . ASP A 1 329 ? 6.298 17.176 -9.105 1.00 79.88 329 ASP A O 1
ATOM 2675 N N . TYR A 1 330 ? 7.680 16.092 -7.726 1.00 86.31 330 TYR A N 1
ATOM 2676 C CA . TYR A 1 330 ? 7.454 16.994 -6.604 1.00 86.31 330 TYR A CA 1
ATOM 2677 C C . TYR A 1 330 ? 8.763 17.407 -5.944 1.00 86.31 330 TYR A C 1
ATOM 2679 O O . TYR A 1 330 ? 9.719 16.646 -5.899 1.00 86.31 330 TYR A O 1
ATOM 2687 N N . ILE A 1 331 ? 8.775 18.619 -5.395 1.00 87.38 331 ILE A N 1
ATOM 2688 C CA . ILE A 1 331 ? 9.843 19.117 -4.529 1.00 87.38 331 ILE A CA 1
ATOM 2689 C C . ILE A 1 331 ? 9.208 19.451 -3.184 1.00 87.38 331 ILE A C 1
ATOM 2691 O O . ILE A 1 331 ? 8.235 20.208 -3.122 1.00 87.38 331 ILE A O 1
ATOM 2695 N N . VAL A 1 332 ? 9.753 18.882 -2.110 1.00 92.25 332 VAL A N 1
ATOM 2696 C CA . VAL A 1 332 ? 9.279 19.104 -0.735 1.00 92.25 332 VAL A CA 1
ATOM 2697 C C . VAL A 1 332 ? 10.311 19.946 0.003 1.00 92.25 332 VAL A C 1
ATOM 2699 O O . VAL A 1 332 ? 11.427 19.496 0.246 1.00 92.25 332 VAL A O 1
ATOM 2702 N N . GLU A 1 333 ? 9.969 21.182 0.340 1.00 92.00 333 GLU A N 1
ATOM 2703 C CA . GLU A 1 333 ? 10.840 22.151 1.016 1.00 92.00 333 GLU A CA 1
ATOM 2704 C C . GLU A 1 333 ? 10.292 22.480 2.411 1.00 92.00 333 GLU A C 1
ATOM 2706 O O . GLU A 1 333 ? 9.138 22.198 2.723 1.00 92.00 333 GLU A O 1
ATOM 2711 N N . GLU A 1 334 ? 11.091 23.137 3.256 1.00 88.50 334 GLU A N 1
ATOM 2712 C CA . GLU A 1 334 ? 10.698 23.465 4.639 1.00 88.50 334 GLU A CA 1
ATOM 2713 C C . GLU A 1 334 ? 9.440 24.339 4.755 1.00 88.50 334 GLU A C 1
ATOM 2715 O O . GLU A 1 334 ? 8.802 24.380 5.810 1.00 88.50 334 GLU A O 1
ATOM 2720 N N . GLN A 1 335 ? 9.106 25.066 3.686 1.00 88.88 335 GLN A N 1
ATOM 2721 C CA . GLN A 1 335 ? 8.007 26.029 3.649 1.00 88.88 335 GLN A CA 1
ATOM 2722 C C . GLN A 1 335 ? 6.953 25.708 2.590 1.00 88.88 335 GLN A C 1
ATOM 2724 O O . GLN A 1 335 ? 5.908 26.353 2.573 1.00 88.88 335 GLN A O 1
ATOM 2729 N N . CYS A 1 336 ? 7.188 24.757 1.681 1.00 92.25 336 CYS A N 1
ATOM 2730 C CA . CYS A 1 336 ? 6.217 24.473 0.630 1.00 92.25 336 CYS A CA 1
ATOM 2731 C C . CYS A 1 336 ? 6.394 23.102 -0.023 1.00 92.25 336 CYS A C 1
ATOM 2733 O O . CYS A 1 336 ? 7.419 22.439 0.114 1.00 92.25 336 CYS A O 1
ATOM 2735 N N . ILE A 1 337 ? 5.370 22.704 -0.773 1.00 95.44 337 ILE A N 1
ATOM 2736 C CA . ILE A 1 337 ? 5.422 21.586 -1.716 1.00 95.44 337 ILE A CA 1
ATOM 2737 C C . ILE A 1 337 ? 5.178 22.151 -3.109 1.00 95.44 337 ILE A C 1
ATOM 2739 O O . ILE A 1 337 ? 4.199 22.879 -3.317 1.00 95.44 337 ILE A O 1
ATOM 2743 N N . LYS A 1 338 ? 6.025 21.790 -4.070 1.00 93.00 338 LYS A N 1
ATOM 2744 C CA . LYS A 1 338 ? 5.903 22.184 -5.477 1.00 93.00 338 LYS A CA 1
ATOM 2745 C C . LYS A 1 338 ? 5.688 20.952 -6.347 1.00 93.00 338 LYS A C 1
ATOM 2747 O O . LYS A 1 338 ? 6.337 19.939 -6.135 1.00 93.00 338 LYS A O 1
ATOM 2752 N N . HIS A 1 339 ? 4.805 21.052 -7.334 1.00 88.44 339 HIS A N 1
ATOM 2753 C CA . HIS A 1 339 ? 4.703 20.113 -8.448 1.00 88.44 339 HIS A CA 1
ATOM 2754 C C . HIS A 1 339 ? 5.598 20.601 -9.584 1.00 88.44 339 HIS A C 1
ATOM 2756 O O . HIS A 1 339 ? 5.498 21.762 -9.992 1.00 88.44 339 HIS A O 1
ATOM 2762 N N . VAL A 1 340 ? 6.426 19.719 -10.120 1.00 82.75 340 VAL A N 1
ATOM 2763 C CA . VAL A 1 340 ? 7.343 19.977 -11.223 1.00 82.75 340 VAL A CA 1
ATOM 2764 C C . VAL A 1 340 ? 6.762 19.367 -12.490 1.00 82.75 340 VAL A C 1
ATOM 2766 O O . VAL A 1 340 ? 6.388 18.203 -12.532 1.00 82.75 340 VAL A O 1
ATOM 2769 N N . THR A 1 341 ? 6.655 20.148 -13.560 1.00 76.88 341 THR A N 1
ATOM 2770 C CA . THR A 1 341 ? 6.164 19.661 -14.853 1.00 76.88 341 THR A CA 1
ATOM 2771 C C . THR A 1 341 ? 7.080 20.118 -15.973 1.00 76.88 341 THR A C 1
ATOM 2773 O O . THR A 1 341 ? 7.422 21.293 -16.075 1.00 76.88 341 THR A O 1
ATOM 2776 N N . LEU A 1 342 ? 7.438 19.196 -16.865 1.00 68.06 342 LEU A N 1
ATOM 2777 C CA . LEU A 1 342 ? 8.211 19.507 -18.064 1.00 68.06 342 LEU A CA 1
ATOM 2778 C C . LEU A 1 342 ? 7.279 19.952 -19.197 1.00 68.06 342 LEU A C 1
ATOM 2780 O O . LEU A 1 342 ? 6.473 19.173 -19.709 1.00 68.06 342 LEU A O 1
ATOM 2784 N N . VAL A 1 343 ? 7.407 21.208 -19.626 1.00 72.44 343 VAL A N 1
ATOM 2785 C CA . VAL A 1 343 ? 6.657 21.775 -20.753 1.00 72.44 343 VAL A CA 1
ATOM 2786 C C . VAL A 1 343 ? 7.636 22.269 -21.813 1.00 72.44 343 VAL A C 1
ATOM 2788 O O . VAL A 1 343 ? 8.269 23.307 -21.648 1.00 72.44 343 VAL A O 1
ATOM 2791 N N . LYS A 1 344 ? 7.720 21.547 -22.942 1.00 62.16 344 LYS A N 1
ATOM 2792 C CA . LYS A 1 344 ? 8.622 21.873 -24.069 1.00 62.16 344 LYS A CA 1
ATOM 2793 C C . LYS A 1 344 ? 10.075 22.079 -23.606 1.00 62.16 344 LYS A C 1
ATOM 2795 O O . LYS A 1 344 ? 10.655 23.127 -23.870 1.00 62.16 344 LYS A O 1
ATOM 2800 N N . ASP A 1 345 ? 10.595 21.110 -22.857 1.00 59.38 345 ASP A N 1
ATOM 2801 C CA . ASP A 1 345 ? 11.948 21.117 -22.281 1.00 59.38 345 ASP A CA 1
ATOM 2802 C C . ASP A 1 345 ? 12.221 22.215 -21.231 1.00 59.38 345 ASP A C 1
ATOM 2804 O O . ASP A 1 345 ? 13.338 22.314 -20.734 1.00 59.38 345 ASP A O 1
ATOM 2808 N N . ASN A 1 346 ? 11.205 22.990 -20.824 1.00 58.19 346 ASN A N 1
ATOM 2809 C CA . ASN A 1 346 ? 11.292 23.899 -19.681 1.00 58.19 346 ASN A CA 1
ATOM 2810 C C . ASN A 1 346 ? 10.661 23.272 -18.437 1.00 58.19 346 ASN A C 1
ATOM 2812 O O . ASN A 1 346 ? 9.578 22.682 -18.508 1.00 58.19 346 ASN A O 1
ATOM 2816 N N . VAL A 1 347 ? 11.324 23.444 -17.297 1.00 75.94 347 VAL A N 1
ATOM 2817 C CA . VAL A 1 347 ? 10.818 23.044 -15.983 1.00 75.94 347 VAL A CA 1
ATOM 2818 C C . VAL A 1 347 ? 9.849 24.119 -15.491 1.00 75.94 347 VAL A C 1
ATOM 2820 O O . VAL A 1 347 ? 10.214 25.286 -15.379 1.00 75.94 347 VAL A O 1
ATOM 2823 N N . VAL A 1 348 ? 8.601 23.734 -15.235 1.00 84.81 348 VAL A N 1
ATOM 2824 C CA . VAL A 1 348 ? 7.579 24.595 -14.634 1.00 84.81 348 VAL A CA 1
ATOM 2825 C C . VAL A 1 348 ? 7.279 24.075 -13.236 1.00 84.81 348 VAL A C 1
ATOM 2827 O O . VAL A 1 348 ? 6.869 22.927 -13.083 1.00 84.81 348 VAL A O 1
ATOM 2830 N N . GLU A 1 349 ? 7.447 24.930 -12.231 1.00 89.69 349 GLU A N 1
ATOM 2831 C CA . GLU A 1 349 ? 7.137 24.622 -10.834 1.00 89.69 349 GLU A CA 1
ATOM 2832 C C . GLU A 1 349 ? 5.820 25.286 -10.424 1.00 89.69 349 GLU A C 1
ATOM 2834 O O . GLU A 1 349 ? 5.595 26.472 -10.675 1.00 89.69 349 GLU A O 1
ATOM 2839 N N . LYS A 1 350 ? 4.934 24.530 -9.774 1.00 91.19 350 LYS A N 1
ATOM 2840 C CA . LYS A 1 350 ? 3.667 25.030 -9.235 1.00 91.19 350 LYS A CA 1
ATOM 2841 C C . LYS A 1 350 ? 3.552 24.682 -7.758 1.00 91.19 350 LYS A C 1
ATOM 2843 O O . LYS A 1 350 ? 3.521 23.508 -7.410 1.00 91.19 350 LYS A O 1
ATOM 2848 N N . VAL A 1 351 ? 3.404 25.690 -6.902 1.00 93.38 351 VAL A N 1
ATOM 2849 C CA . VAL A 1 351 ? 3.162 25.483 -5.466 1.00 93.38 351 VAL A CA 1
ATOM 2850 C C . VAL A 1 351 ? 1.802 24.809 -5.249 1.00 93.38 351 VAL A C 1
ATOM 2852 O O . VAL A 1 351 ? 0.790 25.224 -5.815 1.00 93.38 351 VAL A O 1
ATOM 2855 N N . ILE A 1 352 ? 1.796 23.757 -4.435 1.00 93.06 352 ILE A N 1
ATOM 2856 C CA . ILE A 1 352 ? 0.620 22.953 -4.068 1.00 93.06 352 ILE A CA 1
ATOM 2857 C C . ILE A 1 352 ? 0.177 23.262 -2.645 1.00 93.06 352 ILE A C 1
ATOM 2859 O O . ILE A 1 352 ? -1.016 23.355 -2.358 1.00 93.06 352 ILE A O 1
ATOM 2863 N N . SER A 1 353 ? 1.154 23.413 -1.758 1.00 93.00 353 SER A N 1
ATOM 2864 C CA . SER A 1 353 ? 0.968 23.663 -0.337 1.00 93.00 353 SER A CA 1
ATOM 2865 C C . SER A 1 353 ? 2.021 24.655 0.127 1.00 93.00 353 SER A C 1
ATOM 2867 O O . SER A 1 353 ? 3.174 24.562 -0.288 1.00 93.00 353 SER A O 1
ATOM 2869 N N . TYR A 1 354 ? 1.634 25.563 1.018 1.00 90.69 354 TYR A N 1
ATOM 2870 C CA . TYR A 1 354 ? 2.522 26.523 1.689 1.00 90.69 354 TYR A CA 1
ATOM 2871 C C . TYR A 1 354 ? 3.026 25.993 3.040 1.00 90.69 354 TYR A C 1
ATOM 2873 O O . TYR A 1 354 ? 3.295 26.745 3.972 1.00 90.69 354 TYR A O 1
ATOM 2881 N N . SER A 1 355 ? 3.073 24.671 3.170 1.00 91.81 355 SER A N 1
ATOM 2882 C CA . SER A 1 355 ? 3.660 23.961 4.297 1.00 91.81 355 SER A CA 1
ATOM 2883 C C . SER A 1 355 ? 4.063 22.562 3.834 1.00 91.81 355 SER A C 1
ATOM 2885 O O . SER A 1 355 ? 3.322 21.974 3.029 1.00 91.81 355 SER A O 1
ATOM 2887 N N . PRO A 1 356 ? 5.202 22.020 4.303 1.00 94.00 356 PRO A N 1
ATOM 2888 C CA . PRO A 1 356 ? 5.544 20.630 4.059 1.00 94.00 356 PRO A CA 1
ATOM 2889 C C . PRO A 1 356 ? 4.480 19.722 4.675 1.00 94.00 356 PRO A C 1
ATOM 2891 O O . PRO A 1 356 ? 3.985 19.970 5.775 1.00 94.00 356 PRO A O 1
ATOM 2894 N N . VAL A 1 357 ? 4.147 18.657 3.956 1.00 96.06 357 VAL A N 1
ATOM 2895 C CA . VAL A 1 357 ? 3.240 17.600 4.406 1.00 96.06 357 VAL A CA 1
ATOM 2896 C C . VAL A 1 357 ? 3.930 16.283 4.102 1.00 96.06 357 VAL A C 1
ATOM 2898 O O . VAL A 1 357 ? 4.276 16.027 2.955 1.00 96.06 357 VAL A O 1
ATOM 2901 N N . ILE A 1 358 ? 4.187 15.473 5.115 1.00 96.31 358 ILE A N 1
ATOM 2902 C CA . ILE A 1 358 ? 5.027 14.280 5.021 1.00 96.31 358 ILE A CA 1
ATOM 2903 C C . ILE A 1 358 ? 4.260 13.119 5.636 1.00 96.31 358 ILE A C 1
ATOM 2905 O O . ILE A 1 358 ? 3.690 13.263 6.714 1.00 96.31 358 ILE A O 1
ATOM 2909 N N . ILE A 1 359 ? 4.251 11.965 4.976 1.00 96.12 359 ILE A N 1
ATOM 2910 C CA . ILE A 1 359 ? 3.721 10.740 5.580 1.00 96.12 359 ILE A CA 1
ATOM 2911 C C . ILE A 1 359 ? 4.810 10.131 6.460 1.00 96.12 359 ILE A C 1
ATOM 2913 O O . ILE A 1 359 ? 5.873 9.769 5.960 1.00 96.12 359 ILE A O 1
ATOM 2917 N N . THR A 1 360 ? 4.556 10.027 7.763 1.00 94.06 360 THR A N 1
ATOM 2918 C CA . THR A 1 360 ? 5.552 9.558 8.741 1.00 94.06 360 THR A CA 1
ATOM 2919 C C . THR A 1 360 ? 5.360 8.102 9.136 1.00 94.06 360 THR A C 1
ATOM 2921 O O . THR A 1 360 ? 6.341 7.399 9.379 1.00 94.06 360 THR A O 1
ATOM 2924 N N . SER A 1 361 ? 4.113 7.635 9.183 1.00 92.19 361 SER A N 1
ATOM 2925 C CA . SER A 1 361 ? 3.775 6.280 9.621 1.00 92.19 361 SER A CA 1
ATOM 2926 C C . SER A 1 361 ? 2.520 5.777 8.914 1.00 92.19 361 SER A C 1
ATOM 2928 O O . SER A 1 361 ? 1.674 6.568 8.495 1.00 92.19 361 SER A O 1
ATOM 2930 N N . ARG A 1 362 ? 2.360 4.456 8.846 1.00 93.00 362 ARG A N 1
ATOM 2931 C CA . ARG A 1 362 ? 1.092 3.804 8.503 1.00 93.00 362 ARG A CA 1
ATOM 2932 C C . ARG A 1 362 ? 0.742 2.764 9.554 1.00 93.00 362 ARG A C 1
ATOM 2934 O O . ARG A 1 362 ? 1.618 2.020 9.995 1.00 93.00 362 ARG A O 1
ATOM 2941 N N . ALA A 1 363 ? -0.526 2.710 9.926 1.00 90.06 363 ALA A N 1
ATOM 2942 C CA . ALA A 1 363 ? -1.055 1.758 10.885 1.00 90.06 363 ALA A CA 1
ATOM 2943 C C . ALA A 1 363 ? -2.051 0.847 10.181 1.00 90.06 363 ALA A C 1
ATOM 2945 O O . ALA A 1 363 ? -2.933 1.328 9.475 1.00 90.06 363 ALA A O 1
ATOM 2946 N N . ILE A 1 364 ? -1.906 -0.458 10.381 1.00 90.44 364 ILE A N 1
ATOM 2947 C CA . ILE A 1 364 ? -2.900 -1.437 9.954 1.00 90.44 364 ILE A CA 1
ATOM 2948 C C . ILE A 1 364 ? -3.703 -1.829 11.177 1.00 90.44 364 ILE A C 1
ATOM 2950 O O . ILE A 1 364 ? -3.147 -2.351 12.146 1.00 90.44 364 ILE A O 1
ATOM 2954 N N . ASP A 1 365 ? -5.001 -1.582 11.127 1.00 88.00 365 ASP A N 1
ATOM 2955 C CA . ASP A 1 365 ? -5.930 -2.164 12.076 1.00 88.00 365 ASP A CA 1
ATOM 2956 C C . ASP A 1 365 ? -5.893 -3.688 11.859 1.00 88.00 365 ASP A C 1
ATOM 2958 O O . ASP A 1 365 ? -6.212 -4.176 10.790 1.00 88.00 365 ASP A O 1
ATOM 2962 N N . ILE A 1 366 ? -5.401 -4.483 12.805 1.00 86.81 366 ILE A N 1
ATOM 2963 C CA . ILE A 1 366 ? -5.271 -5.955 12.614 1.00 86.81 366 ILE A CA 1
ATOM 2964 C C . ILE A 1 366 ? -6.616 -6.668 12.508 1.00 86.81 366 ILE A C 1
ATOM 2966 O O . ILE A 1 366 ? -6.727 -7.847 12.185 1.00 86.81 366 ILE A O 1
ATOM 2970 N N . ASP A 1 367 ? -7.629 -5.921 12.872 1.00 80.50 367 ASP A N 1
ATOM 2971 C CA . ASP A 1 367 ? -8.947 -6.335 13.195 1.00 80.50 367 ASP A CA 1
ATOM 2972 C C . ASP A 1 367 ? -9.773 -6.153 11.883 1.00 80.50 367 ASP A C 1
ATOM 2974 O O . ASP A 1 367 ? -10.601 -7.006 11.543 1.00 80.50 367 ASP A O 1
ATOM 2978 N N . THR A 1 368 ? -9.580 -5.075 11.107 1.00 81.56 368 THR A N 1
ATOM 2979 C CA . THR A 1 368 ? -10.468 -4.718 9.972 1.00 81.56 368 THR A CA 1
ATOM 2980 C C . THR A 1 368 ? -10.003 -5.025 8.528 1.00 81.56 368 THR A C 1
ATOM 2982 O O . THR A 1 368 ? -10.854 -5.099 7.653 1.00 81.56 368 THR A O 1
ATOM 2985 N N . GLY A 1 369 ? -8.759 -5.323 8.155 1.00 85.00 369 GLY A N 1
ATOM 2986 C CA . GLY A 1 369 ? -7.626 -4.463 8.395 1.00 85.00 369 GLY A CA 1
ATOM 2987 C C . GLY A 1 369 ? -7.539 -3.294 7.428 1.00 85.00 369 GLY A C 1
ATOM 2988 O O . GLY A 1 369 ? -6.849 -3.313 6.407 1.00 85.00 369 GLY A O 1
ATOM 2989 N N . GLU A 1 370 ? -8.284 -2.264 7.802 1.00 87.62 370 GLU A N 1
ATOM 2990 C CA . GLU A 1 370 ? -8.176 -0.927 7.261 1.00 87.62 370 GLU A CA 1
ATOM 2991 C C . GLU A 1 370 ? -6.796 -0.352 7.593 1.00 87.62 370 GLU A C 1
ATOM 2993 O O . GLU A 1 370 ? -6.208 -0.628 8.642 1.00 87.62 370 GLU A O 1
ATOM 2998 N N . GLU A 1 371 ? -6.278 0.462 6.679 1.00 89.38 371 GLU A N 1
ATOM 2999 C CA . GLU A 1 371 ? -5.066 1.224 6.936 1.00 89.38 371 GLU A CA 1
ATOM 3000 C C . GLU A 1 371 ? -5.418 2.674 7.260 1.00 89.38 371 GLU A C 1
ATOM 3002 O O . GLU A 1 371 ? -6.257 3.287 6.595 1.00 89.38 371 GLU A O 1
ATOM 3007 N N . ASP A 1 372 ? -4.701 3.232 8.225 1.00 90.75 372 ASP A N 1
ATOM 3008 C CA . ASP A 1 372 ? -4.662 4.656 8.525 1.00 90.75 372 ASP A CA 1
ATOM 3009 C C . ASP A 1 372 ? -3.239 5.176 8.290 1.00 90.75 372 ASP A C 1
ATOM 3011 O O . ASP A 1 372 ? -2.250 4.441 8.396 1.00 90.75 372 ASP A O 1
ATOM 3015 N N . ILE A 1 373 ? -3.123 6.459 7.957 1.00 93.44 373 ILE A N 1
ATOM 3016 C CA . ILE A 1 373 ? -1.842 7.114 7.690 1.00 93.44 373 ILE A CA 1
ATOM 3017 C C . ILE A 1 373 ? -1.632 8.241 8.693 1.00 93.44 373 ILE A C 1
ATOM 3019 O O . ILE A 1 373 ? -2.544 9.020 8.960 1.00 93.44 373 ILE A O 1
ATOM 3023 N N . GLU A 1 374 ? -0.418 8.366 9.217 1.00 94.12 374 GLU A N 1
ATOM 3024 C CA . GLU A 1 374 ? 0.009 9.545 9.961 1.00 94.12 374 GLU A CA 1
ATOM 3025 C C . GLU A 1 374 ? 0.625 10.556 8.993 1.00 94.12 374 GLU A C 1
ATOM 3027 O O . GLU A 1 374 ? 1.663 10.295 8.376 1.00 94.12 374 GLU A O 1
ATOM 3032 N N . ILE A 1 375 ? -0.009 11.720 8.874 1.00 95.69 375 ILE A N 1
ATOM 3033 C CA . ILE A 1 375 ? 0.560 12.869 8.175 1.00 95.69 375 ILE A CA 1
ATOM 3034 C C . ILE A 1 375 ? 1.167 13.837 9.191 1.00 95.69 375 ILE A C 1
ATOM 3036 O O . ILE A 1 375 ? 0.557 14.168 10.209 1.00 95.69 375 ILE A O 1
ATOM 3040 N N . ALA A 1 376 ? 2.366 14.320 8.901 1.00 95.62 376 ALA A N 1
ATOM 3041 C CA . ALA A 1 376 ? 3.034 15.387 9.622 1.00 95.62 376 ALA A CA 1
ATOM 3042 C C . ALA A 1 376 ? 3.059 16.639 8.747 1.00 95.62 376 ALA A C 1
ATOM 3044 O O . ALA A 1 376 ? 3.448 16.577 7.583 1.00 95.62 376 ALA A O 1
ATOM 3045 N N . PHE A 1 377 ? 2.659 17.780 9.294 1.00 95.25 377 PHE A N 1
ATOM 3046 C CA . PHE A 1 377 ? 2.713 19.060 8.594 1.00 95.25 377 PHE A CA 1
ATOM 3047 C C . PHE A 1 377 ? 3.093 20.190 9.539 1.00 95.25 377 PHE A C 1
ATOM 3049 O O . PHE A 1 377 ? 2.929 20.086 10.759 1.00 95.25 377 PHE A O 1
ATOM 3056 N N . ARG A 1 378 ? 3.601 21.290 8.982 1.00 92.12 378 ARG A N 1
ATOM 3057 C CA . ARG A 1 378 ? 4.030 22.442 9.779 1.00 92.12 378 ARG A CA 1
ATOM 3058 C C . ARG A 1 378 ? 2.907 23.464 9.928 1.00 92.12 378 ARG A C 1
ATOM 3060 O O . ARG A 1 378 ? 2.294 23.878 8.940 1.00 92.12 378 ARG A O 1
ATOM 3067 N N . ARG A 1 379 ? 2.673 23.914 11.158 1.00 90.81 379 ARG A N 1
ATOM 3068 C CA . ARG A 1 379 ? 1.771 25.019 11.492 1.00 90.81 379 ARG A CA 1
ATOM 3069 C C . ARG A 1 379 ? 2.397 25.854 12.603 1.00 90.81 379 ARG A C 1
ATOM 3071 O O . ARG A 1 379 ? 2.895 25.297 13.576 1.00 90.81 379 ARG A O 1
ATOM 3078 N N . ASP A 1 380 ? 2.417 27.175 12.432 1.00 88.75 380 ASP A N 1
ATOM 3079 C CA . ASP A 1 380 ? 3.005 28.117 13.400 1.00 88.75 380 ASP A CA 1
ATOM 3080 C C . ASP A 1 380 ? 4.434 27.717 13.809 1.00 88.75 380 ASP A C 1
ATOM 3082 O O . ASP A 1 380 ? 4.799 27.681 14.983 1.00 88.75 380 ASP A O 1
ATOM 3086 N N . TRP A 1 381 ? 5.230 27.345 12.801 1.00 83.88 381 TRP A N 1
ATOM 3087 C CA . TRP A 1 381 ? 6.612 26.869 12.922 1.00 83.88 381 TRP A CA 1
ATOM 3088 C C . TRP A 1 381 ? 6.807 25.548 13.677 1.00 83.88 381 TRP A C 1
ATOM 3090 O O . TRP A 1 381 ? 7.946 25.094 13.781 1.00 83.88 381 TRP A O 1
ATOM 3100 N N . LYS A 1 382 ? 5.729 24.885 14.112 1.00 90.69 382 LYS A N 1
ATOM 3101 C CA . LYS A 1 382 ? 5.744 23.602 14.825 1.00 90.69 382 LYS A CA 1
ATOM 3102 C C . LYS A 1 382 ? 5.220 22.464 13.953 1.00 90.69 382 LYS A C 1
ATOM 3104 O O . LYS A 1 382 ? 4.324 22.651 13.132 1.00 90.69 382 LYS A O 1
ATOM 3109 N N . TRP A 1 383 ? 5.761 21.269 14.164 1.00 93.69 383 TRP A N 1
ATOM 3110 C CA . TRP A 1 383 ? 5.238 20.051 13.556 1.00 93.69 383 TRP A CA 1
ATOM 3111 C C . TRP A 1 383 ? 3.973 19.598 14.278 1.00 93.69 383 TRP A C 1
ATOM 3113 O O . TRP A 1 383 ? 3.975 19.409 15.494 1.00 93.69 383 TRP A O 1
ATOM 3123 N N . LYS A 1 384 ? 2.902 19.390 13.515 1.00 94.06 384 LYS A N 1
ATOM 3124 C CA . LYS A 1 384 ? 1.684 18.721 13.962 1.00 94.06 384 LYS A CA 1
ATOM 3125 C C . LYS A 1 384 ? 1.577 17.385 13.238 1.00 94.06 384 LYS A C 1
ATOM 3127 O O . LYS A 1 384 ? 1.786 17.320 12.029 1.00 94.06 384 LYS A O 1
ATOM 3132 N N . LYS A 1 385 ? 1.262 16.329 13.986 1.00 93.50 385 LYS A N 1
ATOM 3133 C CA . LYS A 1 385 ? 0.990 14.991 13.453 1.00 93.50 385 LYS A CA 1
ATOM 3134 C C . LYS A 1 385 ? -0.495 14.691 13.568 1.00 93.50 385 LYS A C 1
ATOM 3136 O O . LYS A 1 385 ? -1.118 15.060 14.564 1.00 93.50 385 LYS A O 1
ATOM 3141 N N . LEU A 1 386 ? -1.050 14.045 12.554 1.00 91.38 386 LEU A N 1
ATOM 3142 C CA . LEU A 1 386 ? -2.459 13.696 12.496 1.00 91.38 386 LEU A CA 1
ATOM 3143 C C . LEU A 1 386 ? -2.629 12.327 11.844 1.00 91.38 386 LEU A C 1
ATOM 3145 O O . LEU A 1 386 ? -2.184 12.115 10.719 1.00 91.38 386 LEU A O 1
ATOM 3149 N N . TRP A 1 387 ? -3.313 11.427 12.544 1.00 90.00 387 TRP A N 1
ATOM 3150 C CA . TRP A 1 387 ? -3.787 10.177 11.964 1.00 90.00 387 TRP A CA 1
ATOM 3151 C C . TRP A 1 387 ? -5.041 10.441 11.138 1.00 90.00 387 TRP A C 1
ATOM 3153 O O . TRP A 1 387 ? -5.990 11.071 11.609 1.00 90.00 387 TRP A O 1
ATOM 3163 N N . VAL A 1 388 ? -5.025 9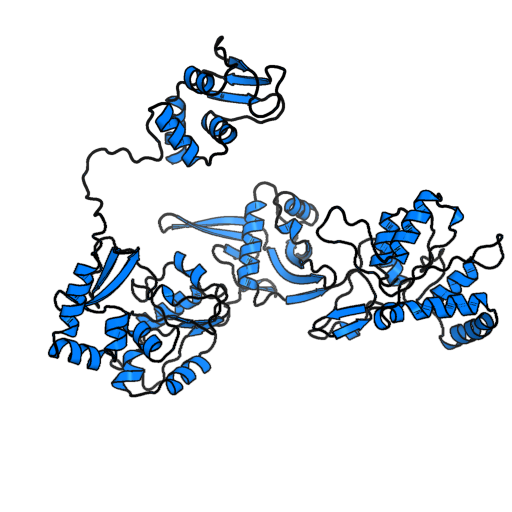.982 9.893 1.00 91.81 388 VAL A N 1
ATOM 3164 C CA . VAL A 1 388 ? -6.100 10.164 8.923 1.00 91.81 388 VAL A CA 1
ATOM 3165 C C . VAL A 1 388 ? -6.432 8.840 8.257 1.00 91.81 388 VAL A C 1
ATOM 3167 O O . VAL A 1 388 ? -5.550 8.049 7.924 1.00 91.81 388 VAL A O 1
ATOM 3170 N N . THR A 1 389 ? -7.724 8.616 8.023 1.00 90.69 389 THR A N 1
ATOM 3171 C CA . THR A 1 389 ? -8.163 7.411 7.318 1.00 90.69 389 THR A CA 1
ATOM 3172 C C . THR A 1 389 ? -7.777 7.471 5.846 1.00 90.69 389 THR A C 1
ATOM 3174 O O . THR A 1 389 ? -7.813 8.541 5.224 1.00 90.69 389 THR A O 1
ATOM 3177 N N . ARG A 1 390 ? -7.508 6.311 5.237 1.00 90.12 390 ARG A N 1
ATOM 3178 C CA . ARG A 1 390 ? -7.309 6.198 3.777 1.00 90.12 390 ARG A CA 1
ATOM 3179 C C . ARG A 1 390 ? -8.430 6.855 2.985 1.00 90.12 390 ARG A C 1
ATOM 3181 O O . ARG A 1 390 ? -8.189 7.563 2.016 1.00 90.12 390 ARG A O 1
ATOM 3188 N N . ARG A 1 391 ? -9.670 6.669 3.437 1.00 88.25 391 ARG A N 1
ATOM 3189 C CA . ARG A 1 391 ? -10.863 7.231 2.799 1.00 88.25 391 ARG A CA 1
ATOM 3190 C C . ARG A 1 391 ? -10.841 8.759 2.754 1.00 88.25 391 ARG A C 1
ATOM 3192 O O . ARG A 1 391 ? -11.319 9.324 1.775 1.00 88.25 391 ARG A O 1
ATOM 3199 N N . THR A 1 392 ? -10.304 9.413 3.782 1.00 91.06 392 THR A N 1
ATOM 3200 C CA . THR A 1 392 ? -10.138 10.872 3.808 1.00 91.06 392 THR A CA 1
ATOM 3201 C C . THR A 1 392 ? -9.123 11.325 2.761 1.00 91.06 392 THR A C 1
ATOM 3203 O O . THR A 1 392 ? -9.376 12.294 2.051 1.00 91.06 392 THR A O 1
ATOM 3206 N N . LEU A 1 393 ? -8.015 10.595 2.609 1.00 90.56 393 LEU A N 1
ATOM 3207 C CA . LEU A 1 393 ? -6.967 10.908 1.632 1.00 90.56 393 LEU A CA 1
ATOM 3208 C C . LEU A 1 393 ? -7.346 10.577 0.181 1.00 90.56 393 LEU A C 1
ATOM 3210 O O . LEU A 1 393 ? -6.727 11.098 -0.737 1.00 90.56 393 LEU A O 1
ATOM 3214 N N . CYS A 1 394 ? -8.375 9.761 -0.046 1.00 88.12 394 CYS A N 1
ATOM 3215 C CA . CYS A 1 394 ? -8.882 9.456 -1.388 1.00 88.12 394 CYS A CA 1
ATOM 3216 C C . CYS A 1 394 ? -9.975 10.425 -1.877 1.00 88.12 394 CYS A C 1
ATOM 3218 O O . CYS A 1 394 ? -10.380 10.348 -3.037 1.00 88.12 394 CYS A O 1
ATOM 3220 N N . ASP A 1 395 ? -10.500 11.302 -1.017 1.00 93.25 395 ASP A N 1
ATOM 3221 C CA . ASP A 1 395 ? -11.676 12.120 -1.320 1.00 93.25 395 ASP A CA 1
ATOM 3222 C C . ASP A 1 395 ? -11.358 13.617 -1.218 1.00 93.25 395 ASP A C 1
ATOM 3224 O O . ASP A 1 395 ? -11.093 14.159 -0.145 1.00 93.25 395 ASP A O 1
ATOM 3228 N N . SER A 1 396 ? -11.446 14.308 -2.359 1.00 93.25 396 SER A N 1
ATOM 3229 C CA . SER A 1 396 ? -11.157 15.745 -2.467 1.00 93.25 396 SER A CA 1
ATOM 3230 C C . SER A 1 396 ? -12.025 16.648 -1.585 1.00 93.25 396 SER A C 1
ATOM 3232 O O . SER A 1 396 ? -11.628 17.781 -1.337 1.00 93.25 396 SER A O 1
ATOM 3234 N N . ARG A 1 397 ? -13.193 16.186 -1.121 1.00 93.75 397 ARG A N 1
ATOM 3235 C CA . ARG A 1 397 ? -14.044 16.935 -0.185 1.00 93.75 397 ARG A CA 1
ATOM 3236 C C . ARG A 1 397 ? -13.652 16.644 1.256 1.00 93.75 397 ARG A C 1
ATOM 3238 O O . ARG A 1 397 ? -13.520 17.580 2.031 1.00 93.75 397 ARG A O 1
ATOM 3245 N N . LYS A 1 398 ? -13.404 15.377 1.594 1.00 94.88 398 LYS A N 1
ATOM 3246 C CA . LYS A 1 398 ? -13.055 14.978 2.969 1.00 94.88 398 LYS A CA 1
ATOM 3247 C C . LYS A 1 398 ? -11.679 15.463 3.386 1.00 94.88 398 LYS A C 1
ATOM 3249 O O . LYS A 1 398 ? -11.503 15.872 4.524 1.00 94.88 398 LYS A O 1
ATOM 3254 N N . ILE A 1 399 ? -10.705 15.474 2.474 1.00 95.31 399 ILE A N 1
ATOM 3255 C CA . ILE A 1 399 ? -9.375 16.003 2.794 1.00 95.31 399 ILE A CA 1
ATOM 3256 C C . ILE A 1 399 ? -9.428 17.488 3.187 1.00 95.31 399 ILE A C 1
ATOM 3258 O O . ILE A 1 399 ? -8.576 17.938 3.943 1.00 95.31 399 ILE A O 1
ATOM 3262 N N . ILE A 1 400 ? -10.438 18.242 2.726 1.00 96.25 400 ILE A N 1
ATOM 3263 C CA . ILE A 1 400 ? -10.622 19.651 3.104 1.00 96.25 400 ILE A CA 1
ATOM 3264 C C . ILE A 1 400 ? -10.952 19.773 4.591 1.00 96.25 400 ILE A C 1
ATOM 3266 O O . ILE A 1 400 ? -10.487 20.718 5.207 1.00 96.25 400 ILE A O 1
ATOM 3270 N N . GLU A 1 401 ? -11.644 18.806 5.197 1.00 94.94 401 GLU A N 1
ATOM 3271 C CA . GLU A 1 401 ? -11.952 18.803 6.639 1.00 94.94 401 GLU A CA 1
ATOM 3272 C C . GLU A 1 401 ? -10.672 18.842 7.500 1.00 94.94 401 GLU A C 1
ATOM 3274 O O . GLU A 1 401 ? -10.676 19.329 8.628 1.00 94.94 401 GLU A O 1
ATOM 3279 N N . LEU A 1 402 ? -9.526 18.415 6.954 1.00 94.62 402 LEU A N 1
ATOM 3280 C CA . LEU A 1 402 ? -8.231 18.527 7.631 1.00 94.62 402 LEU A CA 1
ATOM 3281 C C . LEU A 1 402 ? -7.757 19.985 7.789 1.00 94.62 402 LEU A C 1
ATOM 3283 O O . LEU A 1 402 ? -6.837 20.241 8.575 1.00 94.62 402 LEU A O 1
ATOM 3287 N N . SER A 1 403 ? -8.382 20.952 7.105 1.00 94.25 403 SER A N 1
ATOM 3288 C CA . SER A 1 403 ? -8.139 22.381 7.330 1.00 94.25 403 SER A CA 1
ATOM 3289 C C . SER A 1 403 ? -8.507 22.809 8.745 1.00 94.25 403 SER A C 1
ATOM 3291 O O . SER A 1 403 ? -7.817 23.654 9.314 1.00 94.25 403 SER A O 1
ATOM 3293 N N . ASP A 1 404 ? -9.509 22.168 9.354 1.00 92.81 404 ASP A N 1
ATOM 3294 C CA . ASP A 1 404 ? -9.918 22.427 10.742 1.00 92.81 404 ASP A CA 1
ATOM 3295 C C . ASP A 1 404 ? -8.809 22.038 11.728 1.00 92.81 404 ASP A C 1
ATOM 3297 O O . ASP A 1 404 ? -8.707 22.571 12.832 1.00 92.81 404 ASP A O 1
ATOM 3301 N N . GLN A 1 405 ? -7.916 21.138 11.305 1.00 92.50 405 GLN A N 1
ATOM 3302 C CA . GLN A 1 405 ? -6.722 20.750 12.048 1.00 92.50 405 GLN A CA 1
ATOM 3303 C C . GLN A 1 405 ? -5.480 21.574 11.676 1.00 92.50 405 GLN A C 1
ATOM 3305 O O . GLN A 1 405 ? -4.415 21.340 12.255 1.00 92.50 405 GLN A O 1
ATOM 3310 N N . GLY A 1 406 ? -5.600 22.558 10.784 1.00 92.06 406 GLY A N 1
ATOM 3311 C CA . GLY A 1 406 ? -4.537 23.493 10.412 1.00 92.06 406 GLY A CA 1
ATOM 3312 C C . GLY A 1 406 ? -3.724 23.101 9.177 1.00 92.06 406 GLY A C 1
ATOM 3313 O O . GLY A 1 406 ? -2.731 23.772 8.886 1.00 92.06 406 GLY A O 1
ATOM 3314 N N . LEU A 1 407 ? -4.112 22.046 8.451 1.00 93.94 407 LEU A N 1
ATOM 3315 C CA . LEU A 1 407 ? -3.487 21.686 7.177 1.00 93.94 407 LEU A CA 1
ATOM 3316 C C . LEU A 1 407 ? -3.841 22.731 6.102 1.00 93.94 407 LEU A C 1
ATOM 3318 O O . LEU A 1 407 ? -5.001 23.111 5.960 1.00 93.94 407 LEU A O 1
ATOM 3322 N N . PHE A 1 408 ? -2.864 23.174 5.303 1.00 93.12 408 PHE A N 1
ATOM 3323 C CA . PHE A 1 408 ? -3.096 24.125 4.204 1.00 93.12 408 PHE A CA 1
ATOM 3324 C C . PHE A 1 408 ? -3.739 23.452 2.979 1.00 93.12 408 PHE A C 1
ATOM 3326 O O . PHE A 1 408 ? -3.113 23.266 1.932 1.00 93.12 408 PHE A O 1
ATOM 3333 N N . VAL A 1 409 ? -5.018 23.101 3.103 1.00 94.62 409 VAL A N 1
ATOM 3334 C CA . VAL A 1 409 ? -5.821 22.462 2.056 1.00 94.62 409 VAL A CA 1
ATOM 3335 C C . VAL A 1 409 ? -7.171 23.163 1.896 1.00 94.62 409 VAL A C 1
ATOM 3337 O O . VAL A 1 409 ? -7.769 23.626 2.861 1.00 94.62 409 VAL A O 1
ATOM 3340 N N . ASN A 1 410 ? -7.640 23.286 0.658 1.00 94.62 410 ASN A N 1
ATOM 3341 C CA . ASN A 1 410 ? -8.929 23.867 0.299 1.00 94.62 410 ASN A CA 1
ATOM 3342 C C . ASN A 1 410 ? -9.433 23.277 -1.033 1.00 94.62 410 ASN A C 1
ATOM 3344 O O . ASN A 1 410 ? -8.804 22.411 -1.646 1.00 94.62 410 ASN A O 1
ATOM 3348 N N . SER A 1 411 ? -10.574 23.761 -1.522 1.00 94.50 411 SER A N 1
ATOM 3349 C CA . SER A 1 411 ? -11.179 23.281 -2.771 1.00 94.50 411 SER A CA 1
ATOM 3350 C C . SER A 1 411 ? -10.287 23.454 -4.009 1.00 94.50 411 SER A C 1
ATOM 3352 O O . SER A 1 411 ? -10.415 22.674 -4.952 1.00 94.50 411 SER A O 1
ATOM 3354 N N . SER A 1 412 ? -9.363 24.421 -4.008 1.00 93.19 412 SER A N 1
ATOM 3355 C CA . SER A 1 412 ? -8.476 24.711 -5.142 1.00 93.19 412 SER A CA 1
ATOM 3356 C C . SER A 1 412 ? -7.256 23.788 -5.228 1.00 93.19 412 SER A C 1
ATOM 3358 O O . SER A 1 412 ? -6.810 23.492 -6.338 1.00 93.19 412 SER A O 1
ATOM 3360 N N . ASN A 1 413 ? -6.732 23.302 -4.094 1.00 94.25 413 ASN A N 1
ATOM 3361 C CA . ASN A 1 413 ? -5.531 22.457 -4.056 1.00 94.25 413 ASN A CA 1
ATOM 3362 C C . ASN A 1 413 ? -5.778 21.013 -3.579 1.00 94.25 413 ASN A C 1
ATOM 3364 O O . ASN A 1 413 ? -4.878 20.191 -3.719 1.00 94.25 413 ASN A O 1
ATOM 3368 N N . SER A 1 414 ? -6.977 20.669 -3.092 1.00 95.25 414 SER A N 1
ATOM 3369 C CA . SER A 1 414 ? -7.324 19.332 -2.569 1.00 95.25 414 SER A CA 1
ATOM 3370 C C . SER A 1 414 ? -6.900 18.175 -3.477 1.00 95.25 414 SER A C 1
ATOM 3372 O O . SER A 1 414 ? -6.219 17.263 -3.026 1.00 95.25 414 SER A O 1
ATOM 3374 N N . LYS A 1 415 ? -7.233 18.224 -4.772 1.00 93.12 415 LYS A N 1
ATOM 3375 C CA . LYS A 1 415 ? -6.855 17.171 -5.734 1.00 93.12 415 LYS A CA 1
ATOM 3376 C C . LYS A 1 415 ? -5.340 17.029 -5.876 1.00 93.12 415 LYS A C 1
ATOM 3378 O O . LYS A 1 415 ? -4.826 15.923 -5.857 1.00 93.12 415 LYS A O 1
ATOM 3383 N N . MET A 1 416 ? -4.634 18.155 -5.953 1.00 93.25 416 MET A N 1
ATOM 3384 C CA . MET A 1 416 ? -3.177 18.159 -6.074 1.00 93.25 416 MET A CA 1
ATOM 3385 C C . MET A 1 416 ? -2.495 17.651 -4.799 1.00 93.25 416 MET A C 1
ATOM 3387 O O . MET A 1 416 ? -1.455 17.009 -4.887 1.00 93.25 416 MET A O 1
ATOM 3391 N N . MET A 1 417 ? -3.071 17.942 -3.627 1.00 95.94 417 MET A N 1
ATOM 3392 C CA . MET A 1 417 ? -2.611 17.407 -2.346 1.00 95.94 417 MET A CA 1
ATOM 3393 C C . MET A 1 417 ? -2.787 15.887 -2.292 1.00 95.94 417 MET A C 1
ATOM 3395 O O . MET A 1 417 ? -1.881 15.192 -1.852 1.00 95.94 417 MET A O 1
ATOM 3399 N N . ILE A 1 418 ? -3.922 15.371 -2.771 1.00 94.62 418 ILE A N 1
ATOM 3400 C CA . ILE A 1 418 ? -4.156 13.927 -2.880 1.00 94.62 418 ILE A CA 1
ATOM 3401 C C . ILE A 1 418 ? -3.100 13.293 -3.789 1.00 94.62 418 ILE A C 1
ATOM 3403 O O . ILE A 1 418 ? -2.382 12.404 -3.340 1.00 94.62 418 ILE A O 1
ATOM 3407 N N . ASP A 1 419 ? -2.940 13.793 -5.018 1.00 89.06 419 ASP A N 1
ATOM 3408 C CA . ASP A 1 419 ? -1.955 13.266 -5.975 1.00 89.06 419 ASP A CA 1
ATOM 3409 C C . ASP A 1 419 ? -0.535 13.271 -5.383 1.00 89.06 419 ASP A C 1
ATOM 3411 O O . ASP A 1 419 ? 0.194 12.282 -5.480 1.00 89.06 419 ASP A O 1
ATOM 3415 N N . TYR A 1 420 ? -0.175 14.360 -4.695 1.00 94.44 420 TYR A N 1
ATOM 3416 C CA . TYR A 1 420 ? 1.086 14.474 -3.972 1.00 94.44 420 TYR A CA 1
ATOM 3417 C C . TYR A 1 420 ? 1.234 13.409 -2.882 1.00 94.44 420 TYR A C 1
ATOM 3419 O O . TYR A 1 420 ? 2.267 12.752 -2.835 1.00 94.44 420 TYR A O 1
ATOM 3427 N N . LEU A 1 421 ? 0.237 13.220 -2.011 1.00 94.75 421 LEU A N 1
ATOM 3428 C CA . LEU A 1 421 ? 0.327 12.256 -0.909 1.00 94.75 421 LEU A CA 1
ATOM 3429 C C . LEU A 1 421 ? 0.444 10.816 -1.420 1.00 94.75 421 LEU A C 1
ATOM 3431 O O . LEU A 1 421 ? 1.206 10.041 -0.848 1.00 94.75 421 LEU A O 1
ATOM 3435 N N . PHE A 1 422 ? -0.226 10.476 -2.525 1.00 89.56 422 PHE A N 1
ATOM 3436 C CA . PHE A 1 422 ? -0.063 9.179 -3.189 1.00 89.56 422 PHE A CA 1
ATOM 3437 C C . PHE A 1 422 ? 1.337 9.002 -3.790 1.00 89.56 422 PHE A C 1
ATOM 3439 O O . PHE A 1 422 ? 1.953 7.949 -3.620 1.00 89.56 422 PHE A O 1
ATOM 3446 N N . ALA A 1 423 ? 1.864 10.025 -4.471 1.00 81.56 423 ALA A N 1
ATOM 3447 C CA . ALA A 1 423 ? 3.223 9.990 -5.010 1.00 81.56 423 ALA A CA 1
ATOM 3448 C C . ALA A 1 423 ? 4.266 9.889 -3.887 1.00 81.56 423 ALA A C 1
ATOM 3450 O O . ALA A 1 423 ? 5.176 9.062 -3.957 1.00 81.56 423 ALA A O 1
ATOM 3451 N N . PHE A 1 424 ? 4.092 10.691 -2.833 1.00 90.88 424 PHE A N 1
ATOM 3452 C CA . PHE A 1 424 ? 4.911 10.678 -1.629 1.00 90.88 424 PHE A CA 1
ATOM 3453 C C . PHE A 1 424 ? 4.920 9.286 -1.020 1.00 90.88 424 PHE A C 1
ATOM 3455 O O . PHE A 1 424 ? 5.988 8.703 -0.862 1.00 90.88 424 PHE A O 1
ATOM 3462 N N . GLU A 1 425 ? 3.752 8.723 -0.731 1.00 90.25 425 GLU A N 1
ATOM 3463 C CA . GLU A 1 425 ? 3.664 7.388 -0.164 1.00 90.25 425 GLU A CA 1
ATOM 3464 C C . GLU A 1 425 ? 4.376 6.358 -1.036 1.00 90.25 425 GLU A C 1
ATOM 3466 O O . GLU A 1 425 ? 5.242 5.648 -0.536 1.00 90.25 425 GLU A O 1
ATOM 3471 N N . SER A 1 426 ? 4.069 6.311 -2.336 1.00 79.56 426 SER A N 1
ATOM 3472 C CA . SER A 1 426 ? 4.657 5.329 -3.249 1.00 79.56 426 SER A CA 1
ATOM 3473 C C . SER A 1 426 ? 6.185 5.378 -3.244 1.00 79.56 426 SER A C 1
ATOM 3475 O O . SER A 1 426 ? 6.820 4.327 -3.267 1.00 79.56 426 SER A O 1
ATOM 3477 N N . SER A 1 427 ? 6.778 6.574 -3.204 1.00 77.62 427 SER A N 1
ATOM 3478 C CA . SER A 1 427 ? 8.233 6.740 -3.137 1.00 77.62 427 SER A CA 1
ATOM 3479 C C . SER A 1 427 ? 8.816 6.405 -1.762 1.00 77.62 427 SER A C 1
ATOM 3481 O O . SER A 1 427 ? 9.987 6.048 -1.680 1.00 77.62 427 SER A O 1
ATOM 3483 N N . ASN A 1 428 ? 8.017 6.500 -0.698 1.00 85.88 428 ASN A N 1
ATOM 3484 C CA . ASN A 1 428 ? 8.457 6.380 0.692 1.00 85.88 428 ASN A CA 1
ATOM 3485 C C . ASN A 1 428 ? 8.051 5.062 1.373 1.00 85.88 428 ASN A C 1
ATOM 3487 O O . ASN A 1 428 ? 8.448 4.838 2.514 1.00 85.88 428 ASN A O 1
ATOM 3491 N N . ILE A 1 429 ? 7.331 4.158 0.697 1.00 83.12 429 ILE A N 1
ATOM 3492 C CA . ILE A 1 429 ? 6.974 2.819 1.210 1.00 83.12 429 ILE A CA 1
ATOM 3493 C C . ILE A 1 429 ? 8.149 2.098 1.905 1.00 83.12 429 ILE A C 1
ATOM 3495 O O . ILE A 1 429 ? 7.909 1.526 2.969 1.00 83.12 429 ILE A O 1
ATOM 3499 N N . PRO A 1 430 ? 9.396 2.116 1.379 1.00 78.00 430 PRO A N 1
ATOM 3500 C CA . PRO A 1 430 ? 10.520 1.426 2.018 1.00 78.00 430 PRO A CA 1
ATOM 3501 C C . PRO A 1 430 ? 10.931 1.989 3.386 1.00 78.00 430 PRO A C 1
ATOM 3503 O O . PRO A 1 430 ? 11.572 1.278 4.154 1.00 78.00 430 PRO A O 1
ATOM 3506 N N . ILE A 1 431 ? 10.598 3.250 3.685 1.00 83.62 431 ILE A N 1
ATOM 3507 C CA . ILE A 1 431 ? 11.025 3.942 4.911 1.00 83.62 431 ILE A CA 1
ATOM 3508 C C . ILE A 1 431 ? 9.869 4.278 5.863 1.00 83.62 431 ILE A C 1
ATOM 3510 O O . ILE A 1 431 ? 10.104 4.490 7.052 1.00 83.62 431 ILE A O 1
ATOM 3514 N N . ILE A 1 432 ? 8.624 4.340 5.372 1.00 88.94 432 ILE A N 1
ATOM 3515 C CA . ILE A 1 432 ? 7.456 4.645 6.205 1.00 88.94 432 ILE A CA 1
ATOM 3516 C C . ILE A 1 432 ? 7.281 3.524 7.226 1.00 88.94 432 ILE A C 1
ATOM 3518 O O . ILE A 1 432 ? 7.088 2.356 6.875 1.00 88.94 432 ILE A O 1
ATOM 3522 N N . LYS A 1 433 ? 7.290 3.893 8.510 1.00 88.19 433 LYS A N 1
ATOM 3523 C CA . LYS A 1 433 ? 7.116 2.938 9.602 1.00 88.19 433 LYS A CA 1
ATOM 3524 C C . LYS A 1 433 ? 5.737 2.288 9.506 1.00 88.19 433 LYS A C 1
ATOM 3526 O O . LYS A 1 433 ? 4.715 2.972 9.564 1.00 88.19 433 LYS A O 1
ATOM 3531 N N . LYS A 1 434 ? 5.718 0.959 9.403 1.00 88.75 434 LYS A N 1
ATOM 3532 C CA . LYS A 1 434 ? 4.502 0.149 9.501 1.00 88.75 434 LYS A CA 1
ATOM 3533 C C . LYS A 1 434 ? 4.264 -0.227 10.962 1.00 88.75 434 LYS A C 1
ATOM 3535 O O . LYS A 1 434 ? 5.139 -0.815 11.592 1.00 88.75 434 LYS A O 1
ATOM 3540 N N . THR A 1 435 ? 3.089 0.092 11.487 1.00 88.06 435 THR A N 1
ATOM 3541 C CA . THR A 1 435 ? 2.626 -0.333 12.812 1.00 88.06 435 THR A CA 1
ATOM 3542 C C . THR A 1 435 ? 1.318 -1.106 12.700 1.00 88.06 435 THR A C 1
ATOM 3544 O O . THR A 1 435 ? 0.620 -1.045 11.685 1.00 88.06 435 THR A O 1
ATOM 3547 N N . TYR A 1 436 ? 0.991 -1.850 13.749 1.00 87.06 436 TYR A N 1
ATOM 3548 C CA . TYR A 1 436 ? -0.271 -2.564 13.874 1.00 87.06 436 TYR A CA 1
ATOM 3549 C C . TYR A 1 436 ? -1.073 -1.939 15.010 1.00 87.06 436 TYR A C 1
ATOM 3551 O O . TYR A 1 436 ? -0.512 -1.656 16.070 1.00 87.06 436 TYR A O 1
ATOM 3559 N N . ILE A 1 437 ? -2.360 -1.683 14.786 1.00 87.56 437 ILE A N 1
ATOM 3560 C CA . ILE A 1 437 ? -3.268 -1.111 15.783 1.00 87.56 437 ILE A CA 1
ATOM 3561 C C . ILE A 1 437 ? -4.492 -2.002 15.978 1.00 87.56 437 ILE A C 1
ATOM 3563 O O . ILE A 1 437 ? -4.799 -2.858 15.152 1.00 87.56 437 ILE A O 1
ATOM 3567 N N . THR A 1 438 ? -5.215 -1.774 17.066 1.00 87.88 438 THR A N 1
ATOM 3568 C CA . THR A 1 438 ? -6.560 -2.313 17.288 1.00 87.88 438 THR A CA 1
ATOM 3569 C C . THR A 1 438 ? -7.388 -1.317 18.085 1.00 87.88 438 THR A C 1
ATOM 3571 O O . THR A 1 438 ? -6.856 -0.594 18.932 1.00 87.88 438 THR A O 1
ATOM 3574 N N . LYS A 1 439 ? -8.696 -1.298 17.824 1.00 87.12 439 LYS A N 1
ATOM 3575 C CA . LYS A 1 439 ? -9.671 -0.458 18.536 1.00 87.12 439 LYS A CA 1
ATOM 3576 C C . LYS A 1 439 ? -10.391 -1.194 19.664 1.00 87.12 439 LYS A C 1
ATOM 3578 O O . LYS A 1 439 ? -10.994 -0.542 20.513 1.00 87.12 439 LYS A O 1
ATOM 3583 N N . GLY A 1 440 ? -10.319 -2.525 19.675 1.00 88.62 440 GLY A N 1
ATOM 3584 C CA . GLY A 1 440 ? -10.939 -3.387 20.681 1.00 88.62 440 GLY A CA 1
ATOM 3585 C C . GLY A 1 440 ? -9.934 -4.290 21.393 1.00 88.62 440 GLY A C 1
ATOM 3586 O O . GLY A 1 440 ? -8.793 -4.462 20.949 1.00 88.62 440 GLY A O 1
ATOM 3587 N N . LEU A 1 441 ? -10.397 -4.870 22.491 1.00 89.94 441 LEU A N 1
ATOM 3588 C CA . LEU A 1 441 ? -9.695 -5.796 23.374 1.00 89.94 441 LEU A CA 1
ATOM 3589 C C . LEU A 1 441 ? -9.870 -7.251 22.906 1.00 89.94 441 LEU A C 1
ATOM 3591 O O . LEU A 1 441 ? -10.421 -7.492 21.825 1.00 89.94 441 LEU A O 1
ATOM 3595 N N . GLY A 1 442 ? -9.352 -8.197 23.691 1.00 89.56 442 GLY A N 1
ATOM 3596 C CA . GLY A 1 442 ? -9.539 -9.632 23.478 1.00 89.56 442 GLY A CA 1
ATOM 3597 C C . GLY A 1 442 ? -8.409 -10.324 22.739 1.00 89.56 442 GLY A C 1
ATOM 3598 O O . GLY A 1 442 ? -7.277 -9.835 22.680 1.00 89.56 442 GLY A O 1
ATOM 3599 N N . TRP A 1 443 ? -8.720 -11.481 22.155 1.00 87.19 443 TRP A N 1
ATOM 3600 C CA . TRP A 1 443 ? -7.770 -12.244 21.357 1.00 87.19 443 TRP A CA 1
ATOM 3601 C C . TRP A 1 443 ? -7.522 -11.560 20.017 1.00 87.19 443 TRP A C 1
ATOM 3603 O O . TRP A 1 443 ? -8.421 -11.362 19.202 1.00 87.19 443 TRP A O 1
ATOM 3613 N N . LYS A 1 444 ? -6.256 -11.261 19.754 1.00 86.00 444 LYS A N 1
ATOM 3614 C CA . LYS A 1 444 ? -5.748 -10.718 18.499 1.00 86.00 444 LYS A CA 1
ATOM 3615 C C . LYS A 1 444 ? -4.784 -11.694 17.859 1.00 86.00 444 LYS A C 1
ATOM 3617 O O . LYS A 1 444 ? -4.082 -12.419 18.557 1.00 86.00 444 LYS A O 1
ATOM 3622 N N . THR A 1 445 ? -4.743 -11.704 16.532 1.00 83.00 445 THR A N 1
ATOM 3623 C CA . THR A 1 445 ? -3.808 -12.542 15.775 1.00 83.00 445 THR A CA 1
ATOM 3624 C C . THR A 1 445 ? -2.922 -11.651 14.922 1.00 83.00 445 THR A C 1
ATOM 3626 O O . THR A 1 445 ? -3.422 -10.899 14.091 1.00 83.00 445 THR A O 1
ATOM 3629 N N . LEU A 1 446 ? -1.610 -11.737 15.124 1.00 82.31 446 LEU A N 1
ATOM 3630 C CA . LEU A 1 446 ? -0.616 -11.047 14.308 1.00 82.31 446 LEU A CA 1
ATOM 3631 C C . LEU A 1 446 ? 0.499 -12.032 13.955 1.00 82.31 446 LEU A C 1
ATOM 3633 O O . LEU A 1 446 ? 1.097 -12.622 14.852 1.00 82.31 446 LEU A O 1
ATOM 3637 N N . ASN A 1 447 ? 0.779 -12.209 12.659 1.00 80.00 447 ASN A N 1
ATOM 3638 C CA . ASN A 1 447 ? 1.796 -13.147 12.160 1.00 80.00 447 ASN A CA 1
ATOM 3639 C C . ASN A 1 447 ? 1.645 -14.559 12.768 1.00 80.00 447 ASN A C 1
ATOM 3641 O O . ASN A 1 447 ? 2.595 -15.107 13.326 1.00 80.00 447 ASN A O 1
ATOM 3645 N N . ASP A 1 448 ? 0.418 -15.093 12.740 1.00 80.69 448 ASP A N 1
ATOM 3646 C CA . ASP A 1 448 ? 0.016 -16.395 13.305 1.00 80.69 448 ASP A CA 1
ATOM 3647 C C . ASP A 1 448 ? 0.200 -16.562 14.825 1.00 80.69 448 ASP A C 1
ATOM 3649 O O . ASP A 1 448 ? -0.037 -17.639 15.376 1.00 80.69 448 ASP A O 1
ATOM 3653 N N . LYS A 1 449 ? 0.557 -15.494 15.546 1.00 81.06 449 LYS A N 1
ATOM 3654 C CA . LYS A 1 449 ? 0.623 -15.485 17.010 1.00 81.06 449 LYS A CA 1
ATOM 3655 C C . LYS A 1 449 ? -0.646 -14.888 17.597 1.00 81.06 449 LYS A C 1
ATOM 3657 O O . LYS A 1 449 ? -1.035 -13.775 17.241 1.00 81.06 449 LYS A O 1
ATOM 3662 N N . LYS A 1 450 ? -1.262 -15.617 18.532 1.00 82.38 450 LYS A N 1
ATOM 3663 C CA . LYS A 1 450 ? -2.382 -15.119 19.336 1.00 82.38 450 LYS A CA 1
ATOM 3664 C C . LYS A 1 450 ? -1.868 -14.316 20.530 1.00 82.38 450 LYS A C 1
ATOM 3666 O O . LYS A 1 450 ? -1.027 -14.800 21.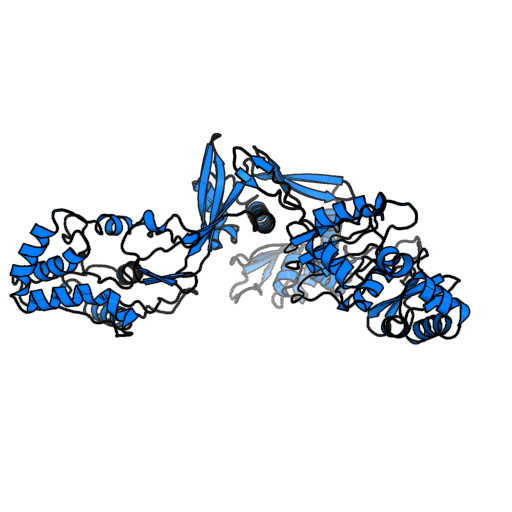283 1.00 82.38 450 LYS A O 1
ATOM 3671 N N . ILE A 1 451 ? -2.397 -13.113 20.706 1.00 84.56 451 ILE A N 1
ATOM 3672 C CA . ILE A 1 451 ? -2.094 -12.190 21.804 1.00 84.56 451 ILE A CA 1
ATOM 3673 C C . ILE A 1 451 ? -3.423 -11.808 22.451 1.00 84.56 451 ILE A C 1
ATOM 3675 O O . ILE A 1 451 ? -4.350 -11.434 21.741 1.00 84.56 451 ILE A O 1
ATOM 3679 N N . PHE A 1 452 ? -3.532 -11.898 23.774 1.00 86.62 452 PHE A N 1
ATOM 3680 C CA . PHE A 1 452 ? -4.717 -11.424 24.490 1.00 86.62 452 PHE A CA 1
ATOM 3681 C C . PHE A 1 452 ? -4.475 -10.003 25.000 1.00 86.62 452 PHE A C 1
ATOM 3683 O O . PHE A 1 452 ? -3.559 -9.776 25.789 1.00 86.62 452 PHE A O 1
ATOM 3690 N N . LEU A 1 453 ? -5.274 -9.042 24.537 1.00 87.12 453 LEU A N 1
ATOM 3691 C CA . LEU A 1 453 ? -5.177 -7.640 24.931 1.00 87.12 453 LEU A CA 1
ATOM 3692 C C . LEU A 1 453 ? -6.238 -7.299 25.972 1.00 87.12 453 LEU A C 1
ATOM 3694 O O . LEU A 1 453 ? -7.432 -7.325 25.682 1.00 87.12 453 LEU A O 1
ATOM 3698 N N . LEU A 1 454 ? -5.778 -6.930 27.166 1.00 83.31 454 LEU A N 1
ATOM 3699 C CA . LEU A 1 454 ? -6.632 -6.578 28.302 1.00 83.31 454 LEU A CA 1
ATOM 3700 C C . LEU A 1 454 ? -6.574 -5.083 28.662 1.00 83.31 454 LEU A C 1
ATOM 3702 O O . LEU A 1 454 ? -7.556 -4.508 29.120 1.00 83.31 454 LEU A O 1
ATOM 3706 N N . HIS A 1 455 ? -5.423 -4.446 28.451 1.00 78.81 455 HIS A N 1
ATOM 3707 C CA . HIS A 1 455 ? -5.190 -3.030 28.726 1.00 78.81 455 HIS A CA 1
ATOM 3708 C C . HIS A 1 455 ? -4.099 -2.488 27.785 1.00 78.81 455 HIS A C 1
ATOM 3710 O O . HIS A 1 455 ? -3.534 -3.235 26.983 1.00 78.81 455 HIS A O 1
ATOM 3716 N N . ARG A 1 456 ? -3.781 -1.189 27.883 1.00 76.19 456 ARG A N 1
ATOM 3717 C CA . ARG A 1 456 ? -2.555 -0.615 27.308 1.00 76.19 456 ARG A CA 1
ATOM 3718 C C . ARG A 1 456 ? -1.337 -1.230 27.999 1.00 76.19 456 ARG A C 1
ATOM 3720 O O . ARG A 1 456 ? -0.919 -0.759 29.050 1.00 76.19 456 ARG A O 1
ATOM 3727 N N . ASP A 1 457 ? -0.795 -2.296 27.430 1.00 62.16 457 ASP A N 1
ATOM 3728 C CA . ASP A 1 457 ? 0.427 -2.911 27.932 1.00 62.16 457 ASP A CA 1
ATOM 3729 C C . ASP A 1 457 ? 1.636 -2.391 27.145 1.00 62.16 457 ASP A C 1
ATOM 3731 O O . ASP A 1 457 ? 1.888 -2.804 26.014 1.00 62.16 457 ASP A O 1
ATOM 3735 N N . GLU A 1 458 ? 2.392 -1.472 27.750 1.00 52.66 458 GLU A N 1
ATOM 3736 C CA . GLU A 1 458 ? 3.617 -0.915 27.164 1.00 52.66 458 GLU A CA 1
ATOM 3737 C C . GLU A 1 458 ? 4.715 -1.976 26.954 1.00 52.66 458 GLU A C 1
ATOM 3739 O O . GLU A 1 458 ? 5.594 -1.786 26.111 1.00 52.66 458 GLU A O 1
ATOM 3744 N N . SER A 1 459 ? 4.660 -3.118 27.654 1.00 49.78 459 SER A N 1
ATOM 3745 C CA . SER A 1 459 ? 5.642 -4.202 27.508 1.00 49.78 459 SER A CA 1
ATOM 3746 C C . SER A 1 459 ? 5.454 -5.013 26.218 1.00 49.78 459 SER A C 1
ATOM 3748 O O . SER A 1 459 ? 6.423 -5.555 25.681 1.00 49.78 459 SER A O 1
ATOM 3750 N N . LEU A 1 460 ? 4.242 -5.013 25.649 1.00 51.84 460 LEU A N 1
ATOM 3751 C CA . LEU A 1 460 ? 3.935 -5.600 24.339 1.00 51.84 460 LEU A CA 1
ATOM 3752 C C . LEU A 1 460 ? 4.250 -4.637 23.176 1.00 51.84 460 LEU A C 1
ATOM 3754 O O . LEU A 1 460 ? 4.302 -5.070 22.025 1.00 51.84 460 LEU A O 1
ATOM 3758 N N . CYS A 1 461 ? 4.517 -3.355 23.462 1.00 47.56 461 CYS A N 1
ATOM 3759 C CA . CYS A 1 461 ? 4.673 -2.286 22.467 1.00 47.56 461 CYS A CA 1
ATOM 3760 C C . CYS A 1 461 ? 6.077 -2.163 21.832 1.00 47.56 461 CYS A C 1
ATOM 3762 O O . CYS A 1 461 ? 6.246 -1.398 20.882 1.00 47.56 461 CYS A O 1
ATOM 3764 N N . ASN A 1 462 ? 7.081 -2.911 22.309 1.00 45.62 462 ASN A N 1
ATOM 3765 C CA . ASN A 1 462 ? 8.496 -2.707 21.940 1.00 45.62 462 ASN A CA 1
ATOM 3766 C C . ASN A 1 462 ? 9.117 -3.787 21.034 1.00 45.62 462 ASN A C 1
ATOM 3768 O O . ASN A 1 462 ? 10.334 -3.814 20.857 1.00 45.62 462 ASN A O 1
ATOM 3772 N N . SER A 1 463 ? 8.316 -4.665 20.426 1.00 53.97 463 SER A N 1
ATOM 3773 C CA . SER A 1 463 ? 8.802 -5.630 19.425 1.00 53.97 463 SER A CA 1
ATOM 3774 C C . SER A 1 463 ? 8.279 -5.298 18.024 1.00 53.97 463 SER A C 1
ATOM 3776 O O . SER A 1 463 ? 7.271 -4.611 17.886 1.00 53.97 463 SER A O 1
ATOM 3778 N N . GLU A 1 464 ? 8.899 -5.829 16.964 1.00 54.31 464 GLU A N 1
ATOM 3779 C CA . GLU A 1 464 ? 8.360 -5.753 15.587 1.00 54.31 464 GLU A CA 1
ATOM 3780 C C . GLU A 1 464 ? 6.938 -6.350 15.447 1.00 54.31 464 GLU A C 1
ATOM 3782 O O . GLU A 1 464 ? 6.283 -6.167 14.423 1.00 54.31 464 GLU A O 1
ATOM 3787 N N . ASN A 1 465 ? 6.439 -7.026 16.490 1.00 59.47 465 ASN A N 1
ATOM 3788 C CA . ASN A 1 465 ? 5.093 -7.591 16.595 1.00 59.47 465 ASN A CA 1
ATOM 3789 C C . ASN A 1 465 ? 4.204 -6.847 17.611 1.00 59.47 465 ASN A C 1
ATOM 3791 O O . ASN A 1 465 ? 3.244 -7.414 18.130 1.00 59.47 465 ASN A O 1
ATOM 3795 N N . ALA A 1 466 ? 4.531 -5.596 17.929 1.00 69.94 466 ALA A N 1
ATOM 3796 C CA . ALA A 1 466 ? 3.743 -4.759 18.819 1.00 69.94 466 ALA A CA 1
ATOM 3797 C C . ALA A 1 466 ? 2.408 -4.340 18.192 1.00 69.94 466 ALA A C 1
ATOM 3799 O O . ALA A 1 466 ? 2.369 -3.818 17.074 1.00 69.94 466 ALA A O 1
ATOM 3800 N N . ILE A 1 467 ? 1.323 -4.523 18.946 1.00 79.25 467 ILE A N 1
ATOM 3801 C CA . ILE A 1 467 ? -0.011 -4.028 18.603 1.00 79.25 467 ILE A CA 1
ATOM 3802 C C . ILE A 1 467 ? -0.317 -2.830 19.502 1.00 79.25 467 ILE A C 1
ATOM 3804 O O . ILE A 1 467 ? -0.415 -2.963 20.719 1.00 79.25 467 ILE A O 1
ATOM 3808 N N . ASN A 1 468 ? -0.523 -1.665 18.897 1.00 81.81 468 ASN A N 1
ATOM 3809 C CA . ASN A 1 468 ? -0.916 -0.452 19.602 1.00 81.81 468 ASN A CA 1
ATOM 3810 C C . ASN A 1 468 ? -2.438 -0.417 19.800 1.00 81.81 468 ASN A C 1
ATOM 3812 O O . ASN A 1 468 ? -3.209 -0.365 18.841 1.00 81.81 468 ASN A O 1
ATOM 3816 N N . PHE A 1 469 ? -2.887 -0.395 21.051 1.00 85.69 469 PHE A N 1
ATOM 3817 C CA . PHE A 1 469 ? -4.308 -0.277 21.370 1.00 85.69 469 PHE A CA 1
ATOM 3818 C C . PHE A 1 469 ? -4.757 1.192 21.405 1.00 85.69 469 PHE A C 1
ATOM 3820 O O . PHE A 1 469 ? -4.339 1.964 22.274 1.00 85.69 469 PHE A O 1
ATOM 3827 N N . ILE A 1 470 ? -5.624 1.573 20.462 1.00 84.75 470 ILE A N 1
ATOM 3828 C CA . ILE A 1 470 ? -6.145 2.937 20.306 1.00 84.75 470 ILE A CA 1
ATOM 3829 C C . ILE A 1 470 ? -7.679 2.868 20.297 1.00 84.75 470 ILE A C 1
ATOM 3831 O O . ILE A 1 470 ? -8.269 2.584 19.254 1.00 84.75 470 ILE A O 1
ATOM 3835 N N . PRO A 1 471 ? -8.343 3.098 21.444 1.00 84.50 471 PRO A N 1
ATOM 3836 C CA . PRO A 1 471 ? -9.793 2.986 21.540 1.00 84.50 471 PRO A CA 1
ATOM 3837 C C . PRO A 1 471 ? -10.496 4.074 20.718 1.00 84.50 471 PRO A C 1
ATOM 3839 O O . PRO A 1 471 ? -9.979 5.179 20.536 1.00 84.50 471 PRO A O 1
ATOM 3842 N N . GLU A 1 472 ? -11.718 3.790 20.268 1.00 81.94 472 GLU A N 1
ATOM 3843 C CA . GLU A 1 472 ? -12.568 4.809 19.651 1.00 81.94 472 GLU A CA 1
ATOM 3844 C C . GLU A 1 472 ? -12.896 5.949 20.629 1.00 81.94 472 GLU A C 1
ATOM 3846 O O . GLU A 1 472 ? -12.961 5.773 21.851 1.00 81.94 472 GLU A O 1
ATOM 3851 N N . VAL A 1 473 ? -13.189 7.132 20.082 1.00 78.31 473 VAL A N 1
ATOM 3852 C CA . VAL A 1 473 ? -13.648 8.275 20.879 1.00 78.31 473 VAL A CA 1
ATOM 3853 C C . VAL A 1 473 ? -14.880 7.875 21.703 1.00 78.31 473 VAL A C 1
ATOM 3855 O O . VAL A 1 473 ? -15.849 7.321 21.179 1.00 78.31 473 VAL A O 1
ATOM 3858 N N . GLY A 1 474 ? -14.827 8.158 23.008 1.00 83.31 474 GLY A N 1
ATOM 3859 C CA . GLY A 1 474 ? -15.857 7.795 23.988 1.00 83.31 474 GLY A CA 1
ATOM 3860 C C . GLY A 1 474 ? -15.579 6.501 24.764 1.00 83.31 474 GLY A C 1
ATOM 3861 O O . GLY A 1 474 ? -16.130 6.330 25.850 1.00 83.31 474 GLY A O 1
ATOM 3862 N N . PHE A 1 475 ? -14.679 5.635 24.286 1.00 88.19 475 PHE A N 1
ATOM 3863 C CA . PHE A 1 475 ? -14.334 4.371 24.956 1.00 88.19 475 PHE A CA 1
ATOM 3864 C C . PHE A 1 475 ? -13.170 4.487 25.948 1.00 88.19 475 PHE A C 1
ATOM 3866 O O . PHE A 1 475 ? -12.943 3.578 26.743 1.00 88.19 475 PHE A O 1
ATOM 3873 N N . GLU A 1 476 ? -12.486 5.634 25.993 1.00 88.06 476 GLU A N 1
ATOM 3874 C CA . GLU A 1 476 ? -11.390 5.895 26.940 1.00 88.06 476 GLU A CA 1
ATOM 3875 C C . GLU A 1 476 ? -11.806 5.688 28.408 1.00 88.06 476 GLU A C 1
ATOM 3877 O O . GLU A 1 476 ? -10.993 5.285 29.238 1.00 88.06 476 GLU A O 1
ATOM 3882 N N . ARG A 1 477 ? -13.086 5.920 28.741 1.00 88.38 477 ARG A N 1
ATOM 3883 C CA . ARG A 1 477 ? -13.615 5.666 30.092 1.00 88.38 477 ARG A CA 1
ATOM 3884 C C . ARG A 1 477 ? -13.465 4.201 30.513 1.00 88.38 477 ARG A C 1
ATOM 3886 O O . ARG A 1 477 ? -13.088 3.934 31.645 1.00 88.38 477 ARG A O 1
ATOM 3893 N N . TYR A 1 478 ? -13.682 3.271 29.585 1.00 89.88 478 TYR A N 1
ATOM 3894 C CA . TYR A 1 478 ? -13.601 1.838 29.847 1.00 89.88 478 TYR A CA 1
ATOM 3895 C C . TYR A 1 478 ? -12.159 1.372 29.980 1.00 89.88 478 TYR A C 1
ATOM 3897 O O . TYR A 1 478 ? -11.851 0.570 30.853 1.00 89.88 478 TYR A O 1
ATOM 3905 N N . VAL A 1 479 ? -11.252 1.952 29.192 1.00 89.06 479 VAL A N 1
ATOM 3906 C CA . VAL A 1 479 ? -9.812 1.712 29.349 1.00 89.06 479 VAL A CA 1
ATOM 3907 C C . VAL A 1 479 ? -9.343 2.115 30.748 1.00 89.06 479 VAL A C 1
ATOM 3909 O O . VAL A 1 479 ? -8.584 1.381 31.373 1.00 89.06 479 VAL A O 1
ATOM 3912 N N . LYS A 1 480 ? -9.832 3.246 31.275 1.00 88.50 480 LYS A N 1
ATOM 3913 C CA . LYS A 1 480 ? -9.535 3.690 32.648 1.00 88.50 480 LYS A CA 1
ATOM 3914 C C . LYS A 1 480 ? -10.164 2.801 33.723 1.00 88.50 480 LYS A C 1
ATOM 3916 O O . LYS A 1 480 ? -9.612 2.726 34.818 1.00 88.50 480 LYS A O 1
ATOM 3921 N N . ALA A 1 481 ? -11.300 2.168 33.431 1.00 90.56 481 ALA A N 1
ATOM 3922 C CA . ALA A 1 481 ? -11.957 1.231 34.337 1.00 90.56 481 ALA A CA 1
ATOM 3923 C C . ALA A 1 481 ? -11.231 -0.125 34.397 1.00 90.56 481 ALA A C 1
ATOM 3925 O O . ALA A 1 481 ? -11.174 -0.722 35.468 1.00 90.56 481 ALA A O 1
ATOM 3926 N N . LEU A 1 482 ? -10.627 -0.574 33.289 1.00 89.00 482 LEU A N 1
ATOM 3927 C CA . LEU A 1 482 ? -9.800 -1.787 33.176 1.00 89.00 482 LEU A CA 1
ATOM 3928 C C . LEU A 1 482 ? -8.403 -1.593 33.784 1.00 89.00 482 LEU A C 1
ATOM 3930 O O . LEU A 1 482 ? -7.384 -1.705 33.102 1.00 89.00 482 LEU A O 1
ATOM 3934 N N . LYS A 1 483 ? -8.346 -1.255 35.070 1.00 84.38 483 LYS A N 1
ATOM 3935 C CA . LYS A 1 483 ? -7.102 -1.132 35.832 1.00 84.38 483 LYS A CA 1
ATOM 3936 C C . LYS A 1 483 ? -7.224 -1.890 37.145 1.00 84.38 483 LYS A C 1
ATOM 3938 O O . LYS A 1 483 ? -8.300 -1.976 37.734 1.00 84.38 483 LYS A O 1
ATOM 3943 N N . ARG A 1 484 ? -6.090 -2.378 37.642 1.00 87.56 484 ARG A N 1
ATOM 3944 C CA . ARG A 1 484 ? -6.000 -2.925 38.995 1.00 87.56 484 ARG A CA 1
ATOM 3945 C C . ARG A 1 484 ? -6.145 -1.794 40.013 1.00 87.56 484 ARG A C 1
ATOM 3947 O O . ARG A 1 484 ? -5.415 -0.808 39.949 1.00 87.56 484 ARG A O 1
ATOM 3954 N N . GLU A 1 485 ? -7.030 -1.977 40.984 1.00 86.81 485 GLU A N 1
ATOM 3955 C CA . GLU A 1 485 ? -7.212 -1.057 42.105 1.00 86.81 485 GLU A CA 1
ATOM 3956 C C . GLU A 1 485 ? -7.338 -1.849 43.415 1.00 86.81 485 GLU A C 1
ATOM 3958 O O . GLU A 1 485 ? -7.992 -2.887 43.464 1.00 86.81 485 GLU A O 1
ATOM 3963 N N . GLY A 1 486 ? -6.667 -1.390 44.476 1.00 89.94 486 GLY A N 1
ATOM 3964 C CA . GLY A 1 486 ? -6.634 -2.083 45.769 1.00 89.94 486 GLY A CA 1
ATOM 3965 C C . GLY A 1 486 ? -5.643 -3.260 45.858 1.00 89.94 486 GLY A C 1
ATOM 3966 O O . GLY A 1 486 ? -4.663 -3.344 45.115 1.00 89.94 486 GLY A O 1
ATOM 3967 N N . SER A 1 487 ? -5.877 -4.157 46.823 1.00 94.00 487 SER A N 1
ATOM 3968 C CA . SER A 1 487 ? -5.043 -5.339 47.110 1.00 94.00 487 SER A CA 1
ATOM 3969 C C . SER A 1 487 ? -5.708 -6.612 46.588 1.00 94.00 487 SER A C 1
ATOM 3971 O O . SER A 1 487 ? -6.910 -6.816 46.768 1.00 94.00 487 SER A O 1
ATOM 3973 N N . TYR A 1 488 ? -4.901 -7.480 45.974 1.00 93.50 488 TYR A N 1
ATOM 3974 C CA . TYR A 1 488 ? -5.356 -8.768 45.454 1.00 93.50 488 TYR A CA 1
ATOM 3975 C C . TYR A 1 488 ? -5.832 -9.682 46.586 1.00 93.50 488 TYR A C 1
ATOM 3977 O O . TYR A 1 488 ? -6.849 -10.348 46.457 1.00 93.50 488 TYR A O 1
ATOM 3985 N N . GLU A 1 489 ? -5.139 -9.659 47.719 1.00 95.94 489 GLU A N 1
ATOM 3986 C CA . GLU A 1 489 ? -5.433 -10.452 48.910 1.00 95.94 489 GLU A CA 1
ATOM 3987 C C . GLU A 1 489 ? -6.789 -10.064 49.503 1.00 95.94 489 GLU A C 1
ATOM 3989 O O . GLU A 1 489 ? -7.586 -10.933 49.851 1.00 95.94 489 GLU A O 1
ATOM 3994 N N . LYS A 1 490 ? -7.079 -8.757 49.560 1.00 94.81 490 LYS A N 1
ATOM 3995 C CA . LYS A 1 490 ? -8.378 -8.253 50.018 1.00 94.81 490 LYS A CA 1
ATOM 3996 C C . LYS A 1 490 ? -9.498 -8.591 49.038 1.00 94.81 490 LYS A C 1
ATOM 3998 O O . LYS A 1 490 ? -10.581 -8.968 49.465 1.00 94.81 490 LYS A O 1
ATOM 4003 N N . TRP A 1 491 ? -9.254 -8.449 47.736 1.00 94.31 491 TRP A N 1
ATOM 4004 C CA . TRP A 1 491 ? -10.234 -8.850 46.727 1.00 94.31 491 TRP A CA 1
ATOM 4005 C C . TRP A 1 491 ? -10.520 -10.354 46.821 1.00 94.31 491 TRP A C 1
ATOM 4007 O O . TRP A 1 491 ? -11.675 -10.758 46.918 1.00 94.31 491 TRP A O 1
ATOM 4017 N N . LYS A 1 492 ? -9.471 -11.176 46.913 1.00 95.06 492 LYS A N 1
ATOM 4018 C CA . LYS A 1 492 ? -9.562 -12.630 47.045 1.00 95.06 492 LYS A CA 1
ATOM 4019 C C . LYS A 1 492 ? -10.381 -13.050 48.266 1.00 95.06 492 LYS A C 1
ATOM 4021 O O . LYS A 1 492 ? -11.262 -13.884 48.107 1.00 95.06 492 LYS A O 1
ATOM 4026 N N . SER A 1 493 ? -10.148 -12.466 49.444 1.00 96.06 493 SER A N 1
ATOM 4027 C CA . SER A 1 493 ? -10.904 -12.840 50.650 1.00 96.06 493 SER A CA 1
ATOM 4028 C C . SER A 1 493 ? -12.396 -12.510 50.544 1.00 96.06 493 SER A C 1
ATOM 4030 O O . SER A 1 493 ? -13.233 -13.279 51.011 1.00 96.06 493 SER A O 1
ATOM 4032 N N . VAL A 1 494 ? -12.748 -11.400 49.887 1.00 93.19 494 VAL A N 1
ATOM 4033 C CA . VAL A 1 494 ? -14.148 -11.039 49.612 1.00 93.19 494 VAL A CA 1
ATOM 4034 C C . VAL A 1 494 ? -14.779 -12.021 48.624 1.00 93.19 494 VAL A C 1
ATOM 4036 O O . VAL A 1 494 ? -15.895 -12.490 48.850 1.00 93.19 494 VAL A O 1
ATOM 4039 N N . ILE A 1 495 ? -14.066 -12.365 47.548 1.00 92.50 495 ILE A N 1
ATOM 4040 C CA . ILE A 1 495 ? -14.541 -13.339 46.560 1.00 92.50 495 ILE A CA 1
ATOM 4041 C C . ILE A 1 495 ? -14.723 -14.722 47.193 1.00 92.50 495 ILE A C 1
ATOM 4043 O O . ILE A 1 495 ? -15.752 -15.343 46.955 1.00 92.50 495 ILE A O 1
ATOM 4047 N N . GLU A 1 496 ? -13.793 -15.189 48.030 1.00 94.44 496 GLU A N 1
ATOM 4048 C CA . GLU A 1 496 ? -13.887 -16.480 48.733 1.00 94.44 496 GLU A CA 1
ATOM 4049 C C . GLU A 1 496 ? -15.145 -16.593 49.606 1.00 94.44 496 GLU A C 1
ATOM 4051 O O . GLU A 1 496 ? -15.729 -17.673 49.704 1.00 94.44 496 GLU A O 1
ATOM 4056 N N . GLU A 1 497 ? -15.601 -15.491 50.203 1.00 94.94 497 GLU A N 1
ATOM 4057 C CA . GLU A 1 497 ? -16.871 -15.464 50.932 1.00 94.94 497 GLU A CA 1
ATOM 4058 C C . GLU A 1 497 ? -18.071 -15.487 49.978 1.00 94.94 497 GLU A C 1
ATOM 4060 O O . GLU A 1 497 ? -19.032 -16.229 50.187 1.00 94.94 497 GLU A O 1
ATOM 4065 N N . ALA A 1 498 ? -18.012 -14.709 48.897 1.00 91.62 498 ALA A N 1
ATOM 4066 C CA . ALA A 1 498 ? -19.113 -14.582 47.952 1.00 91.62 498 ALA A CA 1
ATOM 4067 C C . ALA A 1 498 ? -19.366 -15.859 47.133 1.00 91.62 498 ALA A C 1
ATOM 4069 O O . ALA A 1 498 ? -20.519 -16.225 46.909 1.00 91.62 498 ALA A O 1
ATOM 4070 N N . ILE A 1 499 ? -18.321 -16.587 46.724 1.00 92.00 499 ILE A N 1
ATOM 4071 C CA . ILE A 1 499 ? -18.458 -17.825 45.933 1.00 92.00 499 ILE A CA 1
ATOM 4072 C C . ILE A 1 499 ? -19.056 -18.996 46.728 1.00 92.00 499 ILE A C 1
ATOM 4074 O O . ILE A 1 499 ? -19.356 -20.038 46.143 1.00 92.00 499 ILE A O 1
ATOM 4078 N N . LYS A 1 500 ? -19.270 -18.848 48.043 1.00 94.75 500 LYS A N 1
ATOM 4079 C CA . LYS A 1 500 ? -20.071 -19.800 48.833 1.00 94.75 500 LYS A CA 1
ATOM 4080 C C . LYS A 1 500 ? -21.545 -19.781 48.419 1.00 94.75 500 LYS A C 1
ATOM 4082 O O . LYS A 1 500 ? -22.248 -20.769 48.619 1.00 94.75 500 LYS A O 1
ATOM 4087 N N . TYR A 1 501 ? -22.012 -18.681 47.826 1.00 93.50 501 TYR A N 1
ATOM 4088 C CA . TYR A 1 501 ? -23.377 -18.532 47.336 1.00 93.50 501 TYR A CA 1
ATOM 4089 C C . TYR A 1 501 ? -23.469 -18.980 45.865 1.00 93.50 501 TYR A C 1
ATOM 4091 O O . TYR A 1 501 ? -22.765 -18.418 45.022 1.00 93.50 501 TYR A O 1
ATOM 4099 N N . PRO A 1 502 ? -24.357 -19.933 45.510 1.00 92.69 502 PRO A N 1
ATOM 4100 C CA . PRO A 1 502 ? -24.381 -20.536 44.172 1.00 92.69 502 PRO A CA 1
ATOM 4101 C C . PRO A 1 502 ? -24.524 -19.550 43.002 1.00 92.69 502 PRO A C 1
ATOM 4103 O O . PRO A 1 502 ? -23.865 -19.718 41.981 1.00 92.69 502 PRO A O 1
ATOM 4106 N N . LEU A 1 503 ? -25.348 -18.503 43.141 1.00 90.88 503 LEU A N 1
ATOM 4107 C CA . LEU A 1 503 ? -25.553 -17.515 42.070 1.00 90.88 503 LEU A CA 1
ATOM 4108 C C . LEU A 1 503 ? -24.325 -16.620 41.853 1.00 90.88 503 LEU A C 1
ATOM 4110 O O . LEU A 1 503 ? -23.948 -16.364 40.713 1.00 90.88 503 LEU A O 1
ATOM 4114 N N . ALA A 1 504 ? -23.679 -16.181 42.937 1.00 91.25 504 ALA A N 1
ATOM 4115 C CA . ALA A 1 504 ? -22.454 -15.387 42.861 1.00 91.25 504 ALA A CA 1
ATOM 4116 C C . ALA A 1 504 ? -21.288 -16.216 42.305 1.00 91.25 504 ALA A C 1
ATOM 4118 O O . ALA A 1 504 ? -20.539 -15.743 41.454 1.00 91.25 504 ALA A O 1
ATOM 4119 N N . ASN A 1 505 ? -21.188 -17.477 42.731 1.00 93.62 505 ASN A N 1
ATOM 4120 C CA . ASN A 1 505 ? -20.247 -18.458 42.202 1.00 93.62 505 ASN A CA 1
ATOM 4121 C C . ASN A 1 505 ? -20.408 -18.625 40.680 1.00 93.62 505 ASN A C 1
ATOM 4123 O O . ASN A 1 505 ? -19.447 -18.455 39.929 1.00 93.62 505 ASN A O 1
ATOM 4127 N N . PHE A 1 506 ? -21.639 -18.856 40.214 1.00 93.94 506 PHE A N 1
ATOM 4128 C CA . PHE A 1 506 ? -21.938 -18.988 38.789 1.00 93.94 506 PHE A CA 1
ATOM 4129 C C . PHE A 1 506 ? -21.581 -17.723 37.992 1.00 93.94 506 PHE A C 1
ATOM 4131 O O . PHE A 1 506 ? -20.908 -17.825 36.967 1.00 93.94 506 PHE A O 1
ATOM 4138 N N . ALA A 1 507 ? -21.958 -16.535 38.482 1.00 92.44 507 ALA A N 1
ATOM 4139 C CA . ALA A 1 507 ? -21.624 -15.257 37.844 1.00 92.44 507 ALA A CA 1
ATOM 4140 C C . ALA A 1 507 ? -20.108 -15.056 37.699 1.00 92.44 507 ALA A C 1
ATOM 4142 O O . ALA A 1 507 ? -19.618 -14.611 36.659 1.00 92.44 507 ALA A O 1
ATOM 4143 N N . PHE A 1 508 ? -19.364 -15.412 38.746 1.00 91.94 508 PHE A N 1
ATOM 4144 C CA . PHE A 1 508 ? -17.916 -15.291 38.789 1.00 91.94 508 PHE A CA 1
ATOM 4145 C C . PHE A 1 508 ? -17.231 -16.206 37.765 1.00 91.94 508 PHE A C 1
ATOM 4147 O O . PHE A 1 508 ? -16.423 -15.732 36.964 1.00 91.94 508 PHE A O 1
ATOM 4154 N N . TYR A 1 509 ? -17.584 -17.496 37.728 1.00 92.50 509 TYR A N 1
ATOM 4155 C CA . TYR A 1 509 ? -17.026 -18.428 36.740 1.00 92.50 509 TYR A CA 1
ATOM 4156 C C . TYR A 1 509 ? -17.407 -18.062 35.310 1.00 92.50 509 TYR A C 1
ATOM 4158 O O . TYR A 1 509 ? -16.566 -18.137 34.415 1.00 92.50 509 TYR A O 1
ATOM 4166 N N . ALA A 1 510 ? -18.651 -17.639 35.098 1.00 93.06 510 ALA A N 1
ATOM 4167 C CA . ALA A 1 510 ? -19.103 -17.192 33.794 1.00 93.06 510 ALA A CA 1
ATOM 4168 C C . ALA A 1 510 ? -18.267 -16.017 33.275 1.00 93.06 510 ALA A C 1
ATOM 4170 O O . ALA A 1 510 ? -17.777 -16.076 32.148 1.00 93.06 510 ALA A O 1
ATOM 4171 N N . SER A 1 511 ? -18.021 -15.012 34.121 1.00 93.06 511 SER A N 1
ATOM 4172 C CA . SER A 1 511 ? -17.165 -13.868 33.793 1.00 93.06 511 SER A CA 1
ATOM 4173 C C . SER A 1 511 ? -15.754 -14.307 33.386 1.00 93.06 511 SER A C 1
ATOM 4175 O O . SER A 1 511 ? -15.257 -13.899 32.339 1.00 93.06 511 SER A O 1
ATOM 4177 N N . PHE A 1 512 ? -15.133 -15.214 34.148 1.00 89.44 512 PHE A N 1
ATOM 4178 C CA . PHE A 1 512 ? -13.803 -15.756 33.839 1.00 89.44 512 PHE A CA 1
ATOM 4179 C C . PHE A 1 512 ? -13.746 -16.611 32.569 1.00 89.44 512 PHE A C 1
ATOM 4181 O O . PHE A 1 512 ? -12.675 -16.767 31.983 1.00 89.44 512 PHE A O 1
ATOM 4188 N N . SER A 1 513 ? -14.869 -17.197 32.155 1.00 92.31 513 SER A N 1
ATOM 4189 C CA . SER A 1 513 ? -14.902 -18.122 31.022 1.00 92.31 513 SER A CA 1
ATOM 4190 C C . SER A 1 513 ? -14.839 -17.433 29.656 1.00 92.31 513 SER A C 1
ATOM 4192 O O . SER A 1 513 ? -14.460 -18.086 28.685 1.00 92.31 513 SER A O 1
ATOM 4194 N N . ALA A 1 514 ? -15.140 -16.131 29.566 1.00 90.38 514 ALA A N 1
ATOM 4195 C CA . ALA A 1 514 ? -15.277 -15.429 28.286 1.00 90.38 514 ALA A CA 1
ATOM 4196 C C . ALA A 1 514 ? -14.038 -15.540 27.364 1.00 90.38 514 ALA A C 1
ATOM 4198 O O . ALA A 1 514 ? -14.212 -15.949 26.212 1.00 90.38 514 ALA A O 1
ATOM 4199 N N . PRO A 1 515 ? -12.781 -15.345 27.827 1.00 90.38 515 PRO A N 1
ATOM 4200 C CA . PRO A 1 515 ? -11.608 -15.535 26.964 1.00 90.38 515 PRO A CA 1
ATOM 4201 C C . PRO A 1 515 ? -11.421 -16.975 26.483 1.00 90.38 515 PRO A C 1
ATOM 4203 O O . PRO A 1 515 ? -10.749 -17.218 25.478 1.00 90.38 515 PRO A O 1
ATOM 4206 N N . LEU A 1 516 ? -11.960 -17.951 27.217 1.00 91.69 516 LEU A N 1
ATOM 4207 C CA . LEU A 1 516 ? -11.818 -19.367 26.896 1.00 91.69 516 LEU A CA 1
ATOM 4208 C C . LEU A 1 516 ? -12.780 -19.792 25.790 1.00 91.69 516 LEU A C 1
ATOM 4210 O O . LEU A 1 516 ? -12.476 -20.753 25.087 1.00 91.69 516 LEU A O 1
ATOM 4214 N N . LEU A 1 517 ? -13.893 -19.082 25.583 1.00 89.62 517 LEU A N 1
ATOM 4215 C CA . LEU A 1 517 ? -14.902 -19.451 24.585 1.00 89.62 517 LEU A CA 1
ATOM 4216 C C . LEU A 1 517 ? -14.306 -19.537 23.179 1.00 89.62 517 LEU A C 1
ATOM 4218 O O . LEU A 1 517 ? -14.487 -20.539 22.490 1.00 89.62 517 LEU A O 1
ATOM 4222 N N . ASN A 1 518 ? -13.492 -18.556 22.793 1.00 84.69 518 ASN A N 1
ATOM 4223 C CA . ASN A 1 518 ? -12.803 -18.547 21.503 1.00 84.69 518 ASN A CA 1
ATOM 4224 C C . ASN A 1 518 ? -11.750 -19.666 21.380 1.00 84.69 518 ASN A C 1
ATOM 4226 O O . ASN A 1 518 ? -11.605 -20.287 20.326 1.00 84.69 518 ASN A O 1
ATOM 4230 N N . ILE A 1 519 ? -11.032 -19.979 22.465 1.00 87.56 519 ILE A N 1
ATOM 4231 C CA . ILE A 1 519 ? -10.057 -21.084 22.485 1.00 87.56 519 ILE A CA 1
ATOM 4232 C C . ILE A 1 519 ? -10.767 -22.431 22.320 1.00 87.56 519 ILE A C 1
ATOM 4234 O O . ILE A 1 519 ? -10.339 -23.267 21.523 1.00 87.56 519 ILE A O 1
ATOM 4238 N N . LEU A 1 520 ? -11.856 -22.627 23.062 1.00 90.88 520 LEU A N 1
ATOM 4239 C CA . LEU A 1 520 ? -12.645 -23.856 23.086 1.00 90.88 520 LEU A CA 1
ATOM 4240 C C . LEU A 1 520 ? -13.594 -23.977 21.889 1.00 90.88 520 LEU A C 1
ATOM 4242 O O . LEU A 1 520 ? -14.184 -25.038 21.695 1.00 90.88 520 LEU A O 1
ATOM 4246 N N . LYS A 1 521 ? -13.732 -22.914 21.086 1.00 87.06 521 LYS A N 1
ATOM 4247 C CA . LYS A 1 521 ? -14.734 -22.790 20.017 1.00 87.06 521 LYS A CA 1
ATOM 4248 C C . LYS A 1 521 ? -16.161 -23.010 20.541 1.00 87.06 521 LYS A C 1
ATOM 4250 O O . LYS A 1 521 ? -16.991 -23.616 19.865 1.00 87.06 521 LYS A O 1
ATOM 4255 N N . ALA A 1 522 ? -16.422 -22.545 21.760 1.00 88.31 522 ALA A N 1
ATOM 4256 C CA . ALA A 1 522 ? -17.735 -22.581 22.385 1.00 88.31 522 ALA A CA 1
ATOM 4257 C C . ALA A 1 522 ? -18.578 -21.371 21.934 1.00 88.31 522 ALA A C 1
ATOM 4259 O O . ALA A 1 522 ? -18.014 -20.310 21.654 1.00 88.31 522 ALA A O 1
ATOM 4260 N N . PRO A 1 523 ? -19.912 -21.511 21.843 1.00 84.94 523 PRO A N 1
ATOM 4261 C CA . PRO A 1 523 ? -20.794 -20.390 21.536 1.00 84.94 523 PRO A CA 1
ATOM 4262 C C . PRO A 1 523 ? -20.838 -19.377 22.688 1.00 84.94 523 PRO A C 1
ATOM 4264 O O . PRO A 1 523 ? -20.568 -19.722 23.841 1.00 84.94 523 PRO A O 1
ATOM 4267 N N . ASN A 1 524 ? -21.249 -18.147 22.374 1.00 86.31 524 ASN A N 1
ATOM 4268 C CA . ASN A 1 524 ? -21.564 -17.154 23.397 1.00 86.31 524 ASN A CA 1
ATOM 4269 C C . ASN A 1 524 ? -22.778 -17.588 24.203 1.00 86.31 524 ASN A C 1
ATOM 4271 O O . ASN A 1 524 ? -23.669 -18.287 23.712 1.00 86.31 524 ASN A O 1
ATOM 4275 N N . PHE A 1 525 ? -22.846 -17.097 25.429 1.00 88.12 525 PHE A N 1
ATOM 4276 C CA . PHE A 1 525 ? -24.001 -17.280 26.285 1.00 88.12 525 PHE A CA 1
ATOM 4277 C C . PHE A 1 525 ? -24.299 -15.979 27.023 1.00 88.12 525 PHE A C 1
ATOM 4279 O O . PHE A 1 525 ? -23.443 -15.115 27.180 1.00 88.12 525 PHE A O 1
ATOM 4286 N N . ILE A 1 526 ? -25.545 -15.837 27.463 1.00 88.69 526 ILE A N 1
ATOM 4287 C CA . ILE A 1 526 ? -26.016 -14.662 28.190 1.00 88.69 526 ILE A CA 1
ATOM 4288 C C . ILE A 1 526 ? -26.565 -15.141 29.524 1.00 88.69 526 ILE A C 1
ATOM 4290 O O . ILE A 1 526 ? -27.280 -16.143 29.578 1.00 88.69 526 ILE A O 1
ATOM 4294 N N . ILE A 1 527 ? -26.230 -14.420 30.589 1.00 89.31 527 ILE A N 1
ATOM 4295 C CA . ILE A 1 527 ? -26.768 -14.661 31.924 1.00 89.31 527 ILE A CA 1
ATOM 4296 C C . ILE A 1 527 ? -27.643 -13.478 32.301 1.00 89.31 527 ILE A C 1
ATOM 4298 O O . ILE A 1 527 ? -27.175 -12.342 32.327 1.00 89.31 527 ILE A O 1
ATOM 4302 N N . ASP A 1 528 ? -28.901 -13.771 32.614 1.00 88.50 528 ASP A N 1
ATOM 4303 C CA . ASP A 1 528 ? -29.851 -12.807 33.153 1.00 88.50 528 ASP A CA 1
ATOM 4304 C C . ASP A 1 528 ? -30.253 -13.230 34.570 1.00 88.50 528 ASP A C 1
ATOM 4306 O O . ASP A 1 528 ? -30.870 -14.278 34.780 1.00 88.50 528 ASP A O 1
ATOM 4310 N N . PHE A 1 529 ? -29.866 -12.426 35.560 1.00 87.62 529 PHE A N 1
ATOM 4311 C CA . PHE A 1 529 ? -30.265 -12.633 36.947 1.00 87.62 529 PHE A CA 1
ATOM 4312 C C . PHE A 1 529 ? -31.618 -11.966 37.185 1.00 87.62 529 PHE A C 1
ATOM 4314 O O . PHE A 1 529 ? -31.689 -10.802 37.570 1.00 87.62 529 PHE A O 1
ATOM 4321 N N . TRP A 1 530 ? -32.704 -12.711 36.986 1.00 84.62 530 TRP A N 1
ATOM 4322 C CA . TRP A 1 530 ? -34.065 -12.202 37.156 1.00 84.62 530 TRP A CA 1
ATOM 4323 C C . TRP A 1 530 ? -34.609 -12.395 38.584 1.00 84.62 530 TRP A C 1
ATOM 4325 O O . TRP A 1 530 ? -34.369 -13.413 39.231 1.00 84.62 530 TRP A O 1
ATOM 4335 N N . GLY A 1 531 ? -35.372 -11.417 39.084 1.00 82.44 531 GLY A N 1
ATOM 4336 C CA . GLY A 1 531 ? -36.023 -11.474 40.400 1.00 82.44 531 GLY A CA 1
ATOM 4337 C C . GLY A 1 531 ? -36.581 -10.121 40.853 1.00 82.44 531 GLY A C 1
ATOM 4338 O O . GLY A 1 531 ? -36.441 -9.120 40.145 1.00 82.44 531 GLY A O 1
ATOM 4339 N N . THR A 1 532 ? -37.173 -10.053 42.049 1.00 78.19 532 THR A N 1
ATOM 4340 C CA . THR A 1 532 ? -37.661 -8.790 42.641 1.00 78.19 532 THR A CA 1
ATOM 4341 C C . THR A 1 532 ? -36.509 -7.831 42.970 1.00 78.19 532 THR A C 1
ATOM 4343 O O . THR A 1 532 ? -35.336 -8.219 43.045 1.00 78.19 532 THR A O 1
ATOM 4346 N N . THR A 1 533 ? -36.799 -6.532 43.063 1.00 77.62 533 THR A N 1
ATOM 4347 C CA . THR A 1 533 ? -35.809 -5.499 43.420 1.00 77.62 533 THR A CA 1
ATOM 4348 C C . THR A 1 533 ? -35.165 -5.791 44.778 1.00 77.62 533 THR A C 1
ATOM 4350 O O . THR A 1 533 ? -35.778 -6.412 45.641 1.00 77.62 533 THR A O 1
ATOM 4353 N N . SER A 1 534 ? -33.921 -5.340 44.964 1.00 79.25 534 SER A N 1
ATOM 4354 C CA . SER A 1 534 ? -33.174 -5.461 46.231 1.00 79.25 534 SER A CA 1
ATOM 4355 C C . SER A 1 534 ? -32.750 -6.880 46.653 1.00 79.25 534 SER A C 1
ATOM 4357 O O . SER A 1 534 ? -32.366 -7.083 47.798 1.00 79.25 534 SER A O 1
ATOM 4359 N N . LEU A 1 535 ? -32.732 -7.850 45.729 1.00 82.25 535 LEU A N 1
ATOM 4360 C CA . LEU A 1 535 ? -32.202 -9.208 45.961 1.00 82.25 535 LEU A CA 1
ATOM 4361 C C . LEU A 1 535 ? -30.703 -9.380 45.623 1.00 82.25 535 LEU A C 1
ATOM 4363 O O . LEU A 1 535 ? -30.224 -10.502 45.495 1.00 82.25 535 LEU A O 1
ATOM 4367 N N . GLY A 1 536 ? -29.953 -8.288 45.431 1.00 85.06 536 GLY A N 1
ATOM 4368 C CA . GLY A 1 536 ? -28.507 -8.349 45.161 1.00 85.06 536 GLY A CA 1
ATOM 4369 C C . GLY A 1 536 ? -28.107 -8.636 43.706 1.00 85.06 536 GLY A C 1
ATOM 4370 O O . GLY A 1 536 ? -26.951 -8.958 43.454 1.00 85.06 536 GLY A O 1
ATOM 4371 N N . LYS A 1 537 ? -29.024 -8.491 42.736 1.00 89.56 537 LYS A N 1
ATOM 4372 C CA . LYS A 1 537 ? -28.749 -8.687 41.294 1.00 89.56 537 LYS A CA 1
ATOM 4373 C C . LYS A 1 537 ? -27.560 -7.852 40.801 1.00 89.56 537 LYS A C 1
ATOM 4375 O O . LYS A 1 537 ? -26.581 -8.402 40.305 1.00 89.56 537 LYS A O 1
ATOM 4380 N N . THR A 1 538 ? -27.619 -6.537 41.016 1.00 89.31 538 THR A N 1
ATOM 4381 C CA . THR A 1 538 ? -26.545 -5.605 40.650 1.00 89.31 538 THR A CA 1
ATOM 4382 C C . THR A 1 538 ? -25.253 -5.929 41.399 1.00 89.31 538 THR A C 1
ATOM 4384 O O . THR A 1 538 ? -24.186 -5.904 40.805 1.00 89.31 538 THR A O 1
ATOM 4387 N N . THR A 1 539 ? -25.334 -6.338 42.669 1.00 90.56 539 THR A N 1
ATOM 4388 C CA . THR A 1 539 ? -24.161 -6.748 43.460 1.00 90.56 539 THR A CA 1
ATOM 4389 C C . THR A 1 539 ? -23.459 -7.972 42.867 1.00 90.56 539 THR A C 1
ATOM 4391 O O . THR A 1 539 ? -22.234 -8.008 42.804 1.00 90.56 539 THR A O 1
ATOM 4394 N N . ILE A 1 540 ? -24.214 -8.971 42.396 1.00 92.06 540 ILE A N 1
ATOM 4395 C CA . ILE A 1 540 ? -23.658 -10.150 41.715 1.00 92.06 540 ILE A CA 1
ATOM 4396 C C . ILE A 1 540 ? -23.003 -9.747 40.384 1.00 92.06 540 ILE A C 1
ATOM 4398 O O . ILE A 1 540 ? -21.917 -10.233 40.062 1.00 92.06 540 ILE A O 1
ATOM 4402 N N . LEU A 1 541 ? -23.628 -8.836 39.631 1.00 92.25 541 LEU A N 1
ATOM 4403 C CA . LEU A 1 541 ? -23.078 -8.314 38.378 1.00 92.25 541 LEU A CA 1
ATOM 4404 C C . LEU A 1 541 ? -21.775 -7.529 38.606 1.00 92.25 541 LEU A C 1
ATOM 4406 O O . LEU A 1 541 ? -20.790 -7.744 37.901 1.00 92.25 541 LEU A O 1
ATOM 4410 N N . GLU A 1 542 ? -21.738 -6.667 39.622 1.00 92.25 542 GLU A N 1
ATOM 4411 C CA . GLU A 1 542 ? -20.538 -5.934 40.033 1.00 92.25 542 GLU A CA 1
ATOM 4412 C C . GLU A 1 542 ? -19.426 -6.883 40.493 1.00 92.25 542 GLU A C 1
ATOM 4414 O O . GLU A 1 542 ? -18.259 -6.685 40.153 1.00 92.25 542 GLU A O 1
ATOM 4419 N N . LEU A 1 543 ? -19.769 -7.958 41.206 1.00 91.88 543 LEU A N 1
ATOM 4420 C CA . LEU A 1 543 ? -18.804 -8.981 41.597 1.00 91.88 543 LEU A CA 1
ATOM 4421 C C . LEU A 1 543 ? -18.173 -9.651 40.371 1.00 91.88 543 LEU A C 1
ATOM 4423 O O . LEU A 1 543 ? -16.949 -9.781 40.308 1.00 91.88 543 LEU A O 1
ATOM 4427 N N . ALA A 1 544 ? -18.985 -10.013 39.378 1.00 93.62 544 ALA A N 1
ATOM 4428 C CA . ALA A 1 544 ? -18.512 -10.571 38.115 1.00 93.62 544 ALA A CA 1
ATOM 4429 C C . ALA A 1 544 ? -17.630 -9.576 37.331 1.00 93.62 544 ALA A C 1
ATOM 4431 O O . ALA A 1 544 ? -16.613 -9.979 36.761 1.00 93.62 544 ALA A O 1
ATOM 4432 N N . ALA A 1 545 ? -17.970 -8.284 37.345 1.00 93.88 545 ALA A N 1
ATOM 4433 C CA . ALA A 1 545 ? -17.195 -7.221 36.705 1.00 93.88 545 ALA A CA 1
ATOM 4434 C C . ALA A 1 545 ? -15.866 -6.921 37.417 1.00 93.88 545 ALA A C 1
ATOM 4436 O O . ALA A 1 545 ? -14.882 -6.579 36.759 1.00 93.88 545 ALA A O 1
ATOM 4437 N N . SER A 1 546 ? -15.806 -7.104 38.740 1.00 92.75 546 SER A N 1
ATOM 4438 C CA . SER A 1 546 ? -14.620 -6.808 39.559 1.00 92.75 546 SER A CA 1
ATOM 4439 C C . SER A 1 546 ? -13.381 -7.632 39.185 1.00 92.75 546 SER A C 1
ATOM 4441 O O . SER A 1 546 ? -12.260 -7.236 39.494 1.00 92.75 546 SER A O 1
ATOM 4443 N N . VAL A 1 547 ? -13.579 -8.751 38.479 1.00 91.00 547 VAL A N 1
ATOM 4444 C CA . VAL A 1 547 ? -12.513 -9.571 37.882 1.00 91.00 547 VAL A CA 1
ATOM 4445 C C . VAL A 1 547 ? -11.653 -8.760 36.907 1.00 91.00 547 VAL A C 1
ATOM 4447 O O . VAL A 1 547 ? -10.450 -8.989 36.795 1.00 91.00 547 VAL A O 1
ATOM 4450 N N . TRP A 1 548 ? -12.271 -7.809 36.208 1.00 91.94 548 TRP A N 1
ATOM 4451 C CA . TRP A 1 548 ? -11.686 -7.104 35.069 1.00 91.94 548 TRP A CA 1
ATOM 4452 C C . TRP A 1 548 ? -11.244 -5.678 35.405 1.00 91.94 548 TRP A C 1
ATOM 4454 O O . TRP A 1 548 ? -10.359 -5.133 34.745 1.00 91.94 548 TRP A O 1
ATOM 4464 N N . GLY A 1 549 ? -11.851 -5.049 36.413 1.00 91.94 549 GLY A N 1
ATOM 4465 C CA . GLY A 1 549 ? -11.576 -3.658 36.756 1.00 91.94 549 GLY A CA 1
ATOM 4466 C C . GLY A 1 549 ? -12.615 -3.057 37.698 1.00 91.94 549 GLY A C 1
ATOM 4467 O O . GLY A 1 549 ? -13.283 -3.779 38.433 1.00 91.94 549 GLY A O 1
ATOM 4468 N N . ASN A 1 550 ? -12.756 -1.729 37.676 1.00 92.69 550 ASN A N 1
ATOM 4469 C CA . ASN A 1 550 ? -13.731 -1.016 38.504 1.00 92.69 550 ASN A CA 1
ATOM 4470 C C . ASN A 1 550 ? -15.168 -1.443 38.137 1.00 92.69 550 ASN A C 1
ATOM 4472 O O . ASN A 1 550 ? -15.608 -1.143 37.023 1.00 92.69 550 ASN A O 1
ATOM 4476 N N . PRO A 1 551 ? -15.924 -2.093 39.039 1.00 92.75 551 PRO A N 1
ATOM 4477 C CA . PRO A 1 551 ? -17.261 -2.577 38.719 1.00 92.75 551 PRO A CA 1
ATOM 4478 C C . PRO A 1 551 ? -18.346 -1.500 38.845 1.00 92.75 551 PRO A C 1
ATOM 4480 O O . PRO A 1 551 ? -19.418 -1.652 38.274 1.00 92.75 551 PRO A O 1
ATOM 4483 N N . HIS A 1 552 ? -18.091 -0.401 39.553 1.00 89.06 552 HIS A N 1
ATOM 4484 C CA . HIS A 1 552 ? -19.151 0.507 39.983 1.00 89.06 552 HIS A CA 1
ATOM 4485 C C . HIS A 1 552 ? -19.596 1.474 38.878 1.00 89.06 552 HIS A C 1
ATOM 4487 O O . HIS A 1 552 ? -18.821 2.306 38.397 1.00 89.06 552 HIS A O 1
ATOM 4493 N N . LYS A 1 553 ? -20.882 1.414 38.516 1.00 80.25 553 LYS A N 1
ATOM 4494 C CA . LYS A 1 553 ? -21.499 2.258 37.473 1.00 80.25 553 LYS A CA 1
ATOM 4495 C C . LYS A 1 553 ? -21.321 3.759 37.743 1.00 80.25 553 LYS A C 1
ATOM 4497 O O . LYS A 1 553 ? -20.985 4.516 36.834 1.00 80.25 553 LYS A O 1
ATOM 4502 N N . GLU A 1 554 ? -21.503 4.185 38.994 1.00 76.69 554 GLU A N 1
ATOM 4503 C CA . GLU A 1 554 ? -21.465 5.600 39.403 1.00 76.69 554 GLU A CA 1
ATOM 4504 C C . GLU A 1 554 ? -20.067 6.230 39.312 1.00 76.69 554 GLU A C 1
ATOM 4506 O O . GLU A 1 554 ? -19.942 7.439 39.130 1.00 76.69 554 GLU A O 1
ATOM 4511 N N . SER A 1 555 ? -19.006 5.419 39.369 1.00 77.94 555 SER A N 1
ATOM 4512 C CA . SER A 1 555 ? -17.613 5.872 39.262 1.00 77.94 555 SER A CA 1
ATOM 4513 C C . SER A 1 555 ? -17.002 5.598 37.881 1.00 77.94 555 SER A C 1
ATOM 4515 O O . SER A 1 555 ? -15.780 5.530 37.732 1.00 77.94 555 SER A O 1
ATOM 4517 N N . GLY A 1 556 ? -17.849 5.461 36.852 1.00 80.00 556 GLY A N 1
ATOM 4518 C CA . GLY A 1 556 ? -17.420 5.228 35.471 1.00 80.00 556 GLY A CA 1
ATOM 4519 C C . GLY A 1 556 ? -16.838 3.833 35.237 1.00 80.00 556 GLY A C 1
ATOM 4520 O O . GLY A 1 556 ? -15.946 3.687 34.401 1.00 80.00 556 GLY A O 1
ATOM 4521 N N . GLY A 1 557 ? -17.302 2.841 35.999 1.00 89.06 557 GLY A N 1
ATOM 4522 C CA . GLY A 1 557 ? -16.869 1.451 35.927 1.00 89.06 557 GLY A CA 1
ATOM 4523 C C . GLY A 1 557 ? -17.365 0.681 34.699 1.00 89.06 557 GLY A C 1
ATOM 4524 O O . GLY A 1 557 ? -17.872 1.236 33.722 1.00 89.06 557 GLY A O 1
ATOM 4525 N N . LEU A 1 558 ? -17.177 -0.636 34.752 1.00 92.62 558 LEU A N 1
ATOM 4526 C CA . LEU A 1 558 ? -17.483 -1.576 33.672 1.00 92.62 558 LEU A CA 1
ATOM 4527 C C . LEU A 1 558 ? -18.976 -1.893 33.550 1.00 92.62 558 LEU A C 1
ATOM 4529 O O . LEU A 1 558 ? -19.423 -2.249 32.461 1.00 92.62 558 LEU A O 1
ATOM 4533 N N . VAL A 1 559 ? -19.740 -1.745 34.634 1.00 92.81 559 VAL A N 1
ATOM 4534 C CA . VAL A 1 559 ? -21.197 -1.915 34.627 1.00 92.81 559 VAL A CA 1
ATOM 4535 C C . VAL A 1 559 ? -21.862 -0.678 34.022 1.00 92.81 559 VAL A C 1
ATOM 4537 O O . VAL A 1 559 ? -21.539 0.459 34.373 1.00 92.81 559 VAL A O 1
ATOM 4540 N N . PHE A 1 560 ? -22.808 -0.881 33.106 1.00 90.31 560 PHE A N 1
ATOM 4541 C CA . PHE A 1 560 ? -23.524 0.198 32.417 1.00 90.31 560 PHE A CA 1
ATOM 4542 C C . PHE A 1 560 ? -25.014 -0.124 32.254 1.00 90.31 560 PHE A C 1
ATOM 4544 O O . PHE A 1 560 ? -25.436 -1.247 32.469 1.00 90.31 560 PHE A O 1
ATOM 4551 N N . SER A 1 561 ? -25.838 0.872 31.914 1.00 87.44 561 SER A N 1
ATOM 4552 C CA . SER A 1 561 ? -27.293 0.685 31.772 1.00 87.44 561 SER A CA 1
ATOM 4553 C C . SER A 1 561 ? -27.661 -0.056 30.487 1.00 87.44 561 SER A C 1
ATOM 4555 O O . SER A 1 561 ? -27.109 0.261 29.433 1.00 87.44 561 SER A O 1
ATOM 4557 N N . TRP A 1 562 ? -28.672 -0.925 30.544 1.00 86.19 562 TRP A N 1
ATOM 4558 C CA . TRP A 1 562 ? -29.359 -1.425 29.346 1.00 86.19 562 TRP A CA 1
ATOM 4559 C C . TRP A 1 562 ? -30.045 -0.313 28.541 1.00 86.19 562 TRP A C 1
ATOM 4561 O O . TRP A 1 562 ? -30.178 -0.459 27.327 1.00 86.19 562 TRP A O 1
ATOM 4571 N N . ASP A 1 563 ? -30.410 0.805 29.185 1.00 83.62 563 ASP A N 1
ATOM 4572 C CA . ASP A 1 563 ? -30.916 2.023 28.533 1.00 83.62 563 ASP A CA 1
ATOM 4573 C C . ASP A 1 563 ? -29.843 2.640 27.619 1.00 83.62 563 ASP A C 1
ATOM 4575 O O . ASP A 1 563 ? -29.031 3.485 28.006 1.00 83.62 563 ASP A O 1
ATOM 4579 N N . SER A 1 564 ? -29.737 2.094 26.414 1.00 79.44 564 SER A N 1
ATOM 4580 C CA . SER A 1 564 ? -28.714 2.406 25.429 1.00 79.44 564 SER A CA 1
ATOM 4581 C C . SER A 1 564 ? -29.185 2.018 24.037 1.00 79.44 564 SER A C 1
ATOM 4583 O O . SER A 1 564 ? -29.988 1.109 23.831 1.00 79.44 564 SER A O 1
ATOM 4585 N N . THR A 1 565 ? -28.649 2.697 23.027 1.00 83.19 565 THR A N 1
ATOM 4586 C CA . THR A 1 565 ? -28.991 2.375 21.639 1.00 83.19 565 THR A CA 1
ATOM 4587 C C . THR A 1 565 ? -28.390 1.030 21.215 1.00 83.19 565 THR A C 1
ATOM 4589 O O . THR A 1 565 ? -27.298 0.653 21.640 1.00 83.19 565 THR A O 1
ATOM 4592 N N . LYS A 1 566 ? -29.045 0.330 20.280 1.00 81.31 566 LYS A N 1
ATOM 4593 C CA . LYS A 1 566 ? -28.508 -0.903 19.672 1.00 81.31 566 LYS A CA 1
ATOM 4594 C C . LYS A 1 566 ? -27.092 -0.720 19.108 1.00 81.31 566 LYS A C 1
ATOM 4596 O O . LYS A 1 566 ? -26.249 -1.589 19.283 1.00 81.31 566 LYS A O 1
ATOM 4601 N N . VAL A 1 567 ? -26.836 0.420 18.462 1.00 83.12 567 VAL A N 1
ATOM 4602 C CA . VAL A 1 567 ? -25.523 0.760 17.884 1.00 83.12 567 VAL A CA 1
ATOM 4603 C C . VAL A 1 567 ? -24.461 0.880 18.976 1.00 83.12 567 VAL A C 1
ATOM 4605 O O . VAL A 1 567 ? -23.325 0.455 18.792 1.00 83.12 567 VAL A O 1
ATOM 4608 N N . TYR A 1 568 ? -24.823 1.443 20.129 1.00 84.62 568 TYR A N 1
ATOM 4609 C CA . TYR A 1 568 ? -23.916 1.536 21.264 1.00 84.62 568 TYR A CA 1
ATOM 4610 C C . TYR A 1 568 ? -23.529 0.148 21.796 1.00 84.62 568 TYR A C 1
ATOM 4612 O O . TYR A 1 568 ? -22.346 -0.125 21.978 1.00 84.62 568 TYR A O 1
ATOM 4620 N N . LEU A 1 569 ? -24.502 -0.750 21.961 1.00 83.75 569 LEU A N 1
ATOM 4621 C CA . LEU A 1 569 ? -24.264 -2.127 22.405 1.00 83.75 569 LEU A CA 1
ATOM 4622 C C . LEU A 1 569 ? -23.459 -2.956 21.391 1.00 83.75 569 LEU A C 1
ATOM 4624 O O . LEU A 1 569 ? -22.586 -3.721 21.790 1.00 83.75 569 LEU A O 1
ATOM 4628 N N . GLU A 1 570 ? -23.669 -2.752 20.087 1.00 82.88 570 GLU A N 1
ATOM 4629 C CA . GLU A 1 570 ? -22.811 -3.322 19.034 1.00 82.88 570 GLU A CA 1
ATOM 4630 C C . GLU A 1 570 ? -21.355 -2.860 19.168 1.00 82.88 570 GLU A C 1
ATOM 4632 O O . GLU A 1 570 ? -20.428 -3.665 19.088 1.00 82.88 570 GLU A O 1
ATOM 4637 N N . ARG A 1 571 ? -21.138 -1.560 19.399 1.00 86.44 571 ARG A N 1
ATOM 4638 C CA . ARG A 1 571 ? -19.790 -1.012 19.607 1.00 86.44 571 ARG A CA 1
ATOM 4639 C C . ARG A 1 571 ? -19.160 -1.538 20.898 1.00 86.44 571 ARG A C 1
ATOM 4641 O O . ARG A 1 571 ? -17.971 -1.830 20.892 1.00 86.44 571 ARG A O 1
ATOM 4648 N N . MET A 1 572 ? -19.944 -1.720 21.963 1.00 88.00 572 MET A N 1
ATOM 4649 C CA . MET A 1 572 ? -19.485 -2.331 23.216 1.00 88.00 572 MET A CA 1
ATOM 4650 C C . MET A 1 572 ? -19.039 -3.780 23.027 1.00 88.00 572 MET A C 1
ATOM 4652 O O . MET A 1 572 ? -17.942 -4.116 23.457 1.00 88.00 572 MET A O 1
ATOM 4656 N N . ALA A 1 573 ? -19.833 -4.610 22.345 1.00 85.25 573 ALA A N 1
ATOM 4657 C CA . ALA A 1 573 ? -19.470 -6.000 22.063 1.00 85.25 573 ALA A CA 1
ATOM 4658 C C . ALA A 1 573 ? -18.201 -6.105 21.194 1.00 85.25 573 ALA A C 1
ATOM 4660 O O . ALA A 1 573 ? -17.341 -6.940 21.448 1.00 85.25 573 ALA A O 1
ATOM 4661 N N . ASN A 1 574 ? -18.036 -5.214 20.208 1.00 84.44 574 ASN A N 1
ATOM 4662 C CA . ASN A 1 574 ? -16.802 -5.151 19.417 1.00 84.44 574 ASN A CA 1
ATOM 4663 C C . ASN A 1 574 ? -15.592 -4.686 20.245 1.00 84.44 574 ASN A C 1
ATOM 4665 O O . ASN A 1 574 ? -14.477 -5.168 20.040 1.00 84.44 574 ASN A O 1
ATOM 4669 N N . PHE A 1 575 ? -15.792 -3.730 21.154 1.00 88.94 575 PHE A N 1
ATOM 4670 C CA . PHE A 1 575 ? -14.730 -3.202 22.004 1.00 88.94 575 PHE A CA 1
ATOM 4671 C C . PHE A 1 575 ? -14.265 -4.226 23.045 1.00 88.94 575 PHE A C 1
ATOM 4673 O O . PHE A 1 575 ? -13.063 -4.414 23.209 1.00 88.94 575 PHE A O 1
ATOM 4680 N N . PHE A 1 576 ? -15.196 -4.908 23.710 1.00 90.06 576 PHE A N 1
ATOM 4681 C CA . PHE A 1 576 ? -14.940 -5.967 24.688 1.00 90.06 576 PHE A CA 1
ATOM 4682 C C . PHE A 1 576 ? -14.941 -7.358 24.036 1.00 90.06 576 PHE A C 1
ATOM 4684 O O . PHE A 1 576 ? -15.472 -8.301 24.595 1.00 90.06 576 PHE A O 1
ATOM 4691 N N . CYS A 1 577 ? -14.363 -7.524 22.845 1.00 86.50 577 CYS A N 1
ATOM 4692 C CA . CYS A 1 577 ? -14.257 -8.860 22.250 1.00 86.50 577 CYS A CA 1
ATOM 4693 C C . CYS A 1 577 ? -13.480 -9.797 23.197 1.00 86.50 577 CYS A C 1
ATOM 4695 O O . CYS A 1 577 ? -12.486 -9.383 23.787 1.00 86.50 577 CYS A O 1
ATOM 4697 N N . ASP A 1 578 ? -13.937 -11.036 23.371 1.00 88.31 578 ASP A N 1
ATOM 4698 C CA . ASP A 1 578 ? -13.390 -12.052 24.286 1.00 88.31 578 ASP A CA 1
ATOM 4699 C C . ASP A 1 578 ? -13.363 -11.642 25.776 1.00 88.31 578 ASP A C 1
ATOM 4701 O O . ASP A 1 578 ? -12.674 -12.272 26.584 1.00 88.31 578 ASP A O 1
ATOM 4705 N N . ILE A 1 579 ? -14.107 -10.593 26.146 1.00 91.00 579 ILE A N 1
ATOM 4706 C CA . ILE A 1 579 ? -14.265 -10.065 27.507 1.00 91.00 579 ILE A CA 1
ATOM 4707 C C . ILE A 1 579 ? -15.772 -9.859 27.756 1.00 91.00 579 ILE A C 1
ATOM 4709 O O . ILE A 1 579 ? -16.476 -9.364 26.878 1.00 91.00 579 ILE A O 1
ATOM 4713 N N . PRO A 1 580 ? -16.312 -10.203 28.935 1.00 91.94 580 PRO A N 1
ATOM 4714 C CA . PRO A 1 580 ? -17.739 -10.041 29.182 1.00 91.94 580 PRO A CA 1
ATOM 4715 C C . PRO A 1 580 ? -18.140 -8.559 29.241 1.00 91.94 580 PRO A C 1
ATOM 4717 O O . PRO A 1 580 ? -17.386 -7.697 29.704 1.00 91.94 580 PRO A O 1
ATOM 4720 N N . ILE A 1 581 ? -19.374 -8.272 28.827 1.00 91.88 581 ILE A N 1
ATOM 4721 C CA . ILE A 1 581 ? -20.032 -6.975 29.034 1.00 91.88 581 ILE A CA 1
ATOM 4722 C C . ILE A 1 581 ? -21.052 -7.071 30.172 1.00 91.88 581 ILE A C 1
ATOM 4724 O O . ILE A 1 581 ? -21.697 -8.101 30.349 1.00 91.88 581 ILE A O 1
ATOM 4728 N N . PHE A 1 582 ? -21.232 -5.978 30.918 1.00 93.06 582 PHE A N 1
ATOM 4729 C CA . PHE A 1 582 ? -22.059 -5.957 32.132 1.00 93.06 582 PHE A CA 1
ATOM 4730 C C . PHE A 1 582 ? -23.205 -4.933 32.051 1.00 93.06 582 PHE A C 1
ATOM 4732 O O . PHE A 1 582 ? -23.150 -3.886 32.704 1.00 93.06 582 PHE A O 1
ATOM 4739 N N . PRO A 1 583 ? -24.232 -5.183 31.222 1.00 90.94 583 PRO A N 1
ATOM 4740 C CA . PRO A 1 583 ? -25.406 -4.329 31.170 1.00 90.94 583 PRO A CA 1
ATOM 4741 C C . PRO A 1 583 ? -26.360 -4.638 32.341 1.00 90.94 583 PRO A C 1
ATOM 4743 O O . PRO A 1 583 ? -26.741 -5.786 32.563 1.00 90.94 583 PRO A O 1
ATOM 4746 N N . ASP A 1 584 ? -26.747 -3.603 33.082 1.00 90.62 584 ASP A N 1
ATOM 4747 C CA . ASP A 1 584 ? -27.629 -3.671 34.249 1.00 90.62 584 ASP A CA 1
ATOM 4748 C C . ASP A 1 584 ? -29.026 -3.121 33.941 1.00 90.62 584 ASP A C 1
ATOM 4750 O O . ASP A 1 584 ? -29.182 -2.207 33.123 1.00 90.62 584 ASP A O 1
ATOM 4754 N N . ASP A 1 585 ? -30.017 -3.691 34.626 1.00 85.69 585 ASP A N 1
ATOM 4755 C CA . ASP A 1 585 ? -31.443 -3.354 34.567 1.00 85.69 585 ASP A CA 1
ATOM 4756 C C . ASP A 1 585 ? -32.100 -3.511 33.182 1.00 85.69 585 ASP A C 1
ATOM 4758 O O . ASP A 1 585 ? -32.393 -2.539 32.494 1.00 85.69 585 ASP A O 1
ATOM 4762 N N . SER A 1 586 ? -32.361 -4.751 32.754 1.00 85.56 586 SER A N 1
ATOM 4763 C CA . SER A 1 586 ? -32.974 -5.045 31.445 1.00 85.56 586 SER A CA 1
ATOM 4764 C C . SER A 1 586 ? -34.411 -4.528 31.284 1.00 85.56 586 SER A C 1
ATOM 4766 O O . SER A 1 586 ? -34.883 -4.407 30.155 1.00 85.56 586 SER A O 1
ATOM 4768 N N . GLN A 1 587 ? -35.098 -4.179 32.380 1.00 83.56 587 GLN A N 1
ATOM 4769 C CA . GLN A 1 587 ? -36.507 -3.756 32.372 1.00 83.56 587 GLN A CA 1
ATOM 4770 C C . GLN A 1 587 ? -36.718 -2.347 31.804 1.00 83.56 587 GLN A C 1
ATOM 4772 O O . GLN A 1 587 ? -37.843 -1.977 31.474 1.00 83.56 587 GLN A O 1
ATOM 4777 N N . VAL A 1 588 ? -35.649 -1.561 31.665 1.00 84.62 588 VAL A N 1
ATOM 4778 C CA . VAL A 1 588 ? -35.703 -0.205 31.092 1.00 84.62 588 VAL A CA 1
ATOM 4779 C C . VAL A 1 588 ? -35.789 -0.198 29.561 1.00 84.62 588 VAL A C 1
ATOM 4781 O O . VAL A 1 588 ? -35.981 0.858 28.963 1.00 84.62 588 VAL A O 1
ATOM 4784 N N . VAL A 1 589 ? -35.630 -1.356 28.912 1.00 84.50 589 VAL A N 1
ATOM 4785 C CA . VAL A 1 589 ? -35.630 -1.504 27.449 1.00 84.50 589 VAL A CA 1
ATOM 4786 C C . VAL A 1 589 ? -36.897 -2.219 26.999 1.00 84.50 589 VAL A C 1
ATOM 4788 O O . VAL A 1 589 ? -37.335 -3.178 27.623 1.00 84.50 589 VAL A O 1
ATOM 4791 N N . ASP A 1 590 ? -37.474 -1.791 25.875 1.00 85.56 590 ASP A N 1
ATOM 4792 C CA . ASP A 1 590 ? -38.625 -2.480 25.296 1.00 85.56 590 ASP A CA 1
ATOM 4793 C C . ASP A 1 590 ? -38.268 -3.899 24.807 1.00 85.56 590 ASP A C 1
ATOM 4795 O O . ASP A 1 590 ? -37.201 -4.130 24.224 1.00 85.56 590 ASP A O 1
ATOM 4799 N N . ASP A 1 591 ? -39.199 -4.844 24.961 1.00 85.19 591 ASP A N 1
ATOM 4800 C CA . ASP A 1 591 ? -39.005 -6.268 24.640 1.00 85.19 591 ASP A CA 1
ATOM 4801 C C . ASP A 1 591 ? -38.467 -6.512 23.223 1.00 85.19 591 ASP A C 1
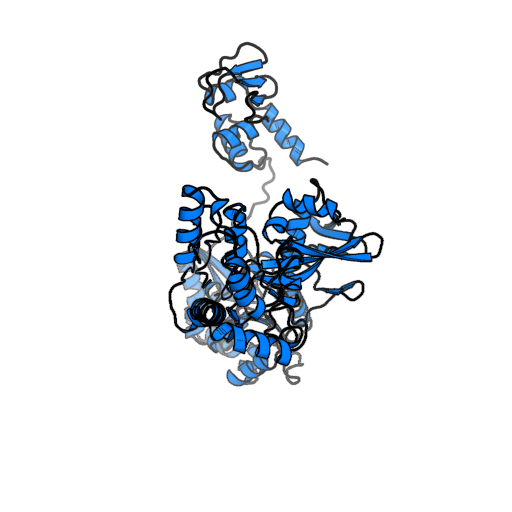ATOM 4803 O O . ASP A 1 591 ? -37.655 -7.413 22.978 1.00 85.19 591 ASP A O 1
ATOM 4807 N N . LYS A 1 592 ? -38.907 -5.702 22.254 1.00 84.38 592 LYS A N 1
ATOM 4808 C CA . LYS A 1 592 ? -38.520 -5.850 20.847 1.00 84.38 592 LYS A CA 1
ATOM 4809 C C . LYS A 1 592 ? -37.066 -5.446 20.631 1.00 84.38 592 LYS A C 1
ATOM 4811 O O . LYS A 1 592 ? -36.383 -6.061 19.801 1.00 84.38 592 LYS A O 1
ATOM 4816 N N . THR A 1 593 ? -36.596 -4.410 21.313 1.00 81.25 593 THR A N 1
ATOM 4817 C CA . THR A 1 593 ? -35.193 -3.990 21.288 1.00 81.25 593 THR A CA 1
ATOM 4818 C C . THR A 1 593 ? -34.321 -4.989 22.038 1.00 81.25 593 THR A C 1
ATOM 4820 O O . THR A 1 593 ? -33.333 -5.451 21.458 1.00 81.25 593 THR A O 1
ATOM 4823 N N . LEU A 1 594 ? -34.734 -5.410 23.237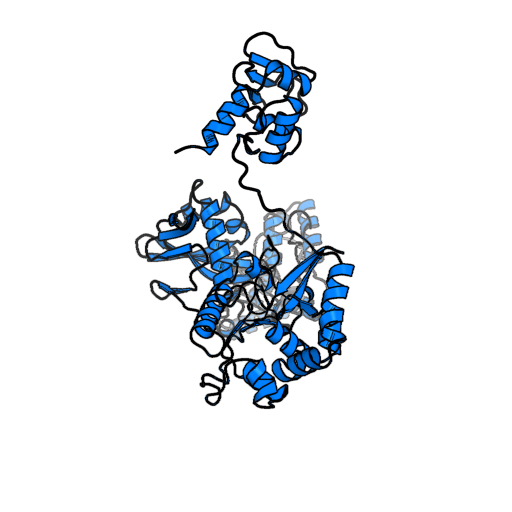 1.00 84.06 594 LEU A N 1
ATOM 4824 C CA . LEU A 1 594 ? -34.022 -6.398 24.050 1.00 84.06 594 LEU A CA 1
ATOM 4825 C C . LEU A 1 594 ? -33.818 -7.711 23.282 1.00 84.06 594 LEU A C 1
ATOM 4827 O O . LEU A 1 594 ? -32.684 -8.149 23.094 1.00 84.06 594 LEU A O 1
ATOM 4831 N N . THR A 1 595 ? -34.889 -8.271 22.711 1.00 85.31 595 THR A N 1
ATOM 4832 C CA . THR A 1 595 ? -34.837 -9.515 21.923 1.00 85.31 595 THR A CA 1
ATOM 4833 C C . THR A 1 595 ? -33.807 -9.431 20.795 1.00 85.31 595 THR A C 1
ATOM 4835 O O . THR A 1 595 ? -32.983 -10.327 20.620 1.00 85.31 595 THR A O 1
ATOM 4838 N N . LYS A 1 596 ? -33.797 -8.333 20.028 1.00 81.69 596 LYS A N 1
ATOM 4839 C CA . LYS A 1 596 ? -32.843 -8.158 18.919 1.00 81.69 596 LYS A CA 1
ATOM 4840 C C . LYS A 1 596 ? -31.394 -8.107 19.389 1.00 81.69 596 LYS A C 1
ATOM 4842 O O . LYS A 1 596 ? -30.520 -8.534 18.638 1.00 81.69 596 LYS A O 1
ATOM 4847 N N . ILE A 1 597 ? -31.141 -7.530 20.560 1.00 79.31 597 ILE A N 1
ATOM 4848 C CA . ILE A 1 597 ? -29.792 -7.414 21.112 1.00 79.31 597 ILE A CA 1
ATOM 4849 C C . ILE A 1 597 ? -29.327 -8.770 21.640 1.00 79.31 597 ILE A C 1
ATOM 4851 O O . ILE A 1 597 ? -28.214 -9.176 21.318 1.00 79.31 597 ILE A O 1
ATOM 4855 N N . LEU A 1 598 ? -30.189 -9.511 22.341 1.00 83.69 598 LEU A N 1
ATOM 4856 C CA . LEU A 1 598 ? -29.883 -10.867 22.807 1.00 83.69 598 LEU A CA 1
ATOM 4857 C C . LEU A 1 598 ? -29.489 -11.782 21.640 1.00 83.69 598 LEU A C 1
ATOM 4859 O O . LEU A 1 598 ? -28.431 -12.404 21.678 1.00 83.69 598 LEU A O 1
ATOM 4863 N N . TYR A 1 599 ? -30.274 -11.791 20.556 1.00 82.56 599 TYR A N 1
ATOM 4864 C CA . TYR A 1 599 ? -29.936 -12.561 19.351 1.00 82.56 599 TYR A CA 1
ATOM 4865 C C . TYR A 1 599 ? -28.606 -12.138 18.721 1.00 82.56 599 TYR A C 1
ATOM 4867 O O . TYR A 1 599 ? -27.881 -12.973 18.188 1.00 82.56 599 TYR A O 1
ATOM 4875 N N . MET A 1 600 ? -28.295 -10.847 18.741 1.00 80.50 600 MET A N 1
ATOM 4876 C CA . MET A 1 600 ? -27.074 -10.308 18.151 1.00 80.50 600 MET A CA 1
ATOM 4877 C C . MET A 1 600 ? -25.830 -10.723 18.943 1.00 80.50 600 MET A C 1
ATOM 4879 O O . MET A 1 600 ? -24.867 -11.196 18.343 1.00 80.50 600 MET A O 1
ATOM 4883 N N . VAL A 1 601 ? -25.868 -10.583 20.272 1.00 77.00 601 VAL A N 1
ATOM 4884 C CA . VAL A 1 601 ? -24.755 -10.941 21.168 1.00 77.00 601 VAL A CA 1
ATOM 4885 C C . VAL A 1 601 ? -24.563 -12.459 21.208 1.00 77.00 601 VAL A C 1
ATOM 4887 O O . VAL A 1 601 ? -23.450 -12.935 21.002 1.00 77.00 601 VAL A O 1
ATOM 4890 N N . ALA A 1 602 ? -25.644 -13.232 21.363 1.00 77.06 602 ALA A N 1
ATOM 4891 C CA . ALA A 1 602 ? -25.572 -14.693 21.451 1.00 77.06 602 ALA A CA 1
ATOM 4892 C C . ALA A 1 602 ? -25.031 -15.350 20.171 1.00 77.06 602 ALA A C 1
ATOM 4894 O O . ALA A 1 602 ? -24.291 -16.325 20.238 1.00 77.06 602 ALA A O 1
ATOM 4895 N N . ASN A 1 603 ? -25.365 -14.808 18.996 1.00 74.00 603 ASN A N 1
ATOM 4896 C CA . ASN A 1 603 ? -24.832 -15.331 17.737 1.00 74.00 603 ASN A CA 1
ATOM 4897 C C . ASN A 1 603 ? -23.449 -14.761 17.389 1.00 74.00 603 ASN A C 1
ATOM 4899 O O . ASN A 1 603 ? -22.811 -15.259 16.462 1.00 74.00 603 ASN A O 1
ATOM 4903 N N . GLY A 1 604 ? -23.002 -13.700 18.070 1.00 63.72 604 GLY A N 1
ATOM 4904 C CA . GLY A 1 604 ? -21.834 -12.927 17.647 1.00 63.72 604 GLY A CA 1
ATOM 4905 C C . GLY A 1 604 ? -22.008 -12.360 16.232 1.00 63.72 604 GLY A C 1
ATOM 4906 O O . GLY A 1 604 ? -21.053 -12.327 15.462 1.00 63.72 604 GLY A O 1
ATOM 4907 N N . VAL A 1 605 ? -23.241 -11.995 15.845 1.00 54.25 605 VAL A N 1
ATOM 4908 C CA . VAL A 1 605 ? -23.583 -11.512 14.494 1.00 54.25 605 VAL A CA 1
ATOM 4909 C C . VAL A 1 605 ? -24.290 -10.164 14.590 1.00 54.25 605 VAL A C 1
ATOM 4911 O O . VAL A 1 605 ? -25.447 -10.063 15.001 1.00 54.25 605 VAL A O 1
ATOM 4914 N N . GLY A 1 606 ? -23.613 -9.110 14.139 1.00 49.09 606 GLY A N 1
ATOM 4915 C CA . GLY A 1 606 ? -24.230 -7.810 13.883 1.00 49.09 606 GLY A CA 1
ATOM 4916 C C . GLY A 1 606 ? -25.005 -7.752 12.564 1.00 49.09 606 GLY A C 1
ATOM 4917 O O . GLY A 1 606 ? -24.897 -8.633 11.711 1.00 49.09 606 GLY A O 1
ATOM 4918 N N . ARG A 1 607 ? -25.797 -6.689 12.345 1.00 39.06 607 ARG A N 1
ATOM 4919 C CA . ARG A 1 607 ? -26.507 -6.515 11.062 1.00 39.06 607 ARG A CA 1
ATOM 4920 C C . ARG A 1 607 ? -25.511 -6.288 9.918 1.00 39.06 607 ARG A C 1
ATOM 4922 O O . ARG A 1 607 ? -24.994 -5.190 9.751 1.00 39.06 607 ARG A O 1
ATOM 4929 N N . GLY A 1 608 ? -25.334 -7.298 9.069 1.00 39.38 608 GLY A N 1
ATOM 4930 C CA . GLY A 1 608 ? -24.573 -7.222 7.819 1.00 39.38 608 GLY A CA 1
ATOM 4931 C C . GLY A 1 608 ? -25.262 -6.417 6.712 1.00 39.38 608 GLY A C 1
ATOM 4932 O O . GLY A 1 608 ? -25.643 -6.985 5.691 1.00 39.38 608 GLY A O 1
ATOM 4933 N N . ARG A 1 609 ? -25.432 -5.099 6.877 1.00 31.25 609 ARG A N 1
ATOM 4934 C CA . ARG A 1 609 ? -25.764 -4.198 5.756 1.00 31.25 609 ARG A CA 1
ATOM 4935 C C . ARG A 1 609 ? -25.082 -2.837 5.919 1.00 31.25 609 ARG A C 1
ATOM 4937 O O . ARG A 1 609 ? -25.539 -2.034 6.724 1.00 31.25 609 ARG A O 1
ATOM 4944 N N . GLY A 1 610 ? -24.069 -2.555 5.090 1.00 28.00 610 GLY A N 1
ATOM 4945 C CA . GLY A 1 610 ? -23.735 -1.171 4.711 1.00 28.00 610 GLY A CA 1
ATOM 4946 C C . GLY A 1 610 ? -22.263 -0.748 4.656 1.00 28.00 610 GLY A C 1
ATOM 4947 O O . GLY A 1 610 ? -21.991 0.344 4.168 1.00 28.00 610 GLY A O 1
ATOM 4948 N N . SER A 1 611 ? -21.313 -1.572 5.088 1.00 28.61 611 SER A N 1
ATOM 4949 C CA . SER A 1 611 ? -19.876 -1.360 4.864 1.00 28.61 611 SER A CA 1
ATOM 4950 C C . SER A 1 611 ? -19.189 -2.714 4.725 1.00 28.61 611 SER A C 1
ATOM 4952 O O . SER A 1 611 ? -19.717 -3.725 5.177 1.00 28.61 611 SER A O 1
ATOM 4954 N N . THR A 1 612 ? -18.019 -2.756 4.088 1.00 30.05 612 THR A N 1
ATOM 4955 C CA . THR A 1 612 ? -17.161 -3.953 3.942 1.00 30.05 612 THR A CA 1
ATOM 4956 C C . THR A 1 612 ? -16.783 -4.622 5.272 1.00 30.05 612 THR A C 1
ATOM 4958 O O . THR A 1 612 ? -16.210 -5.703 5.280 1.00 30.05 612 THR A O 1
ATOM 4961 N N . THR A 1 613 ? -17.139 -4.000 6.391 1.00 39.12 613 THR A N 1
ATOM 4962 C CA . THR A 1 613 ? -16.999 -4.472 7.762 1.00 39.12 613 THR A CA 1
ATOM 4963 C C . THR A 1 613 ? -18.321 -5.064 8.262 1.00 39.12 613 THR A C 1
ATOM 4965 O O . THR A 1 613 ? -19.133 -4.399 8.904 1.00 39.12 613 THR A O 1
ATOM 4968 N N . GLY A 1 614 ? -18.555 -6.344 7.965 1.00 31.36 614 GLY A N 1
ATOM 4969 C CA . GLY A 1 614 ? -19.468 -7.147 8.780 1.00 31.36 614 GLY A CA 1
ATOM 4970 C C . GLY A 1 614 ? -18.910 -7.257 10.202 1.00 31.36 614 GLY A C 1
ATOM 4971 O O . GLY A 1 614 ? -17.697 -7.361 10.378 1.00 31.36 614 GLY A O 1
ATOM 4972 N N . ILE A 1 615 ? -19.777 -7.199 11.215 1.00 39.56 615 ILE A N 1
ATOM 4973 C CA . ILE A 1 615 ? -19.383 -7.477 12.603 1.00 39.56 615 ILE A CA 1
ATOM 4974 C C . ILE A 1 615 ? -18.789 -8.888 12.656 1.00 39.56 615 ILE A C 1
ATOM 4976 O O . ILE A 1 615 ? -19.353 -9.822 12.082 1.00 39.56 615 ILE A O 1
ATOM 4980 N N . ARG A 1 616 ? -17.615 -9.002 13.284 1.00 48.91 616 ARG A N 1
ATOM 4981 C CA . ARG A 1 616 ? -16.896 -10.267 13.456 1.00 48.91 616 ARG A CA 1
ATOM 4982 C C . ARG A 1 616 ? -17.708 -11.220 14.322 1.00 48.91 616 ARG A C 1
ATOM 4984 O O . ARG A 1 616 ? -18.535 -10.767 15.103 1.00 48.91 616 ARG A O 1
ATOM 4991 N N . HIS A 1 617 ? -17.382 -12.509 14.251 1.00 41.75 617 HIS A N 1
ATOM 4992 C CA . HIS A 1 617 ? -17.704 -13.442 15.327 1.00 41.75 617 HIS A CA 1
ATOM 4993 C C . HIS A 1 617 ? -17.027 -12.949 16.610 1.00 41.75 617 HIS A C 1
ATOM 4995 O O . HIS A 1 617 ? -15.856 -13.231 16.852 1.00 41.75 617 HIS A O 1
ATOM 5001 N N . THR A 1 618 ? -17.735 -12.137 17.385 1.00 40.00 618 THR A N 1
ATOM 5002 C CA . THR A 1 618 ? -17.319 -11.755 18.728 1.00 40.00 618 THR A CA 1
ATOM 5003 C C . THR A 1 618 ? -17.612 -12.946 19.621 1.00 40.00 618 THR A C 1
ATOM 5005 O O . THR A 1 618 ? -18.765 -13.367 19.687 1.00 40.00 618 THR A O 1
ATOM 5008 N N . ALA A 1 619 ? -16.594 -13.512 20.269 1.00 40.66 619 ALA A N 1
ATOM 5009 C CA . ALA A 1 619 ? -16.837 -14.340 21.438 1.00 40.66 619 ALA A CA 1
ATOM 5010 C C . ALA A 1 619 ? -17.002 -13.366 22.610 1.00 40.66 619 ALA A C 1
ATOM 5012 O O . ALA A 1 619 ? -16.033 -12.712 22.961 1.00 40.66 619 ALA A O 1
ATOM 5013 N N . THR A 1 620 ? -18.207 -13.133 23.114 1.00 37.41 620 THR A N 1
ATOM 5014 C CA . THR A 1 620 ? -18.485 -12.126 24.163 1.00 37.41 620 THR A CA 1
ATOM 5015 C C . THR A 1 620 ? -19.395 -12.701 25.210 1.00 37.41 620 THR A C 1
ATOM 5017 O O . THR A 1 620 ? -20.397 -13.322 24.778 1.00 37.41 620 THR A O 1
#

Foldseek 3Di:
DDPPVVLVQVLQQLDQLLVLVVVLAVQWDDDPQKTFGADPLDDGPDRQWIAGRNRQKIDGNVPPGIDHPLVSQCSSVVDDSLVSLVVSCVVRVHDRSPDDPDDDDCPPPPDFDWAFPVRLLVQLCQQVVPPVNVVVCCLQLVDDPVLSVVQSWGDDPNFIWGWADPDHGTIKIDTDVDDTGVPDDWDKPPPPLQDLPDQAEEEEFDHSLQSVCVVLPGRYIYTPPGLQDDDLVCLLSQAQHAYEYFYWQDPSRVVSLVVVLVSNALRHPFYFYFDDDPVQNDPVRIGSRCCCNVVVDHSVVVVVSVVPTDTDDAPWDDDPRQTAHAFPQWDFDQQFIWGWDQDPNDTDIDTLFRKGKAFAAKEAALPLRFIWTWIWIDDPNDIDIDIGGPVLLVDLVSVQVCVVVVGRHDNVRSVVSSVNVVRRCSSGVVPHHYHYEHQAFAWGADPNDTDGGQAQDVVQQPDPRRYHYDHDPPCVLANVQQDDDDDPVVLVVVLVVQCVDPLLVVLQVLQVCLNVCVVVVHFADDDDDDDDPPPCRLVSLLNSQVVRGRSDVVSSHQEEEPPDDLVVLLSVLSRQFSGDGHHPDVPVDDPVRSVVSNVCQRQQFDDPDDDPDGRDSRSD

=== Feature glossary ===
A reading guide for the features in this record.

Start from the sequence.

  · This is the polypeptide sequence — one letter per residue, N-terminus first. Length ranges from a few dozen residues for small domains to over a thousand for large multi-domain proteins.

Fold it, and you get atomic coordinates and the backbone conformation that goes with them.

  · Structure coordinates are given as an mmCIF _atom_site loop: one row per atom with element, residue name, chain id, sequence number, and x/y/z position in Å. Only the four main-chain atoms per residue are included here; side chains are omitted to keep the record compact.

  · Backbone dihedral angles. Every residue except chain termini has a φ (preceding-C → N → Cα → C) and a ψ (N → Cα → C → next-N). They are reported in degrees following the IUPAC sign convention. Secondary structure is essentially a statement about which (φ, ψ) basin each residue occupies.

  · The SS8 string is DSSP's per-residue secondary-structure call. α-helix (H) means an i→i+4 H-bond ladder; β-strand (E) means the residue participates in a β-sheet; 3₁₀ (G) and π (I) are tighter and wider helices; T/S are turns/bends; '-' is loop.

  · SS3 is a coarse helix/strand/coil call (letters a/b/c) made by the P-SEA algorithm from inter-Cα distances and dihedrals. It is less detailed than DSSP but needs only Cα positions.

Summarize the fold with a handful of shape descriptors and a per-residue structural alphabet.

  · Radius of gyration (Rg) is the root-mean-square distance of Cα atoms from their centroid — a single number for overall size and compactness. A globular domain of N residues has Rg ≈ 2.2·N^0.38 Å; an extended or disordered chain has a much larger Rg. The Cα contact count is the number of residue pairs whose Cα atoms are within 8 Å and are more than four positions apart in sequence — a standard proxy for tertiary packing density. The bounding box is the smallest axis-aligned box enclosing all Cα atoms.

  · The Foldseek 3Di string encodes local tertiary geometry as a 20-letter alphabet — one character per residue — derived from the relative positions of nearby Cα atoms. Unlike the amino-acid sequence, 3Di is a direct function of the 3D structure, so two proteins with the same fold have similar 3Di strings even at low sequence identity.

  · Solvent-accessible surface area (SASA) is the area in Å² traced out by the centre of a 1.4 Å probe sphere (a water molecule) rolled over the protein's van der Waals surface (Shrake–Rupley / Lee–Richards construction). Buried residues have near-zero SASA; fully exposed residues can exceed 200 Å². The total SASA scales roughly with the number of surface residues.

Ask how reliable the model is.

  · pLDDT (predicted Local Distance Difference Test) is AlphaFold's per-residue confidence score, ranging from 0 to 100. Values above 90 indicate high confidence (typically well-packed cores); 70–90 is confident; 50–70 low confidence; below 50 usually means the region is disordered or the prediction is unreliable there. AlphaFold stores pLDDT in the mmCIF B-factor column.

  · B-factor (Debye–Waller factor) reflects atomic displacement in the crystal lattice. It is an experimental observable (units Å²), not a prediction; low values mean the atom is pinned down, high values mean it moves or is heterogeneous across the crystal.

  · Predicted Aligned Error (PAE) is an AlphaFold confidence matrix: entry (i, j) is the expected error in the position of residue j, in ångströms, when the prediction is superimposed on the true structure at residue i. Low PAE within a block of residues means that block is internally rigid and well-predicted; high PAE between two blocks means their relative placement is uncertain even if each block individually is confident.

Place it in context: what it resembles, what it is annotated as, and how it looks.

  · Nearest PDB neighbors are the top structural matches found by Foldseek when searching this structure against the entire Protein Data Bank. Each hit reports a TM-score (0 to 1; >0.5 almost always implies the same fold) and an E-value. These are *structural* homologs — they may share no detectable sequence similarity.

  · Functional annotations link the protein to curated databases. InterPro entries identify conserved domains and families by matching the sequence against member-database signatures (Pfam, PROSITE, CDD, …). Gene Ontology (GO) terms describe molecular function, biological process, and cellular component in a controlled vocabulary. CATH places the structure in a hierarchical fold classification (Class/Architecture/Topology/Homologous-superfamily). The organism is the source species.

  · Three diagnostic plots accompany the record. The Cα contact map visualizes the tertiary structure as a 2D adjacency matrix (8 Å cutoff, sequence-local contacts suppressed). The Ramachandran plot shows the distribution of backbone (φ, ψ) torsions, with points in the α and β basins reflecting secondary structure content. The PAE plot shows AlphaFold's inter-residue confidence as a color matrix.

  · Six rendered views show the 3D structure from the faces of a cube — i.e. along ±x, ±y, ±z. Rendering representation is drawn randomly per protein from cartoon (secondary-structure ribbons), sticks (backbone bonds), or molecular surface; coloring is either N→C rainbow (blue at the N-terminus through red at the C-terminus) or one color per chain.